Protein 3VVM (pdb70)

Solvent-accessible surface area: 27105 Å² total; per-residue (Å²): 179,60,38,22,60,12,113,15,19,109,74,21,135,5,70,110,34,24,74,8,113,107,42,54,26,1,122,53,2,78,2,0,15,1,7,12,32,92,52,61,110,78,124,79,12,0,0,0,1,0,2,18,25,40,12,31,0,9,0,5,44,41,137,83,8,104,79,98,11,58,4,55,53,0,2,6,102,63,70,23,0,25,17,106,85,7,25,0,0,0,2,1,7,0,0,1,0,18,0,0,9,0,0,5,10,82,22,80,220,86,48,92,22,17,59,29,80,3,24,58,2,4,1,15,1,2,0,25,0,1,1,54,0,0,104,54,50,35,3,95,93,0,2,0,0,1,0,2,8,0,0,0,0,1,0,0,2,0,2,42,111,33,37,112,0,0,60,0,0,0,0,0,0,0,0,0,36,3,34,0,12,1,0,2,2,16,23,8,5,13,18,11,0,62,35,16,87,22,16,113,118,0,110,15,102,158,62,148,21,0,52,103,3,2,21,25,0,62,36,10,0,21,5,12,43,46,20,16,141,22,4,22,96,95,32,31,34,90,106,49,68,161,280,148,27,30,92,64,3,56,0,13,38,54,5,46,122,58,0,68,144,19,15,73,108,5,4,12,0,0,11,0,2,1,0,16,0,8,2,17,6,35,7,8,97,29,61,93,27,43,61,31,8,75,13,4,1,40,104,11,160,9,88,88,0,2,0,0,0,0,134,48,6,60,9,4,26,37,75,4,0,69,51,0,4,80,5,2,57,85,34,66,8,81,34,45,49,69,47,10,104,4,64,4,1,8,25,0,2,58,74,15,31,142,106,0,1,82,27,2,39,151,18,2,61,96,11,94,144,50,40,24,69,10,116,14,19,118,67,25,107,4,76,118,35,27,79,9,108,100,39,56,42,1,129,66,1,73,1,0,13,0,16,5,34,94,57,61,111,75,124,63,12,0,0,0,1,1,1,16,24,52,11,23,1,11,0,3,40,42,136,90,8,97,83,93,11,59,2,48,52,0,1,5,102,64,65,26,0,26,14,114,94,8,21,0,0,0,2,1,7,0,0,1,0,15,1,0,9,0,1,13,12,82,18,85,217,87,56,89,48,16,36,27,79,4,25,63,1,1,1,14,2,2,0,27,0,1,0,57,0,0,106,53,46,33,2,93,77,0,0,0,0,2,0,1,8,1,0,0,0,1,0,0,2,0,4,49,109,34,32,102,0,0,53,1,0,0,0,0,0,0,0,0,39,2,37,0,9,1,0,2,1,10,22,8,5,13,30,13,0,63,32,20,84,22,9,108,130,1,102,11,45,132,40,144,8,0,62,95,3,2,18,23,0,63,36,8,0,11,4,14,35,35,20,16,146,20,3,22,110,90,25,24,44,84,102,31,72,151,245,136,103,26,34,81,51,2,62,1,16,30,50,6,56,120,36,0,50,138,24,16,77,121,6,2,6,4,0,12,0,2,0,0,18,0,8,0,20,6,39,16,22,91,49,88,85,49,50,60,34,7,71,10,12,1,36,117,13,131,9,98,84,0,5,0,0,0,0,135,44,5,62,10,4,29,40,75,8,0,66,53,0,4,81,4,2,58,82,36,68,10,81,33,51,55,68,37,7,110,4,56,2,1,9,18,0,2,60,78,14,22,162,118,0,0,83,20,2,40,151,8,4,71,93,16,94

Secondary structure (DSSP, 8-state):
------TT-EEEEPPTTEEPTTS-EESS-EEEEEEESPPPTT---EEEEEPPTT--S--S-BTTB-SPPTTTTTEETTSSEETTT-EEEEEPPTT-SSSSSSTTSEETTTTEE-GGGSPPP-HHHHHHHHHHHHHHTT-SSBSEEEEETHHHHHHHHHHHHSTTSBSEEEEES--SB--HHHHHHHHHHHHHHHTSTTSGGGT--SS-SSHHHHHHHHHHHHHHHS-HHHHHHHHTTPBPS-------BHHHHHHHHHHHHHHTT--HHHHHHHHHHHHH-BGGGSGGGTTHHHHHHHH---SEEEEEEETT-SSS-HHHHHHHHHHHHHTT-EEEEEEE--SSGGGHHHH-HHHHHHHHHHHHHHH-/------TT-EEEE--S-EE-TTS-EESS-EEEEEEES---TTS--EEEEEPPTT--S--S-BTTB-SPPTTTTTEETTSSEETTT-EEEEEPPTT-SSSS--TTSBPTTTSSB-GGGSPPP-HHHHHHHHHHHHHHTT-SSEEEEEEETHHHHHHHHHHHH-TTSEEEEEEES--SB--HHHHHHHHHHHHHHHTSGGGGGGT-TTS--SHHHHHHHHHHHHHHHS-HHHHHHHHTTPBPTT---S---BHHHHHHHHHHHHHHHS--HHHHHHHHHHHHH-BTTS-SS--SHHHHHHHH---SEEEEEEETT-SSS-HHHHHHHHHHHHHTT-EEEEEEE--SSGGGHHHH-HHHHHHHHHHHHHHH-

Organism: Streptomyces lavendulae (NCBI:txid1914)

B-factor: mean 21.23, std 8.97, range [8.73, 60.31]

GO terms:
  GO:0009001 L-serine O-acetyltransferase activity (F, IDA)
  GO:0004414 homoserine O-acetyltransferase activity (F, IDA)

Structure (mmCIF, N/CA/C/O backbone):
data_3VVM
#
_entry.id   3VVM
#
_cell.length_a   46.560
_cell.length_b   102.330
_cell.length_c   147.300
_cell.angle_alpha   90.00
_cell.angle_beta   90.00
_cell.angle_gamma   90.00
#
_symmetry.space_group_name_H-M   'P 21 21 21'
#
loop_
_entity.id
_entity.type
_entity.pdbx_description
1 polymer 'Homoserine O-acetyltransferase'
2 water water
#
loop_
_atom_site.group_PDB
_atom_site.id
_atom_site.type_symbol
_atom_site.label_atom_id
_atom_site.label_alt_id
_atom_site.label_comp_id
_atom_site.label_asym_id
_atom_site.label_entity_id
_atom_site.label_seq_id
_atom_site.pdbx_PDB_ins_code
_atom_site.Cartn_x
_atom_site.Cartn_y
_atom_site.Cartn_z
_atom_site.occupancy
_atom_site.B_iso_or_equiv
_atom_site.auth_seq_id
_atom_site.auth_comp_id
_atom_site.auth_asym_id
_atom_site.auth_atom_id
_atom_site.pdbx_PDB_model_num
ATOM 1 N N . MET A 1 21 ? 18.947 -10.395 39.930 1.00 45.13 1 MET A N 1
ATOM 2 C CA . MET A 1 21 ? 18.337 -9.635 41.058 1.00 44.17 1 MET A CA 1
ATOM 3 C C . MET A 1 21 ? 17.007 -9.020 40.643 1.00 41.97 1 MET A C 1
ATOM 4 O O . MET A 1 21 ? 16.862 -8.526 39.525 1.00 42.22 1 MET A O 1
ATOM 9 N N . ARG A 1 22 ? 16.038 -9.052 41.553 1.00 39.08 2 ARG A N 1
ATOM 10 C CA . ARG A 1 22 ? 14.719 -8.497 41.283 1.00 35.94 2 ARG A CA 1
ATOM 11 C C . ARG A 1 22 ? 14.718 -6.993 41.536 1.00 32.05 2 ARG A C 1
ATOM 12 O O . ARG A 1 22 ? 13.964 -6.250 40.910 1.00 32.26 2 ARG A O 1
ATOM 20 N N . GLU A 1 23 ? 15.567 -6.552 42.459 1.00 28.36 3 GLU A N 1
ATOM 21 C CA . GLU A 1 23 ? 15.677 -5.137 42.795 1.00 24.44 3 GLU A CA 1
ATOM 22 C C . GLU A 1 23 ? 17.007 -4.589 42.286 1.00 22.85 3 GLU A C 1
ATOM 23 O O . GLU A 1 23 ? 18.006 -5.306 42.241 1.00 24.45 3 GLU A O 1
ATOM 29 N N . PHE A 1 24 ? 17.013 -3.318 41.902 1.00 19.57 4 PHE A N 1
ATOM 30 C CA . PHE A 1 24 ? 18.215 -2.683 41.374 1.00 19.95 4 PHE A CA 1
ATOM 31 C C . PHE A 1 24 ? 18.557 -1.505 42.266 1.00 18.30 4 PHE A C 1
ATOM 32 O O . PHE A 1 24 ? 18.221 -0.355 41.980 1.00 17.53 4 PHE A O 1
ATOM 40 N N . ILE A 1 25 ? 19.245 -1.822 43.355 1.00 17.36 5 ILE A N 1
ATOM 41 C CA . ILE A 1 25 ? 19.601 -0.844 44.372 1.00 16.50 5 ILE A CA 1
ATOM 42 C C . ILE A 1 25 ? 20.985 -0.218 44.240 1.00 17.10 5 ILE A C 1
ATOM 43 O O . ILE A 1 25 ? 21.994 -0.921 44.243 1.00 18.41 5 ILE A O 1
ATOM 48 N N . PRO A 1 26 ? 21.049 1.118 44.127 1.00 16.15 6 PRO A N 1
ATOM 49 C CA . PRO A 1 26 ? 22.339 1.805 44.008 1.00 17.12 6 PRO A CA 1
ATOM 50 C C . PRO A 1 26 ? 23.189 1.437 45.228 1.00 17.85 6 PRO A C 1
ATOM 51 O O . PRO A 1 26 ? 22.693 1.421 46.356 1.00 17.52 6 PRO A O 1
ATOM 55 N N . PRO A 1 27 ? 24.483 1.144 45.020 1.00 17.30 7 PRO A N 1
ATOM 56 C CA . PRO A 1 27 ? 25.399 0.761 46.101 1.00 18.56 7 PRO A CA 1
ATOM 57 C C . PRO A 1 27 ? 25.551 1.682 47.313 1.00 19.99 7 PRO A C 1
ATOM 58 O O . PRO A 1 27 ? 25.870 1.213 48.405 1.00 22.61 7 PRO A O 1
ATOM 62 N N . ALA A 1 28 ? 25.324 2.979 47.136 1.00 19.76 8 ALA A N 1
ATOM 63 C CA . ALA A 1 28 ? 25.469 3.915 48.247 1.00 20.88 8 ALA A CA 1
ATOM 64 C C . ALA A 1 28 ? 24.136 4.278 48.897 1.00 19.02 8 ALA A C 1
ATOM 65 O O . ALA A 1 28 ? 24.046 5.249 49.649 1.00 19.83 8 ALA A O 1
ATOM 67 N N . SER A 1 29 ? 23.105 3.492 48.615 1.00 17.87 9 SER A N 1
ATOM 68 C CA . SER A 1 29 ? 21.783 3.747 49.178 1.00 16.50 9 SER A CA 1
ATOM 69 C C . SER A 1 29 ? 21.753 3.673 50.700 1.00 16.40 9 SER A C 1
ATOM 70 O O . SER A 1 29 ? 22.411 2.827 51.310 1.00 16.57 9 SER A O 1
ATOM 73 N N . ARG A 1 30 ? 20.982 4.570 51.303 1.00 15.11 10 ARG A N 1
ATOM 74 C CA . ARG A 1 30 ? 20.781 4.581 52.748 1.00 15.26 10 ARG A CA 1
ATOM 75 C C . ARG A 1 30 ? 19.300 4.279 52.888 1.00 14.25 10 ARG A C 1
ATOM 76 O O . ARG A 1 30 ? 18.557 4.409 51.917 1.00 13.92 10 ARG A O 1
ATOM 84 N N . PHE A 1 31 ? 18.859 3.876 54.075 1.00 13.71 11 PHE A N 1
ATOM 85 C CA . PHE A 1 31 ? 17.452 3.548 54.237 1.00 13.32 11 PHE A CA 1
ATOM 86 C C . PHE A 1 31 ? 16.803 4.060 55.512 1.00 13.52 11 PHE A C 1
ATOM 87 O O . PHE A 1 31 ? 17.435 4.133 56.570 1.00 15.01 11 PHE A O 1
ATOM 95 N N . ILE A 1 32 ? 15.530 4.419 55.392 1.00 12.78 12 ILE A N 1
ATOM 96 C CA . ILE A 1 32 ? 14.736 4.840 56.538 1.00 13.50 12 ILE A CA 1
ATOM 97 C C . ILE A 1 32 ? 13.624 3.801 56.606 1.00 15.15 12 ILE A C 1
ATOM 98 O O . ILE A 1 32 ? 12.951 3.545 55.604 1.00 15.52 12 ILE A O 1
ATOM 103 N N . GLU A 1 33 ? 13.433 3.192 57.770 1.00 14.54 13 GLU A N 1
ATOM 104 C CA . GLU A 1 33 ? 12.388 2.186 57.908 1.00 13.92 13 GLU A CA 1
ATOM 105 C C . GLU A 1 33 ? 11.036 2.824 58.187 1.00 13.70 13 GLU A C 1
ATOM 106 O O . GLU A 1 33 ? 10.930 3.743 58.993 1.00 15.61 13 GLU A O 1
ATOM 112 N N . LEU A 1 34 ? 10.007 2.341 57.500 1.00 11.99 14 LEU A N 1
ATOM 113 C CA . LEU A 1 34 ? 8.660 2.858 57.705 1.00 13.23 14 LEU A CA 1
ATOM 114 C C . LEU A 1 34 ? 8.048 2.117 58.886 1.00 13.59 14 LEU A C 1
ATOM 115 O O . LEU A 1 34 ? 8.303 0.927 59.091 1.00 13.29 14 LEU A O 1
ATOM 120 N N . PRO A 1 35 ? 7.236 2.811 59.688 1.00 14.56 15 PRO A N 1
ATOM 121 C CA . PRO A 1 35 ? 6.614 2.163 60.847 1.00 15.67 15 PRO A CA 1
ATOM 122 C C . PRO A 1 35 ? 5.795 0.937 60.452 1.00 14.93 15 PRO A C 1
ATOM 123 O O . PRO A 1 35 ? 5.117 0.943 59.428 1.00 15.59 15 PRO A O 1
ATOM 127 N N . ASP A 1 36 ? 5.871 -0.122 61.253 1.00 15.03 16 ASP A N 1
ATOM 128 C CA . ASP A 1 36 ? 5.080 -1.315 60.974 1.00 15.85 16 ASP A CA 1
ATOM 129 C C . ASP A 1 36 ? 3.628 -0.855 61.025 1.00 15.39 16 ASP A C 1
ATOM 130 O O . ASP A 1 36 ? 3.226 -0.178 61.973 1.00 18.47 16 ASP A O 1
ATOM 135 N N . GLY A 1 37 ? 2.843 -1.203 60.012 1.00 15.32 17 GLY A N 1
ATOM 136 C CA . GLY A 1 37 ? 1.454 -0.783 60.009 1.00 15.77 17 GLY A CA 1
ATOM 137 C C . GLY A 1 37 ? 1.226 0.462 59.172 1.00 17.43 17 GLY A C 1
ATOM 138 O O . GLY A 1 37 ? 0.123 1.021 59.167 1.00 17.69 17 GLY A O 1
ATOM 139 N N . PHE A 1 38 ? 2.272 0.903 58.477 1.00 15.94 18 PHE A N 1
ATOM 140 C CA . PHE A 1 38 ? 2.194 2.069 57.595 1.00 14.96 18 PHE A CA 1
ATOM 141 C C . PHE A 1 38 ? 0.962 1.859 56.709 1.00 15.24 18 PHE A C 1
ATOM 142 O O . PHE A 1 38 ? 0.919 0.925 55.911 1.00 14.33 18 PHE A O 1
ATOM 150 N N . ALA A 1 39 ? -0.029 2.737 56.840 1.00 14.91 19 ALA A N 1
ATOM 151 C CA . ALA A 1 39 ? -1.276 2.594 56.093 1.00 15.72 19 ALA A CA 1
ATOM 152 C C . ALA A 1 39 ? -1.284 3.038 54.638 1.00 15.04 19 ALA A C 1
ATOM 153 O O . ALA A 1 39 ? -0.892 4.157 54.314 1.00 17.07 19 ALA A O 1
ATOM 155 N N . MET A 1 40 ? -1.764 2.151 53.769 1.00 14.42 20 MET A N 1
ATOM 156 C CA . MET A 1 40 ? -1.861 2.451 52.347 1.00 14.85 20 MET A CA 1
ATOM 157 C C . MET A 1 40 ? -3.259 3.028 52.094 1.00 15.77 20 MET A C 1
ATOM 158 O O . MET A 1 40 ? -4.257 2.507 52.603 1.00 15.21 20 MET A O 1
ATOM 163 N N . ARG A 1 41 ? -3.325 4.100 51.314 1.00 16.04 21 ARG A N 1
ATOM 164 C CA . ARG A 1 41 ? -4.593 4.771 51.018 1.00 16.15 21 ARG A CA 1
ATOM 165 C C . ARG A 1 41 ? -5.742 3.860 50.589 1.00 17.64 21 ARG A C 1
ATOM 166 O O . ARG A 1 41 ? -6.868 4.001 51.076 1.00 17.27 21 ARG A O 1
ATOM 174 N N . ARG A 1 42 ? -5.471 2.923 49.686 1.00 17.31 22 ARG A N 1
ATOM 175 C CA . ARG A 1 42 ? -6.526 2.042 49.198 1.00 17.79 22 ARG A CA 1
ATOM 176 C C . ARG A 1 42 ? -6.728 0.739 49.960 1.00 17.54 22 ARG A C 1
ATOM 177 O O . ARG A 1 42 ? -7.362 -0.191 49.456 1.00 17.78 22 ARG A O 1
ATOM 185 N N . GLY A 1 43 ? -6.205 0.685 51.179 1.00 17.08 23 GLY A N 1
ATOM 186 C CA . GLY A 1 43 ? -6.357 -0.508 51.990 1.00 18.35 23 GLY A CA 1
ATOM 187 C C . GLY A 1 43 ? -5.057 -1.256 52.186 1.00 18.48 23 GLY A C 1
ATOM 188 O O . GLY A 1 43 ? -4.145 -1.167 51.360 1.00 17.94 23 GLY A O 1
ATOM 189 N N . GLY A 1 44 ? -4.975 -2.000 53.281 1.00 16.77 24 GLY A N 1
ATOM 190 C CA . GLY A 1 44 ? -3.769 -2.754 53.565 1.00 17.89 24 GLY A CA 1
ATOM 191 C C . GLY A 1 44 ? -2.728 -1.881 54.233 1.00 17.10 24 GLY A C 1
ATOM 192 O O . GLY A 1 44 ? -2.882 -0.659 54.327 1.00 17.98 24 GLY A O 1
ATOM 193 N N . ALA A 1 45 ? -1.658 -2.509 54.702 1.00 16.45 25 ALA A N 1
ATOM 194 C CA . ALA A 1 45 ? -0.586 -1.788 55.367 1.00 16.14 25 ALA A CA 1
ATOM 195 C C . ALA A 1 45 ? 0.742 -2.461 55.056 1.00 16.32 25 ALA A C 1
ATOM 196 O O . ALA A 1 45 ? 0.768 -3.578 54.532 1.00 17.61 25 ALA A O 1
ATOM 198 N N . LEU A 1 46 ? 1.838 -1.775 55.369 1.00 15.25 26 LEU A N 1
ATOM 199 C CA . LEU A 1 46 ? 3.169 -2.321 55.135 1.00 14.06 26 LEU A CA 1
ATOM 200 C C . LEU A 1 46 ? 3.883 -2.590 56.445 1.00 13.37 26 LEU A C 1
ATOM 201 O O . LEU A 1 46 ? 3.813 -1.793 57.381 1.00 14.45 26 LEU A O 1
ATOM 206 N N . TYR A 1 47 ? 4.574 -3.723 56.500 1.00 13.26 27 TYR A N 1
ATOM 207 C CA . TYR A 1 47 ? 5.325 -4.103 57.686 1.00 13.61 27 TYR A CA 1
ATOM 208 C C . TYR A 1 47 ? 6.753 -4.388 57.246 1.00 13.00 27 TYR A C 1
ATOM 209 O O . TYR A 1 47 ? 6.972 -5.008 56.205 1.00 13.47 27 TYR A O 1
ATOM 218 N N . GLY A 1 48 ? 7.717 -3.915 58.029 1.00 13.16 28 GLY A N 1
ATOM 219 C CA . GLY A 1 48 ? 9.114 -4.123 57.692 1.00 14.39 28 GLY A CA 1
ATOM 220 C C . GLY A 1 48 ? 9.545 -3.447 56.402 1.00 12.65 28 GLY A C 1
ATOM 221 O O . GLY A 1 48 ? 10.535 -3.855 55.786 1.00 13.88 28 GLY A O 1
ATOM 222 N N . ALA A 1 49 ? 8.815 -2.410 55.997 1.00 13.38 29 ALA A N 1
ATOM 223 C CA . ALA A 1 49 ? 9.113 -1.680 54.767 1.00 11.90 29 ALA A CA 1
ATOM 224 C C . ALA A 1 49 ? 10.126 -0.565 54.991 1.00 11.74 29 ALA A C 1
ATOM 225 O O . ALA A 1 49 ? 10.415 -0.186 56.129 1.00 13.30 29 ALA A O 1
ATOM 227 N N . ARG A 1 50 ? 10.657 -0.029 53.899 1.00 12.13 30 ARG A N 1
ATOM 228 C CA . ARG A 1 50 ? 11.659 1.023 53.997 1.00 12.15 30 ARG A CA 1
ATOM 229 C C . ARG A 1 50 ? 11.702 1.906 52.757 1.00 11.96 30 ARG A C 1
ATOM 230 O O . ARG A 1 50 ? 11.170 1.558 51.697 1.00 13.03 30 ARG A O 1
ATOM 238 N N . ILE A 1 51 ? 12.341 3.059 52.908 1.00 11.41 31 ILE A N 1
ATOM 239 C CA . ILE A 1 51 ? 12.520 3.986 51.803 1.00 11.35 31 ILE A CA 1
ATOM 240 C C . ILE A 1 51 ? 14.016 4.152 51.585 1.00 10.51 31 ILE A C 1
ATOM 241 O O . ILE A 1 51 ? 14.761 4.406 52.531 1.00 11.43 31 ILE A O 1
ATOM 246 N N . ALA A 1 52 ? 14.456 3.982 50.344 1.00 13.18 32 ALA A N 1
ATOM 247 C CA . ALA A 1 52 ? 15.864 4.158 50.014 1.00 11.72 32 ALA A CA 1
ATOM 248 C C . ALA A 1 52 ? 16.071 5.625 49.645 1.00 12.64 32 ALA A C 1
ATOM 249 O O . ALA A 1 52 ? 15.235 6.226 48.975 1.00 13.64 32 ALA A O 1
ATOM 251 N N . TYR A 1 53 ? 17.189 6.199 50.073 1.00 12.57 33 TYR A N 1
ATOM 252 C CA . TYR A 1 53 ? 17.464 7.598 49.773 1.00 11.89 33 TYR A CA 1
ATOM 253 C C . TYR A 1 53 ? 18.960 7.837 49.688 1.00 13.79 33 TYR A C 1
ATOM 254 O O . TYR A 1 53 ? 19.762 6.997 50.091 1.00 13.87 33 TYR A O 1
ATOM 263 N N . GLU A 1 54 ? 19.323 8.991 49.147 1.00 12.85 34 GLU A N 1
ATOM 264 C CA . GLU A 1 54 ? 20.715 9.386 49.032 1.00 13.91 34 GLU A CA 1
ATOM 265 C C . GLU A 1 54 ? 20.740 10.887 49.264 1.00 13.95 34 GLU A C 1
ATOM 266 O O . GLU A 1 54 ? 19.739 11.567 49.028 1.00 14.47 34 GLU A O 1
ATOM 272 N N . THR A 1 55 ? 21.862 11.397 49.756 1.00 13.20 35 THR A N 1
ATOM 273 C CA . THR A 1 55 ? 21.979 12.830 50.001 1.00 14.99 35 THR A CA 1
ATOM 274 C C . THR A 1 55 ? 23.184 13.389 49.268 1.00 15.44 35 THR A C 1
ATOM 275 O O . THR A 1 55 ? 24.123 12.661 48.945 1.00 16.22 35 THR A O 1
ATOM 279 N N . PHE A 1 56 ? 23.140 14.688 48.998 1.00 15.72 36 PHE A N 1
ATOM 280 C CA . PHE A 1 56 ? 24.208 15.378 48.286 1.00 15.48 36 PHE A CA 1
ATOM 281 C C . PHE A 1 56 ? 24.332 16.751 48.930 1.00 16.23 36 PHE A C 1
ATOM 282 O O . PHE A 1 56 ? 23.353 17.494 49.002 1.00 15.74 36 PHE A O 1
ATOM 290 N N . GLY A 1 57 ? 25.531 17.086 49.393 1.00 17.19 37 GLY A N 1
ATOM 291 C CA . GLY A 1 57 ? 25.726 18.363 50.056 1.00 17.36 37 GLY A CA 1
ATOM 292 C C . GLY A 1 57 ? 25.497 18.175 51.546 1.00 18.43 37 GLY A C 1
ATOM 293 O O . GLY A 1 57 ? 24.851 17.209 51.956 1.00 17.66 37 GLY A O 1
ATOM 294 N N . SER A 1 58 ? 26.012 19.089 52.362 1.00 18.19 38 SER A N 1
ATOM 295 C CA . SER A 1 58 ? 25.865 18.976 53.812 1.00 19.12 38 SER A CA 1
ATOM 296 C C . SER A 1 58 ? 24.730 19.802 54.419 1.00 19.19 38 SER A C 1
ATOM 297 O O . SER A 1 58 ? 24.422 20.898 53.948 1.00 19.92 38 SER A O 1
ATOM 300 N N . LEU A 1 59 ? 24.114 19.266 55.471 1.00 18.56 39 LEU A N 1
ATOM 301 C CA . LEU A 1 59 ? 23.037 19.963 56.170 1.00 17.93 39 LEU A CA 1
ATOM 302 C C . LEU A 1 59 ? 23.709 20.904 57.168 1.00 19.24 39 LEU A C 1
ATOM 303 O O . LEU A 1 59 ? 24.643 20.503 57.864 1.00 20.03 39 LEU A O 1
ATOM 308 N N . ASN A 1 60 ? 23.259 22.153 57.238 1.00 19.30 40 ASN A N 1
ATOM 309 C CA . ASN A 1 60 ? 23.872 23.080 58.183 1.00 20.68 40 ASN A CA 1
ATOM 310 C C . ASN A 1 60 ? 23.429 22.764 59.609 1.00 20.81 40 ASN A C 1
ATOM 311 O O . ASN A 1 60 ? 22.518 21.962 59.823 1.00 21.15 40 ASN A O 1
ATOM 316 N N . ALA A 1 61 ? 24.085 23.388 60.583 1.00 21.23 41 ALA A N 1
ATOM 317 C CA . ALA A 1 61 ? 23.773 23.156 61.991 1.00 20.09 41 ALA A CA 1
ATOM 318 C C . ALA A 1 61 ? 22.310 23.393 62.349 1.00 20.23 41 ALA A C 1
ATOM 319 O O . ALA A 1 61 ? 21.739 22.656 63.153 1.00 21.12 41 ALA A O 1
ATOM 321 N N . ALA A 1 62 ? 21.707 24.418 61.754 1.00 19.76 42 ALA A N 1
ATOM 322 C CA . ALA A 1 62 ? 20.314 24.758 62.020 1.00 20.03 42 ALA A CA 1
ATOM 323 C C . ALA A 1 62 ? 19.328 23.837 61.307 1.00 19.93 42 ALA A C 1
ATOM 324 O O . ALA A 1 62 ? 18.124 23.888 61.567 1.00 20.52 42 ALA A O 1
ATOM 326 N N . ARG A 1 63 ? 19.842 23.005 60.405 1.00 19.07 43 ARG A N 1
ATOM 327 C CA . ARG A 1 63 ? 19.019 22.062 59.650 1.00 19.06 43 ARG A CA 1
ATOM 328 C C . ARG A 1 63 ? 17.946 22.758 58.821 1.00 18.66 43 ARG A C 1
ATOM 329 O O . ARG A 1 63 ? 16.843 22.233 58.660 1.00 18.72 43 ARG A O 1
ATOM 337 N N . ASP A 1 64 ? 18.270 23.928 58.278 1.00 19.52 44 ASP A N 1
ATOM 338 C CA . ASP A 1 64 ? 17.288 24.668 57.496 1.00 20.87 44 ASP A CA 1
ATOM 339 C C . ASP A 1 64 ? 17.601 24.787 56.011 1.00 19.63 44 ASP A C 1
ATOM 340 O O . ASP A 1 64 ? 17.008 25.612 55.317 1.00 19.94 44 ASP A O 1
ATOM 345 N N . ASN A 1 65 ? 18.517 23.959 55.517 1.00 18.24 45 ASN A N 1
ATO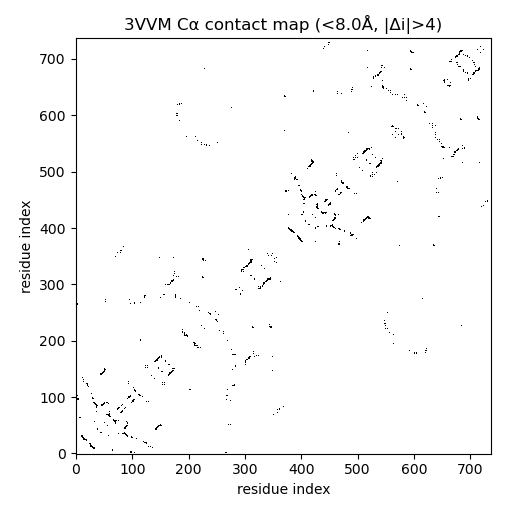M 346 C CA . ASN A 1 65 ? 18.879 24.001 54.105 1.00 16.22 45 ASN A CA 1
ATOM 347 C C . ASN A 1 65 ? 18.663 22.664 53.393 1.00 15.84 45 ASN A C 1
ATOM 348 O O . ASN A 1 65 ? 19.376 22.340 52.441 1.00 15.35 45 ASN A O 1
ATOM 353 N N . ALA A 1 66 ? 17.676 21.897 53.848 1.00 15.68 46 ALA A N 1
ATOM 354 C CA . ALA A 1 66 ? 17.381 20.604 53.238 1.00 15.39 46 ALA A CA 1
ATOM 355 C C . ALA A 1 66 ? 16.438 20.748 52.047 1.00 16.30 46 ALA A C 1
ATOM 356 O O . ALA A 1 66 ? 15.454 21.487 52.095 1.00 16.55 46 ALA A O 1
ATOM 358 N N . VAL A 1 67 ? 16.747 20.028 50.978 1.00 15.80 47 VAL A N 1
ATOM 359 C CA . VAL A 1 67 ? 15.934 20.057 49.771 1.00 13.76 47 VAL A CA 1
ATOM 360 C C . VAL A 1 67 ? 15.561 18.625 49.406 1.00 15.15 47 VAL A C 1
ATOM 361 O O . VAL A 1 67 ? 16.438 17.801 49.139 1.00 15.85 47 VAL A O 1
ATOM 365 N N . LEU A 1 68 ? 14.264 18.335 49.419 1.00 13.63 48 LEU A N 1
ATOM 366 C CA . LEU A 1 68 ? 13.767 17.004 49.073 1.00 14.70 48 LEU A CA 1
ATOM 367 C C . LEU A 1 68 ? 13.467 16.929 47.580 1.00 14.39 48 LEU A C 1
ATOM 368 O O . LEU A 1 68 ? 12.879 17.850 47.015 1.00 15.19 48 LEU A O 1
ATOM 373 N N . VAL A 1 69 ? 13.872 15.830 46.949 1.00 12.78 49 VAL A N 1
ATOM 374 C CA . VAL A 1 69 ? 13.620 15.634 45.527 1.00 13.47 49 VAL A CA 1
ATOM 375 C C . VAL A 1 69 ? 12.836 14.344 45.309 1.00 13.90 49 VAL A C 1
ATOM 376 O O . VAL A 1 69 ? 13.301 13.253 45.664 1.00 14.52 49 VAL A O 1
ATOM 380 N N . LEU A 1 70 ? 11.638 14.486 44.749 1.00 14.01 50 LEU A N 1
ATOM 381 C CA . LEU A 1 70 ? 10.765 13.357 44.429 1.00 13.09 50 LEU A CA 1
ATOM 382 C C . LEU A 1 70 ? 10.918 13.149 42.921 1.00 14.76 50 LEU A C 1
ATOM 383 O O . LEU A 1 70 ? 10.751 14.081 42.131 1.00 14.50 50 LEU A O 1
ATOM 388 N N . THR A 1 71 ? 11.243 11.921 42.531 1.00 13.69 51 THR A N 1
ATOM 389 C CA . THR A 1 71 ? 11.519 11.602 41.132 1.00 13.82 51 THR A CA 1
ATOM 390 C C . THR A 1 71 ? 10.379 11.181 40.221 1.00 13.77 51 THR A C 1
ATOM 391 O O . THR A 1 71 ? 9.243 10.978 40.649 1.00 13.56 51 THR A O 1
ATOM 395 N N . ALA A 1 72 ? 10.723 11.052 38.942 1.00 14.04 52 ALA A N 1
ATOM 396 C CA . ALA A 1 72 ? 9.788 10.604 37.923 1.00 13.51 52 ALA A CA 1
ATOM 397 C C . ALA A 1 72 ? 9.629 9.101 38.149 1.00 15.32 52 ALA A C 1
ATOM 398 O O . ALA A 1 72 ? 10.376 8.502 38.925 1.00 15.11 52 ALA A O 1
ATOM 400 N N . LEU A 1 73 ? 8.673 8.489 37.461 1.00 15.26 53 LEU A N 1
ATOM 401 C CA . LEU A 1 73 ? 8.409 7.065 37.629 1.00 16.03 53 LEU A CA 1
ATOM 402 C C . LEU A 1 73 ? 9.619 6.134 37.507 1.00 17.30 53 LEU A C 1
ATOM 403 O O . LEU A 1 73 ? 9.782 5.222 38.318 1.00 18.61 53 LEU A O 1
ATOM 408 N N . SER A 1 74 ? 10.472 6.370 36.516 1.00 18.70 54 SER A N 1
ATOM 409 C CA . SER A 1 74 ? 11.628 5.505 36.288 1.00 20.78 54 SER A CA 1
ATOM 410 C C . SER A 1 74 ? 12.911 5.849 37.041 1.00 20.83 54 SER A C 1
ATOM 411 O O . SER A 1 74 ? 13.912 5.146 36.904 1.00 20.84 54 SER A O 1
ATOM 414 N N . GLY A 1 75 ? 12.894 6.907 37.842 1.00 18.64 55 GLY A N 1
ATOM 415 C CA . GLY A 1 75 ? 14.112 7.282 38.542 1.00 18.40 55 GLY A CA 1
ATOM 416 C C . GLY A 1 75 ? 14.437 6.505 39.804 1.00 16.94 55 GLY A C 1
ATOM 417 O O . GLY A 1 75 ? 13.686 5.623 40.224 1.00 17.57 55 GLY A O 1
ATOM 418 N N . ASP A 1 76 ? 15.594 6.811 40.385 1.00 16.64 56 ASP A N 1
ATOM 419 C CA . ASP A 1 76 ? 16.004 6.199 41.645 1.00 15.96 56 ASP A CA 1
ATOM 420 C C . ASP A 1 76 ? 16.553 7.317 42.524 1.00 15.93 56 ASP A C 1
ATOM 421 O O . ASP A 1 76 ? 16.488 8.489 42.148 1.00 16.45 56 ASP A O 1
ATOM 426 N N . ALA A 1 77 ? 17.077 6.973 43.692 1.00 13.67 57 ALA A N 1
ATOM 427 C CA . ALA A 1 77 ? 17.593 7.989 44.604 1.00 14.37 57 ALA A CA 1
ATOM 428 C C . ALA A 1 77 ? 18.950 8.567 44.214 1.00 14.39 57 ALA A C 1
ATOM 429 O O . ALA A 1 77 ? 19.387 9.560 44.795 1.00 14.72 57 ALA A O 1
ATOM 431 N N . HIS A 1 78 ? 19.610 7.960 43.232 1.00 14.01 58 HIS A N 1
ATOM 432 C CA . HIS A 1 78 ? 20.933 8.422 42.810 1.00 14.62 58 HIS A CA 1
ATOM 433 C C . HIS A 1 78 ? 20.836 9.576 41.814 1.00 15.38 58 HIS A C 1
ATOM 434 O O . HIS A 1 78 ? 21.066 9.399 40.614 1.00 16.08 58 HIS A O 1
ATOM 441 N N . ALA A 1 79 ? 20.507 10.760 42.321 1.00 14.63 59 ALA A N 1
ATOM 442 C CA . ALA A 1 79 ? 20.362 11.939 41.476 1.00 15.33 59 ALA A CA 1
ATOM 443 C C . ALA A 1 79 ? 21.685 12.424 40.894 1.00 16.03 59 ALA A C 1
ATOM 444 O O . ALA A 1 79 ? 21.706 13.044 39.833 1.00 16.46 59 ALA A O 1
ATOM 446 N N . ALA A 1 80 ? 22.785 12.147 41.586 1.00 16.16 60 ALA A N 1
ATOM 447 C CA . ALA A 1 80 ? 24.096 12.576 41.117 1.00 18.54 60 ALA A CA 1
ATOM 448 C C . ALA A 1 80 ? 25.204 11.669 41.631 1.00 19.18 60 ALA A C 1
ATOM 449 O O . ALA A 1 80 ? 25.010 10.906 42.573 1.00 17.85 60 ALA A O 1
ATOM 451 N N . SER A 1 81 ? 26.371 11.760 41.003 1.00 19.54 61 SER A N 1
ATOM 452 C CA . SER A 1 81 ? 27.518 10.954 41.401 1.00 22.05 61 SER A CA 1
ATOM 453 C C . SER A 1 81 ? 28.053 11.401 42.757 1.00 24.33 61 SER A C 1
ATOM 454 O O . SER A 1 81 ? 27.947 12.572 43.128 1.00 23.68 61 SER A O 1
ATOM 457 N N . ARG A 1 82 ? 28.627 10.452 43.487 1.00 26.02 62 ARG A N 1
ATOM 458 C CA . ARG A 1 82 ? 29.211 10.704 44.798 1.00 28.22 62 ARG A CA 1
ATOM 459 C C . ARG A 1 82 ? 30.442 9.819 44.952 1.00 28.65 62 ARG A C 1
ATOM 460 O O . ARG A 1 82 ? 30.624 8.861 44.202 1.00 28.32 62 ARG A O 1
ATOM 468 N N . PRO A 1 83 ? 31.313 10.135 45.920 1.00 29.76 63 PRO A N 1
ATOM 469 C CA . PRO A 1 83 ? 32.524 9.340 46.138 1.00 30.48 63 PRO A CA 1
ATOM 470 C C . PRO A 1 83 ? 32.274 7.846 46.330 1.00 30.03 63 PRO A C 1
ATOM 471 O O . PRO A 1 83 ? 33.046 7.022 45.838 1.00 30.37 63 PRO A O 1
ATOM 475 N N . ASP A 1 84 ? 31.202 7.497 47.039 1.00 29.13 64 ASP A N 1
ATOM 476 C CA . ASP A 1 84 ? 30.882 6.090 47.277 1.00 29.17 64 ASP A CA 1
ATOM 477 C C . ASP A 1 84 ? 30.068 5.451 46.151 1.00 27.93 64 ASP A C 1
ATOM 478 O O . ASP A 1 84 ? 29.639 4.302 46.255 1.00 28.74 64 ASP A O 1
ATOM 483 N N . ASP A 1 85 ? 29.859 6.212 45.080 1.00 25.72 65 ASP A N 1
ATOM 484 C CA . ASP A 1 85 ? 29.148 5.741 43.894 1.00 24.33 65 ASP A CA 1
ATOM 485 C C . ASP A 1 85 ? 29.307 6.797 42.810 1.00 24.19 65 ASP A C 1
ATOM 486 O O . ASP A 1 85 ? 28.397 7.590 42.563 1.00 22.73 65 ASP A O 1
ATOM 491 N N . PRO A 1 86 ? 30.478 6.820 42.150 1.00 24.45 66 PRO A N 1
ATOM 492 C CA . PRO A 1 86 ? 30.802 7.773 41.083 1.00 24.02 66 PRO A CA 1
ATOM 493 C C . PRO A 1 86 ? 29.989 7.629 39.798 1.00 23.54 66 PRO A C 1
ATOM 494 O O . PRO A 1 86 ? 30.168 8.402 38.856 1.00 23.89 66 PRO A O 1
ATOM 498 N N . THR A 1 87 ? 29.102 6.642 39.757 1.00 21.98 67 THR A N 1
ATOM 499 C CA . THR A 1 87 ? 28.259 6.437 38.587 1.00 22.22 67 THR A CA 1
ATOM 500 C C . THR A 1 87 ? 27.428 7.704 38.402 1.00 20.29 67 THR A C 1
ATOM 501 O O . THR A 1 87 ? 26.942 8.278 39.375 1.00 19.87 67 THR A O 1
ATOM 505 N N . PRO A 1 88 ? 27.262 8.165 37.153 1.00 19.28 68 PRO A N 1
ATOM 506 C CA . PRO A 1 88 ? 26.469 9.379 36.939 1.00 18.54 68 PRO A CA 1
ATOM 507 C C . PRO A 1 88 ? 25.021 9.212 37.398 1.00 17.96 68 PRO A C 1
ATOM 508 O O . PRO A 1 88 ? 24.434 8.139 37.249 1.00 18.53 68 PRO A O 1
ATOM 512 N N . GLY A 1 89 ? 24.461 10.274 37.971 1.00 17.39 69 GLY A N 1
ATOM 513 C CA . GLY A 1 89 ? 23.087 10.226 38.447 1.00 17.65 69 GLY A CA 1
ATOM 514 C C . GLY A 1 89 ? 22.089 10.654 37.387 1.00 17.51 69 GLY A C 1
ATOM 515 O O . GLY A 1 89 ? 22.473 11.223 36.365 1.00 16.98 69 GLY A O 1
ATOM 516 N N . TRP A 1 90 ? 20.805 10.398 37.623 1.00 16.70 70 TRP A N 1
ATOM 517 C CA . TRP A 1 90 ? 19.792 10.763 36.640 1.00 16.56 70 TRP A CA 1
ATOM 518 C C . TRP A 1 90 ? 19.660 12.268 36.440 1.00 16.37 70 TRP A C 1
ATOM 519 O O . TRP A 1 90 ? 19.102 12.710 35.436 1.00 17.07 70 TRP A O 1
ATOM 530 N N . TRP A 1 91 ? 20.186 13.050 37.382 1.00 15.63 71 TRP A N 1
ATOM 531 C CA . TRP A 1 91 ? 20.125 14.509 37.294 1.00 17.28 71 TRP A CA 1
ATOM 532 C C . TRP A 1 91 ? 21.522 15.077 37.535 1.00 18.13 71 TRP A C 1
ATOM 533 O O . TRP A 1 91 ? 21.694 16.104 38.189 1.00 19.56 71 TRP A O 1
ATOM 544 N N . GLU A 1 92 ? 22.516 14.390 36.981 1.00 17.93 72 GLU A N 1
ATOM 545 C CA . GLU A 1 92 ? 23.918 14.763 37.126 1.00 18.85 72 GLU A CA 1
ATOM 546 C C . GLU A 1 92 ? 24.227 16.241 36.872 1.00 19.81 72 GLU A C 1
ATOM 547 O O . GLU A 1 92 ? 24.953 16.865 37.643 1.00 22.33 72 GLU A O 1
ATOM 553 N N . ALA A 1 93 ? 23.679 16.797 35.798 1.00 21.25 73 ALA A N 1
ATOM 554 C CA . ALA A 1 93 ? 23.937 18.195 35.453 1.00 21.61 73 ALA A CA 1
ATOM 555 C C . ALA A 1 93 ? 23.195 19.208 36.323 1.00 23.07 73 ALA A C 1
ATOM 556 O O . ALA A 1 93 ? 23.537 20.394 36.335 1.00 21.13 73 ALA A O 1
ATOM 558 N N . MET A 1 94 ? 22.188 18.741 37.053 1.00 22.03 74 MET A N 1
ATOM 559 C CA . MET A 1 94 ? 21.390 19.617 37.906 1.00 23.45 74 MET A CA 1
ATOM 560 C C . MET A 1 94 ? 21.847 19.710 39.358 1.00 23.42 74 MET A C 1
ATOM 561 O O . MET A 1 94 ? 21.773 20.778 39.967 1.00 22.98 74 MET A O 1
ATOM 566 N N . VAL A 1 95 ? 22.318 18.594 39.906 1.00 23.02 75 VAL A N 1
ATOM 567 C CA . VAL A 1 95 ? 22.747 18.543 41.301 1.00 21.95 75 VAL A CA 1
ATOM 568 C C . VAL A 1 95 ? 24.252 18.384 41.486 1.00 22.47 75 VAL A C 1
ATOM 569 O O . VAL A 1 95 ? 24.848 17.421 41.003 1.00 23.65 75 VAL A O 1
ATOM 573 N N . GLY A 1 96 ? 24.858 19.327 42.203 1.00 21.58 76 GLY A N 1
ATOM 574 C CA . GLY A 1 96 ? 26.288 19.271 42.445 1.00 22.15 76 GLY A CA 1
ATOM 575 C C . GLY A 1 96 ? 26.880 20.614 42.834 1.00 22.55 76 GLY A C 1
ATOM 576 O O . GLY A 1 96 ? 26.159 21.612 42.899 1.00 21.47 76 GLY A O 1
ATOM 577 N N . PRO A 1 97 ? 28.194 20.670 43.108 1.00 23.03 77 PRO A N 1
ATOM 578 C CA . PRO A 1 97 ? 28.866 21.915 43.492 1.00 23.73 77 PRO A CA 1
ATOM 579 C C . PRO A 1 97 ? 28.734 22.975 42.401 1.00 23.23 77 PRO A C 1
ATOM 580 O O . PRO A 1 97 ? 29.184 22.772 41.272 1.00 24.46 77 PRO A O 1
ATOM 584 N N . GLY A 1 98 ? 28.103 24.095 42.738 1.00 23.27 78 GLY A N 1
ATOM 585 C CA . GLY A 1 98 ? 27.938 25.171 41.777 1.00 23.58 78 GLY A CA 1
ATOM 586 C C . GLY A 1 98 ? 26.892 24.949 40.698 1.00 23.31 78 GLY A C 1
ATOM 587 O O . GLY A 1 98 ? 26.765 25.765 39.787 1.00 24.61 78 GLY A O 1
ATOM 588 N N . LYS A 1 99 ? 26.137 23.858 40.791 1.00 22.29 79 LYS A N 1
ATOM 589 C CA . LYS A 1 99 ? 25.108 23.567 39.799 1.00 20.40 79 LYS A CA 1
ATOM 590 C C . LYS A 1 99 ? 23.759 24.162 40.208 1.00 19.52 79 LYS A C 1
ATOM 591 O O . LYS A 1 99 ? 23.623 24.697 41.309 1.00 19.82 79 LYS A O 1
ATOM 597 N N . PRO A 1 100 ? 22.751 24.102 39.317 1.00 19.94 80 PRO A N 1
ATOM 598 C CA . PRO A 1 100 ? 21.417 24.645 39.606 1.00 19.20 80 PRO A CA 1
ATOM 599 C C . PRO A 1 100 ? 20.951 24.372 41.034 1.00 19.62 80 PRO A C 1
ATOM 600 O O . PRO A 1 100 ? 20.479 25.279 41.726 1.00 18.04 80 PRO A O 1
ATOM 604 N N . VAL A 1 101 ? 21.055 23.114 41.456 1.00 18.27 81 VAL A N 1
ATOM 605 C CA . VAL A 1 101 ? 20.714 22.733 42.820 1.00 18.73 81 VAL A CA 1
ATOM 606 C C . VAL A 1 101 ? 22.102 22.566 43.418 1.00 19.16 81 VAL A C 1
ATOM 607 O O . VAL A 1 101 ? 22.683 21.481 43.408 1.00 19.62 81 VAL A O 1
ATOM 611 N N . ASP A 1 102 ? 22.634 23.677 43.911 1.00 19.64 82 ASP A N 1
ATOM 612 C CA . ASP A 1 102 ? 23.975 23.743 44.464 1.00 19.44 82 ASP A CA 1
ATOM 613 C C . ASP A 1 102 ? 24.152 23.017 45.788 1.00 19.20 82 ASP A C 1
ATOM 614 O O . ASP A 1 102 ? 23.617 23.432 46.810 1.00 19.96 82 ASP A O 1
ATOM 619 N N . THR A 1 103 ? 24.915 21.929 45.761 1.00 19.47 83 THR A N 1
ATOM 620 C CA . THR A 1 103 ? 25.162 21.153 46.966 1.00 19.30 83 THR A CA 1
ATOM 621 C C . THR A 1 103 ? 26.059 21.906 47.943 1.00 21.09 83 THR A C 1
ATOM 622 O O . THR A 1 103 ? 26.234 21.486 49.084 1.00 20.97 83 THR A O 1
ATOM 626 N N . ASP A 1 104 ? 26.631 23.018 47.489 1.00 22.06 84 ASP A N 1
ATOM 627 C CA . ASP A 1 104 ? 27.471 23.840 48.352 1.00 21.77 84 ASP A CA 1
ATOM 628 C C . ASP A 1 104 ? 26.543 24.654 49.248 1.00 21.24 84 ASP A C 1
ATOM 629 O O . ASP A 1 104 ? 26.958 25.179 50.283 1.00 21.66 84 ASP A O 1
ATOM 634 N N . LEU A 1 105 ? 25.280 24.748 48.840 1.00 20.30 85 LEU A N 1
ATOM 635 C CA . LEU A 1 105 ? 24.277 25.502 49.584 1.00 19.56 85 LEU A CA 1
ATOM 636 C C . LEU A 1 105 ? 23.230 24.619 50.247 1.00 18.81 85 LEU A C 1
ATOM 637 O O . LEU A 1 105 ? 22.741 24.940 51.330 1.00 18.46 85 LEU A O 1
ATOM 642 N N . TRP A 1 106 ? 22.890 23.505 49.603 1.00 17.74 86 TRP A N 1
ATOM 643 C CA . TRP A 1 106 ? 21.843 22.632 50.120 1.00 17.23 86 TRP A CA 1
ATOM 644 C C . TRP A 1 106 ? 22.221 21.205 50.466 1.00 16.05 86 TRP A C 1
ATOM 645 O O . TRP A 1 106 ? 23.189 20.656 49.950 1.00 18.38 86 TRP A O 1
ATOM 656 N N . HIS A 1 107 ? 21.417 20.618 51.345 1.00 15.85 87 HIS A N 1
ATOM 657 C CA . HIS A 1 107 ? 21.558 19.217 51.726 1.00 14.68 87 HIS A CA 1
ATOM 658 C C . HIS A 1 107 ? 20.421 18.606 50.916 1.00 13.08 87 HIS A C 1
ATOM 659 O O . HIS A 1 107 ? 19.261 18.652 51.325 1.00 12.97 87 HIS A O 1
ATOM 666 N N . VAL A 1 108 ? 20.751 18.071 49.746 1.00 12.55 88 VAL A N 1
ATOM 667 C CA . VAL A 1 108 ? 19.741 17.478 48.880 1.00 13.42 88 VAL A CA 1
ATOM 668 C C . VAL A 1 108 ? 19.451 16.035 49.258 1.00 13.71 88 VAL A C 1
ATOM 669 O O . VAL A 1 108 ? 20.357 15.210 49.324 1.00 15.26 88 VAL A O 1
ATOM 673 N N . ILE A 1 109 ? 18.179 15.746 49.512 1.00 12.94 89 ILE A N 1
ATOM 674 C CA . ILE A 1 109 ? 17.745 14.402 49.870 1.00 13.21 89 ILE A CA 1
ATOM 675 C C . ILE A 1 109 ? 16.856 13.902 48.740 1.00 14.94 89 ILE A C 1
ATOM 676 O O . ILE A 1 109 ? 15.798 14.475 48.484 1.00 14.63 89 ILE A O 1
ATOM 681 N N . CYS A 1 110 ? 17.297 12.855 48.052 1.00 14.29 90 CYS A N 1
ATOM 682 C CA . CYS A 1 110 ? 16.504 12.284 46.971 1.00 13.26 90 CYS A CA 1
ATOM 683 C C . CYS A 1 110 ? 16.028 10.909 47.426 1.00 13.95 90 CYS A C 1
ATOM 684 O O . CYS A 1 110 ? 16.816 10.100 47.921 1.00 14.31 90 CYS A O 1
ATOM 687 N N . VAL A 1 111 ? 14.736 10.646 47.269 1.00 13.36 91 VAL A N 1
ATOM 688 C CA . VAL A 1 111 ?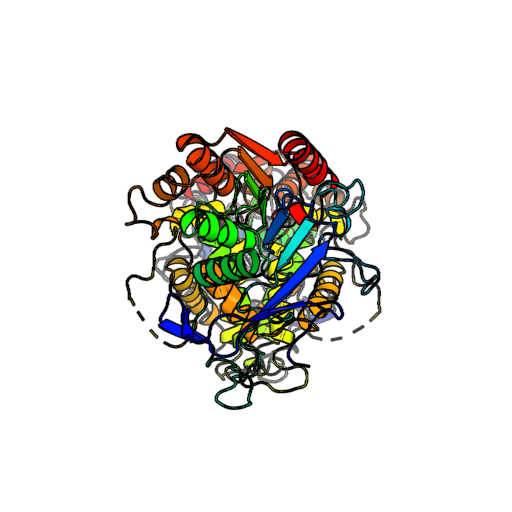 14.187 9.367 47.691 1.00 13.86 91 VAL A CA 1
ATOM 689 C C . VAL A 1 111 ? 13.630 8.538 46.542 1.00 13.65 91 VAL A C 1
ATOM 690 O O . VAL A 1 111 ? 13.133 9.074 45.552 1.00 14.70 91 VAL A O 1
ATOM 694 N N . ASN A 1 112 ? 13.739 7.220 46.677 1.00 13.04 92 ASN A N 1
ATOM 695 C CA . ASN A 1 112 ? 13.194 6.300 45.687 1.00 12.31 92 ASN A CA 1
ATOM 696 C C . ASN A 1 112 ? 11.735 6.179 46.134 1.00 12.49 92 ASN A C 1
ATOM 697 O O . ASN A 1 112 ? 11.465 5.911 47.304 1.00 12.82 92 ASN A O 1
ATOM 702 N N . SER A 1 113 ? 10.800 6.391 45.213 1.00 12.37 93 SER A N 1
ATOM 703 C CA . SER A 1 113 ? 9.378 6.326 45.540 1.00 11.73 93 SER A CA 1
ATOM 704 C C . SER A 1 113 ? 8.943 4.975 46.081 1.00 11.64 93 SER A C 1
ATOM 705 O O . SER A 1 113 ? 9.433 3.938 45.637 1.00 11.60 93 SER A O 1
ATOM 708 N N . LEU A 1 114 ? 8.026 4.996 47.045 1.00 11.11 94 LEU A N 1
ATOM 709 C CA . LEU A 1 114 ? 7.482 3.760 47.597 1.00 10.64 94 LEU A CA 1
ATOM 710 C C . LEU A 1 114 ? 6.828 3.063 46.404 1.00 12.03 94 LEU A C 1
ATOM 711 O O . LEU A 1 114 ? 6.214 3.722 45.561 1.00 11.62 94 LEU A O 1
ATOM 716 N N . GLY A 1 115 ? 6.962 1.744 46.322 1.00 11.63 95 GLY A N 1
ATOM 717 C CA . GLY A 1 115 ? 6.376 1.018 45.207 1.00 12.19 95 GLY A CA 1
ATOM 718 C C . GLY A 1 115 ? 7.349 0.792 44.061 1.00 12.80 95 GLY A C 1
ATOM 719 O O . GLY A 1 115 ? 7.058 0.039 43.126 1.00 12.49 95 GLY A O 1
ATOM 720 N N . SER A 1 116 ? 8.501 1.454 44.122 1.00 11.86 96 SER A N 1
ATOM 721 C CA . SER A 1 116 ? 9.521 1.311 43.089 1.00 12.59 96 SER A CA 1
ATOM 722 C C . SER A 1 116 ? 10.306 0.020 43.316 1.00 13.35 96 SER A C 1
ATOM 723 O O . SER A 1 116 ? 9.889 -0.841 44.098 1.00 14.28 96 SER A O 1
ATOM 726 N N . CYS A 1 117 ? 11.451 -0.099 42.651 1.00 13.37 97 CYS A N 1
ATOM 727 C CA . CYS A 1 117 ? 12.283 -1.292 42.745 1.00 13.34 97 CYS A CA 1
ATOM 728 C C . CYS A 1 117 ? 13.770 -0.945 42.797 1.00 14.34 97 CYS A C 1
ATOM 729 O O . CYS A 1 117 ? 14.618 -1.756 42.410 1.00 13.85 97 CYS A O 1
ATOM 732 N N . LYS A 1 118 ? 14.079 0.254 43.285 1.00 11.26 98 LYS A N 1
ATOM 733 C CA . LYS A 1 118 ? 15.461 0.719 43.378 1.00 12.95 98 LYS A CA 1
ATOM 734 C C . LYS A 1 118 ? 15.918 0.856 44.831 1.00 12.67 98 LYS A C 1
ATOM 735 O O . LYS A 1 118 ? 16.831 1.632 45.131 1.00 14.55 98 LYS A O 1
ATOM 741 N N . GLY A 1 119 ? 15.288 0.112 45.734 1.00 13.55 99 GLY A N 1
ATOM 742 C CA . GLY A 1 119 ? 15.677 0.190 47.132 1.00 12.59 99 GLY A CA 1
ATOM 743 C C . GLY A 1 119 ? 14.486 0.327 48.056 1.00 13.46 99 GLY A C 1
ATOM 744 O O . GLY A 1 119 ? 14.445 -0.290 49.122 1.00 14.63 99 GLY A O 1
ATOM 745 N N . SER A 1 120 ? 13.515 1.143 47.658 1.00 11.39 100 SER A N 1
ATOM 746 C CA . SER A 1 120 ? 12.323 1.323 48.472 1.00 11.19 100 SER A CA 1
ATOM 747 C C . SER A 1 120 ? 11.411 0.125 48.278 1.00 11.36 100 SER A C 1
ATOM 748 O O . SER A 1 120 ? 11.365 -0.472 47.202 1.00 13.34 100 SER A O 1
ATOM 751 N N . THR A 1 121 ? 10.671 -0.221 49.322 1.00 11.43 101 THR A N 1
ATOM 752 C CA . THR A 1 121 ? 9.792 -1.375 49.266 1.00 10.72 101 THR A CA 1
ATOM 753 C C . THR A 1 121 ? 8.762 -1.297 48.145 1.00 12.51 101 THR A C 1
ATOM 754 O O . THR A 1 121 ? 8.081 -0.282 47.981 1.00 11.65 101 THR A O 1
ATOM 758 N N . GLY A 1 122 ? 8.669 -2.382 47.377 1.00 10.85 102 GLY A N 1
ATOM 759 C CA . GLY A 1 122 ? 7.733 -2.468 46.270 1.00 11.61 102 GLY A CA 1
ATOM 760 C C . GLY A 1 122 ? 7.448 -3.924 45.934 1.00 12.14 102 GLY A C 1
ATOM 761 O O . GLY A 1 122 ? 7.842 -4.813 46.688 1.00 10.85 102 GLY A O 1
ATOM 762 N N . PRO A 1 123 ? 6.774 -4.203 44.808 1.00 11.94 103 PRO A N 1
ATOM 763 C CA . PRO A 1 123 ? 6.441 -5.570 44.389 1.00 12.16 103 PRO A CA 1
ATOM 764 C C . PRO A 1 123 ? 7.609 -6.551 44.327 1.00 13.21 103 PRO A C 1
ATOM 765 O O . PRO A 1 123 ? 7.429 -7.745 44.565 1.00 14.04 103 PRO A O 1
ATOM 769 N N . ALA A 1 124 ? 8.801 -6.058 44.008 1.00 13.41 104 ALA A N 1
ATOM 770 C CA . ALA A 1 124 ? 9.964 -6.936 43.903 1.00 14.70 104 ALA A CA 1
ATOM 771 C C . ALA A 1 124 ? 10.652 -7.193 45.240 1.00 14.54 104 ALA A C 1
ATOM 772 O O . ALA A 1 124 ? 11.539 -8.040 45.335 1.00 15.30 104 ALA A O 1
ATOM 774 N N . SER A 1 125 ? 10.238 -6.461 46.269 1.00 13.31 105 SER A N 1
ATOM 775 C CA . SER A 1 125 ? 10.816 -6.602 47.601 1.00 13.31 105 SER A CA 1
ATOM 776 C C . SER A 1 125 ? 10.268 -7.833 48.316 1.00 14.16 105 SER A C 1
ATOM 777 O O . SER A 1 125 ? 9.200 -8.341 47.974 1.00 14.02 105 SER A O 1
ATOM 780 N N . THR A 1 126 ? 11.006 -8.311 49.311 1.00 13.98 106 THR A N 1
ATOM 781 C CA . THR A 1 126 ? 10.589 -9.482 50.064 1.00 15.19 106 THR A CA 1
ATOM 782 C C . THR A 1 126 ? 9.546 -9.137 51.114 1.00 13.87 106 THR A C 1
ATOM 783 O O . THR A 1 126 ? 9.738 -8.225 51.915 1.00 15.19 106 THR A O 1
ATOM 787 N N . ASP A 1 127 ? 8.433 -9.863 51.094 1.00 13.47 107 ASP A N 1
ATOM 788 C CA . ASP A 1 127 ? 7.375 -9.660 52.075 1.00 14.28 107 ASP A CA 1
ATOM 789 C C . ASP A 1 127 ? 7.821 -10.421 53.324 1.00 15.70 107 ASP A C 1
ATOM 790 O O . ASP A 1 127 ? 7.954 -11.644 53.292 1.00 14.64 107 ASP A O 1
ATOM 795 N N . PRO A 1 128 ? 8.064 -9.706 54.436 1.00 16.36 108 PRO A N 1
ATOM 796 C CA . PRO A 1 128 ? 8.500 -10.366 55.673 1.00 16.88 108 PRO A CA 1
ATOM 797 C C . PRO A 1 128 ? 7.571 -11.467 56.175 1.00 17.61 108 PRO A C 1
ATOM 798 O O . PRO A 1 128 ? 8.005 -12.376 56.882 1.00 18.61 108 PRO A O 1
ATOM 802 N N . ARG A 1 129 ? 6.298 -11.396 55.805 1.00 17.18 109 ARG A N 1
ATOM 803 C CA . ARG A 1 129 ? 5.337 -12.399 56.249 1.00 18.96 109 ARG A CA 1
ATOM 804 C C . ARG A 1 129 ? 5.518 -13.742 55.550 1.00 18.50 109 ARG A C 1
ATOM 805 O O . ARG A 1 129 ? 5.201 -14.788 56.117 1.00 20.50 109 ARG A O 1
ATOM 813 N N . THR A 1 130 ? 6.044 -13.716 54.329 1.00 17.35 110 THR A N 1
ATOM 814 C CA . THR A 1 130 ? 6.218 -14.938 53.548 1.00 18.51 110 THR A CA 1
ATOM 815 C C . THR A 1 130 ? 7.663 -15.294 53.227 1.00 18.73 110 THR A C 1
ATOM 816 O O . THR A 1 130 ? 7.967 -16.451 52.930 1.00 19.34 110 THR A O 1
ATOM 820 N N . GLY A 1 131 ? 8.547 -14.304 53.266 1.00 18.52 111 GLY A N 1
ATOM 821 C CA . GLY A 1 131 ? 9.939 -14.558 52.940 1.00 18.24 111 GLY A CA 1
ATOM 822 C C . GLY A 1 131 ? 10.116 -14.613 51.432 1.00 19.03 111 GLY A C 1
ATOM 823 O O . GLY A 1 131 ? 11.189 -14.955 50.933 1.00 19.23 111 GLY A O 1
ATOM 824 N N . GLU A 1 132 ? 9.055 -14.274 50.704 1.00 17.07 112 GLU A N 1
ATOM 825 C CA . GLU A 1 132 ? 9.072 -14.278 49.243 1.00 18.18 112 GLU A CA 1
ATOM 826 C C . GLU A 1 132 ? 8.706 -12.885 48.742 1.00 17.12 112 GLU A C 1
ATOM 827 O O . GLU A 1 132 ? 8.130 -12.085 49.481 1.00 17.01 112 GLU A O 1
ATOM 833 N N . PRO A 1 133 ? 9.028 -12.573 47.478 1.00 15.59 113 PRO A N 1
ATOM 834 C CA . PRO A 1 133 ? 8.683 -11.241 46.974 1.00 15.43 113 PRO A CA 1
ATOM 835 C C . PRO A 1 133 ? 7.174 -11.017 46.999 1.00 14.95 113 PRO A C 1
ATOM 836 O O . PRO A 1 133 ? 6.397 -11.966 46.901 1.00 13.07 113 PRO A O 1
ATOM 840 N N . TYR A 1 134 ? 6.760 -9.764 47.151 1.00 14.13 114 TYR A N 1
ATOM 841 C CA . TYR A 1 134 ? 5.335 -9.454 47.175 1.00 12.21 114 TYR A CA 1
ATOM 842 C C . TYR A 1 134 ? 4.649 -9.801 45.865 1.00 13.65 114 TYR A C 1
ATOM 843 O O . TYR A 1 134 ? 3.571 -10.395 45.854 1.00 14.09 114 TYR A O 1
ATOM 852 N N . ARG A 1 135 ? 5.279 -9.419 44.759 1.00 12.12 115 ARG A N 1
ATOM 853 C CA . ARG A 1 135 ? 4.681 -9.618 43.446 1.00 13.30 115 ARG A CA 1
ATOM 854 C C . ARG A 1 135 ? 3.344 -8.870 43.494 1.00 13.40 115 ARG A C 1
ATOM 855 O O . ARG A 1 135 ? 3.287 -7.745 44.001 1.00 14.37 115 ARG A O 1
ATOM 863 N N . LEU A 1 136 ? 2.268 -9.475 43.005 1.00 14.51 116 LEU A N 1
ATOM 864 C CA . LEU A 1 136 ? 0.986 -8.778 43.002 1.00 15.42 116 LEU A CA 1
ATOM 865 C C . LEU A 1 136 ? 0.258 -8.748 44.338 1.00 16.02 116 LEU A C 1
ATOM 866 O O . LEU A 1 136 ? -0.887 -8.300 44.410 1.00 17.38 116 LEU A O 1
ATOM 871 N N . SER A 1 137 ? 0.910 -9.217 45.399 1.00 14.38 117 SER A N 1
ATOM 872 C CA . SER A 1 137 ? 0.281 -9.191 46.715 1.00 14.36 117 SER A CA 1
ATOM 873 C C . SER A 1 137 ? 0.595 -7.861 47.399 1.00 14.73 117 SER A C 1
ATOM 874 O O . SER A 1 137 ? 0.093 -7.578 48.488 1.00 17.07 117 SER A O 1
ATOM 877 N N . PHE A 1 138 ? 1.436 -7.050 46.763 1.00 14.64 118 PHE A N 1
ATOM 878 C CA . PHE A 1 138 ? 1.778 -5.743 47.317 1.00 14.09 118 PHE A CA 1
ATOM 879 C C . PHE A 1 138 ? 0.481 -4.936 47.272 1.00 14.57 118 PHE A C 1
ATOM 880 O O . PHE A 1 138 ? -0.259 -5.004 46.289 1.00 14.93 118 PHE A O 1
ATOM 888 N N . PRO A 1 139 ? 0.181 -4.171 48.336 1.00 15.44 119 PRO A N 1
ATOM 889 C CA . PRO A 1 139 ? -1.054 -3.376 48.348 1.00 15.92 119 PRO A CA 1
ATOM 890 C C . PRO A 1 139 ? -1.082 -2.368 47.206 1.00 15.60 119 PRO A C 1
ATOM 891 O O . PRO A 1 139 ? -0.038 -1.847 46.815 1.00 15.93 119 PRO A O 1
ATOM 895 N N . GLU A 1 140 ? -2.268 -2.094 46.670 1.00 15.92 120 GLU A N 1
ATOM 896 C CA . GLU A 1 140 ? -2.379 -1.124 45.585 1.00 15.63 120 GLU A CA 1
ATOM 897 C C . GLU A 1 140 ? -1.699 0.154 46.053 1.00 14.36 120 GLU A C 1
ATOM 898 O O . GLU A 1 140 ? -1.884 0.581 47.193 1.00 16.10 120 GLU A O 1
ATOM 904 N N . LEU A 1 141 ? -0.915 0.759 45.167 1.00 13.42 121 LEU A N 1
ATOM 905 C CA . LEU A 1 141 ? -0.161 1.973 45.484 1.00 13.66 121 LEU A CA 1
ATOM 906 C C . LEU A 1 141 ? -0.832 3.278 45.052 1.00 12.48 121 LEU A C 1
ATOM 907 O O . LEU A 1 141 ? -1.412 3.360 43.968 1.00 14.29 121 LEU A O 1
ATOM 912 N N . SER A 1 142 ? -0.736 4.295 45.907 1.00 13.79 122 SER A N 1
ATOM 913 C CA . SER A 1 142 ? -1.299 5.613 45.620 1.00 13.81 122 SER A CA 1
ATOM 914 C C . SER A 1 142 ? -0.210 6.669 45.766 1.00 14.04 122 SER A C 1
ATOM 915 O O . SER A 1 142 ? 0.719 6.517 46.561 1.00 14.32 122 SER A O 1
ATOM 918 N N . ILE A 1 143 ? -0.329 7.746 44.997 1.00 14.34 123 ILE A N 1
ATOM 919 C CA . ILE A 1 143 ? 0.632 8.838 45.067 1.00 12.82 123 ILE A CA 1
ATOM 920 C C . ILE A 1 143 ? 0.710 9.352 46.506 1.00 13.24 123 ILE A C 1
ATOM 921 O O . ILE A 1 143 ? 1.780 9.744 46.980 1.00 13.01 123 ILE A O 1
ATOM 926 N N . GLU A 1 144 ? -0.425 9.342 47.202 1.00 13.10 124 GLU A N 1
ATOM 927 C CA . GLU A 1 144 ? -0.458 9.802 48.585 1.00 12.73 124 GLU A CA 1
ATOM 928 C C . GLU A 1 144 ? 0.437 8.965 49.497 1.00 14.09 124 GLU A C 1
ATOM 929 O O . GLU A 1 144 ? 1.004 9.489 50.458 1.00 13.94 124 GLU A O 1
ATOM 935 N N . ASP A 1 145 ? 0.564 7.669 49.202 1.00 12.84 125 ASP A N 1
ATOM 936 C CA . ASP A 1 145 ? 1.419 6.789 50.004 1.00 12.83 125 ASP A CA 1
ATOM 937 C C . ASP A 1 145 ? 2.877 7.174 49.801 1.00 12.75 125 ASP A C 1
ATOM 938 O O . ASP A 1 145 ? 3.670 7.183 50.747 1.00 13.23 125 ASP A O 1
ATOM 943 N N . ILE A 1 146 ? 3.231 7.474 48.555 1.00 12.70 126 ILE A N 1
ATOM 944 C CA . ILE A 1 146 ? 4.594 7.875 48.235 1.00 12.62 126 ILE A CA 1
ATOM 945 C C . ILE A 1 146 ? 4.904 9.149 49.018 1.00 14.40 126 ILE A C 1
ATOM 946 O O . ILE A 1 146 ? 5.980 9.290 49.596 1.00 13.03 126 ILE A O 1
ATOM 951 N N . ALA A 1 147 ? 3.945 10.068 49.053 1.00 13.09 127 ALA A N 1
ATOM 952 C CA . ALA A 1 147 ? 4.129 11.315 49.785 1.00 14.15 127 ALA A CA 1
ATOM 953 C C . ALA A 1 147 ? 4.286 11.056 51.286 1.00 13.34 127 ALA A C 1
ATOM 954 O O . ALA A 1 147 ? 5.192 11.597 51.918 1.00 15.82 127 ALA A O 1
ATOM 956 N N . ASP A 1 148 ? 3.413 10.230 51.858 1.00 13.53 128 ASP A N 1
ATOM 957 C CA . ASP A 1 148 ? 3.505 9.941 53.287 1.00 13.46 128 ASP A CA 1
ATOM 958 C C . ASP A 1 148 ? 4.838 9.285 53.640 1.00 12.84 128 ASP A C 1
ATOM 959 O O . ASP A 1 148 ? 5.439 9.598 54.670 1.00 13.34 128 ASP A O 1
ATOM 964 N N . ALA A 1 149 ? 5.303 8.375 52.789 1.00 13.55 129 ALA A N 1
ATOM 965 C CA . ALA A 1 149 ? 6.567 7.694 53.048 1.00 13.63 129 ALA A CA 1
ATOM 966 C C . ALA A 1 149 ? 7.738 8.672 52.984 1.00 14.07 129 ALA A C 1
ATOM 967 O O . ALA A 1 149 ? 8.677 8.581 53.778 1.00 13.38 129 ALA A O 1
ATOM 969 N N . ALA A 1 150 ? 7.681 9.610 52.040 1.00 13.94 130 ALA A N 1
ATOM 970 C CA . ALA A 1 150 ? 8.741 10.603 51.897 1.00 14.36 130 ALA A CA 1
ATOM 971 C C . ALA A 1 150 ? 8.738 11.537 53.102 1.00 14.30 130 ALA A C 1
ATOM 972 O O . ALA A 1 150 ? 9.795 11.939 53.587 1.00 14.22 130 ALA A O 1
ATOM 974 N N . ALA A 1 151 ? 7.544 11.874 53.586 1.00 14.12 131 ALA A N 1
ATOM 975 C CA . ALA A 1 151 ? 7.413 12.757 54.743 1.00 13.75 131 ALA A CA 1
ATOM 976 C C . ALA A 1 151 ? 8.027 12.094 55.973 1.00 14.27 131 ALA A C 1
ATOM 977 O O . ALA A 1 151 ? 8.715 12.745 56.768 1.00 14.44 131 ALA A O 1
ATOM 979 N N . HIS A 1 152 ? 7.776 10.798 56.134 1.00 12.99 132 HIS A N 1
ATOM 980 C CA . HIS A 1 152 ? 8.331 10.073 57.270 1.00 13.93 132 HIS A CA 1
ATOM 981 C C . HIS A 1 152 ? 9.849 10.068 57.177 1.00 13.94 132 HIS A C 1
ATOM 982 O O . HIS A 1 152 ? 10.544 10.218 58.181 1.00 15.18 132 HIS A O 1
ATOM 989 N N . THR A 1 153 ? 10.356 9.882 55.963 1.00 12.30 133 THR A N 1
ATOM 990 C CA . THR A 1 153 ? 11.796 9.849 55.731 1.00 13.81 133 THR A CA 1
ATOM 991 C C . THR A 1 153 ? 12.462 11.154 56.147 1.00 14.90 133 THR A C 1
ATOM 992 O O . THR A 1 153 ? 13.494 11.148 56.820 1.00 15.24 133 THR A O 1
ATOM 996 N N . VAL A 1 154 ? 11.873 12.273 55.741 1.00 14.44 134 VAL A N 1
ATOM 997 C CA . VAL A 1 154 ? 12.419 13.577 56.084 1.00 15.44 134 VAL A CA 1
ATOM 998 C C . VAL A 1 154 ? 12.429 13.770 57.598 1.00 14.83 134 VAL A C 1
ATOM 999 O O . VAL A 1 154 ? 13.431 14.196 58.172 1.00 15.18 134 VAL A O 1
ATOM 1003 N N . ARG A 1 155 ? 11.320 13.438 58.248 1.00 14.34 135 ARG A N 1
ATOM 1004 C CA . ARG A 1 155 ? 11.236 13.590 59.693 1.00 14.51 135 ARG A CA 1
ATOM 1005 C C . ARG A 1 155 ? 12.164 12.643 60.441 1.00 14.55 135 ARG A C 1
ATOM 1006 O O . ARG A 1 155 ? 12.714 13.009 61.484 1.00 15.59 135 ARG A O 1
ATOM 1014 N N . ALA A 1 156 ? 12.355 11.439 59.906 1.00 13.66 136 ALA A N 1
ATOM 1015 C CA . ALA A 1 156 ? 13.246 10.468 60.542 1.00 14.31 136 ALA A CA 1
ATOM 1016 C C . ALA A 1 156 ? 14.677 10.993 60.507 1.00 15.11 136 ALA A C 1
ATOM 1017 O O . ALA A 1 156 ? 15.512 10.602 61.325 1.00 15.31 136 ALA A O 1
ATOM 1019 N N . LEU A 1 157 ? 14.961 11.873 59.550 1.00 15.57 137 LEU A N 1
ATOM 1020 C CA . LEU A 1 157 ? 16.289 12.462 59.428 1.00 15.43 137 LEU A CA 1
ATOM 1021 C C . LEU A 1 157 ? 16.417 13.739 60.267 1.00 15.80 137 LEU A C 1
ATOM 1022 O O . LEU A 1 157 ? 17.326 14.545 60.067 1.00 16.17 137 LEU A O 1
ATOM 1027 N N . GLY A 1 158 ? 15.496 13.912 61.209 1.00 15.93 138 GLY A N 1
ATOM 1028 C CA . GLY A 1 158 ? 15.543 15.064 62.094 1.00 16.77 138 GLY A CA 1
ATOM 1029 C C . GLY A 1 158 ? 15.302 16.425 61.470 1.00 18.46 138 GLY A C 1
ATOM 1030 O O . GLY A 1 158 ? 15.745 17.439 62.006 1.00 18.28 138 GLY A O 1
ATOM 1031 N N . ILE A 1 159 ? 14.593 16.452 60.349 1.00 17.08 139 ILE A N 1
ATOM 1032 C CA . ILE A 1 159 ? 14.291 17.702 59.659 1.00 17.27 139 ILE A CA 1
ATOM 1033 C C . ILE A 1 159 ? 12.808 18.029 59.826 1.00 18.66 139 ILE A C 1
ATOM 1034 O O . ILE A 1 159 ? 11.949 17.254 59.411 1.00 19.23 139 ILE A O 1
ATOM 1039 N N . SER A 1 160 ? 12.513 19.175 60.437 1.00 18.98 140 SER A N 1
ATOM 1040 C CA . SER A 1 160 ? 11.128 19.576 60.671 1.00 19.72 140 SER A CA 1
ATOM 1041 C C . SER A 1 160 ? 10.555 20.427 59.545 1.00 19.28 140 SER A C 1
ATOM 1042 O O . SER A 1 160 ? 9.338 20.460 59.348 1.00 19.25 140 SER A O 1
ATOM 1045 N N . ARG A 1 161 ? 11.420 21.123 58.815 1.00 18.25 141 ARG A N 1
ATOM 1046 C CA . ARG A 1 161 ? 10.958 21.947 57.703 1.00 19.42 141 ARG A CA 1
ATOM 1047 C C . ARG A 1 161 ? 11.984 22.065 56.584 1.00 18.10 141 ARG A C 1
ATOM 1048 O O . ARG A 1 161 ? 13.070 22.619 56.768 1.00 18.62 141 ARG A O 1
ATOM 1056 N N . LEU A 1 162 ? 11.622 21.539 55.419 1.00 15.74 142 LEU A N 1
ATOM 1057 C CA . LEU A 1 162 ? 12.479 21.580 54.243 1.00 15.67 142 LEU A CA 1
ATOM 1058 C C . LEU A 1 162 ? 12.546 22.994 53.687 1.00 15.77 142 LEU A C 1
ATOM 1059 O O . LEU A 1 162 ? 11.555 23.721 53.716 1.00 17.24 142 LEU A O 1
ATOM 1064 N N . ALA A 1 163 ? 13.710 23.377 53.178 1.00 15.79 143 ALA A N 1
ATOM 1065 C CA . ALA A 1 163 ? 13.863 24.697 52.575 1.00 15.34 143 ALA A CA 1
ATOM 1066 C C . ALA A 1 163 ? 13.086 24.655 51.263 1.00 16.75 143 ALA A C 1
ATOM 1067 O O . ALA A 1 163 ? 12.570 25.672 50.801 1.00 16.81 143 ALA A O 1
ATOM 1069 N N . CYS A 1 164 ? 12.997 23.463 50.673 1.00 15.93 144 CYS A N 1
ATOM 1070 C CA . CYS A 1 164 ? 12.288 23.289 49.409 1.00 15.62 144 CYS A CA 1
ATOM 1071 C C . CYS A 1 164 ? 12.026 21.825 49.079 1.00 15.67 144 CYS A C 1
ATOM 1072 O O . CYS A 1 164 ? 12.798 20.941 49.460 1.00 14.62 144 CYS A O 1
ATOM 1075 N N . VAL A 1 165 ? 10.914 21.573 48.399 1.00 14.77 145 VAL A N 1
ATOM 1076 C CA . VAL A 1 165 ? 10.592 20.225 47.947 1.00 14.91 145 VAL A CA 1
ATOM 1077 C C . VAL A 1 165 ? 10.488 20.344 46.431 1.00 16.28 145 VAL A C 1
ATOM 1078 O O . VAL A 1 165 ? 9.745 21.184 45.911 1.00 16.23 145 VAL A O 1
ATOM 1082 N N . VAL A 1 166 ? 11.281 19.537 45.734 1.00 14.52 146 VAL A N 1
ATOM 1083 C CA . VAL A 1 166 ? 11.312 19.536 44.275 1.00 13.95 146 VAL A CA 1
ATOM 1084 C C . VAL A 1 166 ? 10.627 18.281 43.760 1.00 14.29 146 VAL A C 1
ATOM 1085 O O . VAL A 1 166 ? 10.887 17.187 44.252 1.00 14.24 146 VAL A O 1
ATOM 1089 N N . GLY A 1 167 ? 9.749 18.442 42.775 1.00 14.73 147 GLY A N 1
ATOM 1090 C CA . GLY A 1 167 ? 9.060 17.293 42.211 1.00 16.01 147 GLY A CA 1
ATOM 1091 C C . GLY A 1 167 ? 8.983 17.420 40.703 1.00 15.93 147 GLY A C 1
ATOM 1092 O O . GLY A 1 167 ? 8.645 18.484 40.192 1.00 15.91 147 GLY A O 1
ATOM 1093 N N . ALA A 1 168 ? 9.305 16.346 39.987 1.00 15.66 148 ALA A N 1
ATOM 1094 C CA . ALA A 1 168 ? 9.259 16.365 38.526 1.00 14.75 148 ALA A CA 1
ATOM 1095 C C . ALA A 1 168 ? 8.431 15.202 38.003 1.00 16.22 148 ALA A C 1
ATOM 1096 O O . ALA A 1 168 ? 8.569 14.076 38.479 1.00 15.67 148 ALA A O 1
ATOM 1098 N N . SER A 1 169 ? 7.568 15.480 37.026 1.00 15.12 149 SER A N 1
ATOM 1099 C CA . SER A 1 169 ? 6.729 14.446 36.425 1.00 15.49 149 SER A CA 1
ATOM 1100 C C . SER A 1 169 ? 5.900 13.768 37.517 1.00 16.69 149 SER A C 1
ATOM 1101 O O . SER A 1 169 ? 5.149 14.437 38.235 1.00 15.00 149 SER A O 1
ATOM 1104 N N . MET A 1 170 ? 6.016 12.449 37.646 1.00 14.44 150 MET A N 1
ATOM 1105 C CA . MET A 1 170 ? 5.275 11.740 38.682 1.00 14.51 150 MET A CA 1
ATOM 1106 C C . MET A 1 170 ? 5.600 12.370 40.033 1.00 14.19 150 MET A C 1
ATOM 1107 O O . MET A 1 170 ? 4.737 12.468 40.910 1.00 14.75 150 MET A O 1
ATOM 1112 N N . GLY A 1 171 ? 6.850 12.800 40.184 1.00 13.66 151 GLY A N 1
ATOM 1113 C CA . GLY A 1 171 ? 7.286 13.420 41.423 1.00 13.87 151 GLY A CA 1
ATOM 1114 C C . GLY A 1 171 ? 6.554 14.720 41.681 1.00 14.71 151 GLY A C 1
ATOM 1115 O O . GLY A 1 171 ? 6.459 15.173 42.822 1.00 14.12 151 GLY A O 1
ATOM 1116 N N . GLY A 1 172 ? 6.059 15.330 40.608 1.00 15.26 152 GLY A N 1
ATOM 1117 C CA . GLY A 1 172 ? 5.309 16.564 40.738 1.00 14.22 152 GLY A CA 1
ATOM 1118 C C . GLY A 1 172 ? 4.016 16.259 41.466 1.00 15.21 152 GLY A C 1
ATOM 1119 O O . GLY A 1 172 ? 3.562 17.040 42.303 1.00 14.35 152 GLY A O 1
ATOM 1120 N N . MET A 1 173 ? 3.420 15.113 41.149 1.00 13.09 153 MET A N 1
ATOM 1121 C CA . MET A 1 173 ? 2.184 14.700 41.799 1.00 14.11 153 MET A CA 1
ATOM 1122 C C . MET A 1 173 ? 2.487 14.365 43.252 1.00 14.11 153 MET A C 1
ATOM 1123 O O . MET A 1 173 ? 1.780 14.798 44.158 1.00 15.20 153 MET A O 1
ATOM 1128 N N . SER A 1 174 ? 3.541 13.581 43.462 1.00 13.08 154 SER A N 1
ATOM 1129 C CA . SER A 1 174 ? 3.940 13.187 44.810 1.00 13.36 154 SER A CA 1
ATOM 1130 C C . SER A 1 174 ? 4.206 14.395 45.697 1.00 12.81 154 SER A C 1
ATOM 1131 O O . SER A 1 174 ? 3.816 14.412 46.868 1.00 13.02 154 SER A O 1
ATOM 1134 N N . ALA A 1 175 ? 4.873 15.402 45.138 1.00 13.08 155 ALA A N 1
ATOM 1135 C CA . ALA A 1 175 ? 5.201 16.619 45.880 1.00 13.79 155 ALA A CA 1
ATOM 1136 C C . ALA A 1 175 ? 3.953 17.385 46.303 1.00 14.51 155 ALA A C 1
ATOM 1137 O O . ALA A 1 175 ? 3.886 17.896 47.422 1.00 14.06 155 ALA A O 1
ATOM 1139 N N . LEU A 1 176 ? 2.967 17.469 45.413 1.00 15.19 156 LEU A N 1
ATOM 1140 C CA . LEU A 1 176 ? 1.727 18.168 45.733 1.00 15.52 156 LEU A CA 1
ATOM 1141 C C . LEU A 1 176 ? 0.978 17.417 46.826 1.00 15.57 156 LEU A C 1
ATOM 1142 O O . LEU A 1 176 ? 0.398 18.025 47.722 1.00 15.40 156 LEU A O 1
ATOM 1147 N N . ALA A 1 177 ? 0.995 16.090 46.754 1.00 14.67 157 ALA A N 1
ATOM 1148 C CA . ALA A 1 177 ? 0.329 15.281 47.760 1.00 13.92 157 ALA A CA 1
ATOM 1149 C C . ALA A 1 177 ? 1.013 15.522 49.104 1.00 14.98 157 ALA A C 1
ATOM 1150 O O . ALA A 1 177 ? 0.357 15.578 50.144 1.00 15.44 157 ALA A O 1
ATOM 1152 N N . LEU A 1 178 ? 2.334 15.668 49.078 1.00 13.38 158 LEU A N 1
ATOM 1153 C CA . LEU A 1 178 ? 3.079 15.907 50.306 1.00 14.17 158 LEU A CA 1
ATOM 1154 C C . LEU A 1 178 ? 2.737 17.278 50.876 1.00 16.77 158 LEU A C 1
ATOM 1155 O O . LEU A 1 178 ? 2.520 17.421 52.079 1.00 16.04 158 LEU A O 1
ATOM 1160 N N . LEU A 1 179 ? 2.671 18.284 50.010 1.00 15.65 159 LEU A N 1
ATOM 1161 C CA . LEU A 1 179 ? 2.346 19.635 50.460 1.00 17.09 159 LEU A CA 1
ATOM 1162 C C . LEU A 1 179 ? 0.943 19.718 51.043 1.00 16.68 159 LEU A C 1
ATOM 1163 O O . LEU A 1 179 ? 0.687 20.499 51.963 1.00 18.27 159 LEU A O 1
ATOM 1168 N N . ALA A 1 180 ? 0.035 18.908 50.511 1.00 15.21 160 ALA A N 1
ATOM 1169 C CA . ALA A 1 180 ? -1.345 18.901 50.984 1.00 16.66 160 ALA A CA 1
ATOM 1170 C C . ALA A 1 180 ? -1.539 18.148 52.302 1.00 17.30 160 ALA A C 1
ATOM 1171 O O . ALA A 1 180 ? -2.284 18.595 53.180 1.00 16.26 160 ALA A O 1
ATOM 1173 N N . ARG A 1 181 ? -0.859 17.013 52.442 1.00 15.69 161 ARG A N 1
ATOM 1174 C CA . ARG A 1 181 ? -0.997 16.176 53.632 1.00 16.21 161 ARG A CA 1
ATOM 1175 C C . ARG A 1 181 ? -0.039 16.490 54.781 1.00 15.87 161 ARG A C 1
ATOM 1176 O O . ARG A 1 181 ? -0.293 16.107 55.928 1.00 17.42 161 ARG A O 1
ATOM 1184 N N . HIS A 1 182 ? 1.050 17.187 54.475 1.00 16.04 162 HIS A N 1
ATOM 1185 C CA . HIS A 1 182 ? 2.057 17.545 55.473 1.00 16.98 162 HIS A CA 1
ATOM 1186 C C . HIS A 1 182 ? 2.500 18.986 55.219 1.00 17.30 162 HIS A C 1
ATOM 1187 O O . HIS A 1 182 ? 3.675 19.255 54.980 1.00 16.41 162 HIS A O 1
ATOM 1194 N N . PRO A 1 183 ? 1.558 19.938 55.308 1.00 18.89 163 PRO A N 1
ATOM 1195 C CA . PRO A 1 183 ? 1.787 21.370 55.083 1.00 20.78 163 PRO A CA 1
ATOM 1196 C C . PRO A 1 183 ? 2.900 22.111 55.827 1.00 22.29 163 PRO A C 1
ATOM 1197 O O . PRO A 1 183 ? 3.395 23.119 55.330 1.00 23.15 163 PRO A O 1
ATOM 1201 N N . GLU A 1 184 ? 3.306 21.649 57.004 1.00 23.72 164 GLU A N 1
ATOM 1202 C CA . GLU A 1 184 ? 4.373 22.365 57.699 1.00 24.96 164 GLU A CA 1
ATOM 1203 C C . GLU A 1 184 ? 5.758 21.827 57.376 1.00 22.80 164 GLU A C 1
ATOM 1204 O O . GLU A 1 184 ? 6.752 22.297 57.925 1.00 21.85 164 GLU A O 1
ATOM 1210 N N . LEU A 1 185 ? 5.828 20.871 56.454 1.00 20.99 165 LEU A N 1
ATOM 1211 C CA . LEU A 1 185 ? 7.104 20.254 56.107 1.00 20.77 165 LEU A CA 1
ATOM 1212 C C . LEU A 1 185 ? 7.959 20.932 55.031 1.00 20.56 165 LEU A C 1
ATOM 1213 O O . LEU A 1 185 ? 9.139 20.610 54.898 1.00 21.40 165 LEU A O 1
ATOM 1218 N N . ALA A 1 186 ? 7.392 21.861 54.267 1.00 19.33 166 ALA A N 1
ATOM 1219 C CA . ALA A 1 186 ? 8.166 22.526 53.221 1.00 18.35 166 ALA A CA 1
ATOM 1220 C C . ALA A 1 186 ? 7.875 24.017 53.098 1.00 18.29 166 ALA A C 1
ATOM 1221 O O . ALA A 1 186 ? 6.717 24.431 53.060 1.00 20.08 166 ALA A O 1
ATOM 1223 N N . ARG A 1 187 ? 8.940 24.807 53.018 1.00 18.87 167 ARG A N 1
ATOM 1224 C CA . ARG A 1 187 ? 8.837 26.259 52.905 1.00 19.98 167 ARG A CA 1
ATOM 1225 C C . ARG A 1 187 ? 8.584 26.704 51.468 1.00 20.61 167 ARG A C 1
ATOM 1226 O O . ARG A 1 187 ? 7.785 27.610 51.225 1.00 20.02 167 ARG A O 1
ATOM 1234 N N . THR A 1 188 ? 9.270 26.076 50.518 1.00 18.08 168 THR A N 1
ATOM 1235 C CA . THR A 1 188 ? 9.092 26.419 49.109 1.00 18.04 168 THR A CA 1
ATOM 1236 C C . THR A 1 188 ? 8.915 25.158 48.272 1.00 17.38 168 THR A C 1
ATOM 1237 O O . THR A 1 188 ? 9.104 24.042 48.766 1.00 15.89 168 THR A O 1
ATOM 1241 N N . HIS A 1 189 ? 8.556 25.342 47.005 1.00 16.11 169 HIS A N 1
ATOM 1242 C CA . HIS A 1 189 ? 8.322 24.219 46.101 1.00 15.71 169 HIS A CA 1
ATOM 1243 C C . HIS A 1 189 ? 8.740 24.516 44.660 1.00 16.61 169 HIS A C 1
ATOM 1244 O O . HIS A 1 189 ? 8.515 25.612 44.146 1.00 16.95 169 HIS A O 1
ATOM 1251 N N . ILE A 1 190 ? 9.384 23.539 44.031 1.00 15.24 170 ILE A N 1
ATOM 1252 C CA . ILE A 1 190 ? 9.770 23.650 42.631 1.00 16.08 170 ILE A CA 1
ATOM 1253 C C . ILE A 1 190 ? 9.005 22.509 41.977 1.00 17.10 170 ILE A C 1
ATOM 1254 O O . ILE A 1 190 ? 9.212 21.339 42.313 1.00 16.42 170 ILE A O 1
ATOM 1259 N N . SER A 1 191 ? 8.100 22.860 41.068 1.00 16.13 171 SER A N 1
ATOM 1260 C CA . SER A 1 191 ? 7.274 21.889 40.362 1.00 15.58 171 SER A CA 1
ATOM 1261 C C . SER A 1 191 ? 7.691 21.872 38.896 1.00 16.38 171 SER A C 1
ATOM 1262 O O . SER A 1 191 ? 7.571 22.880 38.202 1.00 16.65 171 SER A O 1
ATOM 1265 N N . LEU A 1 192 ? 8.183 20.726 38.434 1.00 16.08 172 LEU A N 1
ATOM 1266 C CA . LEU A 1 192 ? 8.629 20.592 37.051 1.00 16.31 172 LEU A CA 1
ATOM 1267 C C . LEU A 1 192 ? 7.767 19.591 36.281 1.00 16.76 172 LEU A C 1
ATOM 1268 O O . LEU A 1 192 ? 7.745 18.397 36.595 1.00 14.85 172 LEU A O 1
ATOM 1273 N N . SER A 1 193 ? 7.053 20.092 35.276 1.00 15.60 173 SER A N 1
ATOM 1274 C CA . SER A 1 193 ? 6.182 19.262 34.446 1.00 15.63 173 SER A CA 1
ATOM 1275 C C . SER A 1 193 ? 5.319 18.300 35.252 1.00 16.66 173 SER A C 1
ATOM 1276 O O . SER A 1 193 ? 5.297 17.091 34.991 1.00 15.00 173 SER A O 1
ATOM 1279 N N . GLY A 1 194 ? 4.604 18.850 36.230 1.00 15.82 174 GLY A N 1
ATOM 1280 C CA . GLY A 1 194 ? 3.728 18.049 37.062 1.00 16.63 174 GLY A CA 1
ATOM 1281 C C . GLY A 1 194 ? 2.270 18.327 36.752 1.00 16.70 174 GLY A C 1
ATOM 1282 O O . GLY A 1 194 ? 1.963 19.049 35.802 1.00 17.51 174 GLY A O 1
ATOM 1283 N N . ALA A 1 195 ? 1.370 17.756 37.548 1.00 16.22 175 ALA A N 1
ATOM 1284 C CA . ALA A 1 195 ? -0.068 17.947 37.352 1.00 16.83 175 ALA A CA 1
ATOM 1285 C C . ALA A 1 195 ? -0.837 17.566 38.607 1.00 17.13 175 ALA A C 1
ATOM 1286 O O . ALA A 1 195 ? -0.336 16.818 39.446 1.00 17.17 175 ALA A O 1
ATOM 1288 N N . VAL A 1 196 ? -2.062 18.070 38.734 1.00 17.14 176 VAL A N 1
ATOM 1289 C CA . VAL A 1 196 ? -2.883 17.755 39.899 1.00 16.86 176 VAL A CA 1
ATOM 1290 C C . VAL A 1 196 ? -3.568 16.406 39.703 1.00 17.40 176 VAL A C 1
ATOM 1291 O O . VAL A 1 196 ? -4.060 15.793 40.649 1.00 17.38 176 VAL A O 1
ATOM 1295 N N . HIS A 1 197 ? -3.599 15.962 38.453 1.00 17.65 177 HIS A N 1
ATOM 1296 C CA . HIS A 1 197 ? -4.192 14.685 38.082 1.00 17.48 177 HIS A CA 1
ATOM 1297 C C . HIS A 1 197 ? -3.900 14.476 36.606 1.00 16.08 177 HIS A C 1
ATOM 1298 O O . HIS A 1 197 ? -3.599 15.433 35.889 1.00 15.83 177 HIS A O 1
ATOM 1305 N N . ALA A 1 198 ? -3.969 13.228 36.161 1.00 14.53 178 ALA A N 1
ATOM 1306 C CA . ALA A 1 198 ? -3.676 12.901 34.771 1.00 15.58 178 ALA A CA 1
ATOM 1307 C C . ALA A 1 198 ? -4.827 13.122 33.810 1.00 17.34 178 ALA A C 1
ATOM 1308 O O . ALA A 1 198 ? -5.989 12.877 34.140 1.00 17.29 178 ALA A O 1
ATOM 1310 N N . LEU A 1 199 ? -4.487 13.584 32.612 1.00 17.57 179 LEU A N 1
ATOM 1311 C CA . LEU A 1 199 ? -5.474 13.800 31.566 1.00 17.58 179 LEU A CA 1
ATOM 1312 C C . LEU A 1 199 ? -5.538 12.518 30.723 1.00 17.91 179 LEU A C 1
ATOM 1313 O O . LEU A 1 199 ? -4.596 11.720 30.720 1.00 15.79 179 LEU A O 1
ATOM 1318 N N . PRO A 1 200 ? -6.651 12.310 29.998 1.00 16.20 180 PRO A N 1
ATOM 1319 C CA . PRO A 1 200 ? -6.941 11.159 29.134 1.00 17.47 180 PRO A CA 1
ATOM 1320 C C . PRO A 1 200 ? -5.829 10.621 28.239 1.00 16.06 180 PRO A C 1
ATOM 1321 O O . PRO A 1 200 ? -5.635 9.405 28.151 1.00 16.53 180 PRO A O 1
ATOM 1325 N N . PHE A 1 201 ? -5.116 11.506 27.552 1.00 15.32 181 PHE A N 1
ATOM 1326 C CA . PHE A 1 201 ? -4.065 11.033 26.665 1.00 15.73 181 PHE A CA 1
ATOM 1327 C C . PHE A 1 201 ? -3.000 10.261 27.433 1.00 15.05 181 PHE A C 1
ATOM 1328 O O . PHE A 1 201 ? -2.637 9.148 27.049 1.00 14.77 181 PHE A O 1
ATOM 1336 N N . SER A 1 202 ? -2.510 10.846 28.521 1.00 14.71 182 SER A N 1
ATOM 1337 C CA . SER A 1 202 ? -1.478 10.198 29.326 1.00 15.10 182 SER A CA 1
ATOM 1338 C C . SER A 1 202 ? -1.993 8.895 29.929 1.00 15.72 182 SER A C 1
ATOM 1339 O O . SER A 1 202 ? -1.237 7.934 30.080 1.00 15.91 182 SER A O 1
ATOM 1342 N N . ILE A 1 203 ? -3.277 8.861 30.279 1.00 13.50 183 ILE A N 1
ATOM 1343 C CA . ILE A 1 203 ? -3.864 7.648 30.845 1.00 14.98 183 ILE A CA 1
ATOM 1344 C C . ILE A 1 203 ? -3.887 6.554 29.784 1.00 14.57 183 ILE A C 1
ATOM 1345 O O . ILE A 1 203 ? -3.579 5.395 30.064 1.00 15.62 183 ILE A O 1
ATOM 1350 N N . ALA A 1 204 ? -4.251 6.926 28.562 1.00 14.30 184 ALA A N 1
ATOM 1351 C CA . ALA A 1 204 ? -4.309 5.967 27.469 1.00 15.58 184 ALA A CA 1
ATOM 1352 C C . ALA A 1 204 ? -2.915 5.419 27.176 1.00 14.27 184 ALA A C 1
ATOM 1353 O O . ALA A 1 204 ? -2.740 4.219 26.971 1.00 14.97 184 ALA A O 1
ATOM 1355 N N . VAL A 1 205 ? -1.921 6.303 27.166 1.00 14.66 185 VAL A N 1
ATOM 1356 C CA . VAL A 1 205 ? -0.552 5.883 26.894 1.00 14.83 185 VAL A CA 1
ATOM 1357 C C . VAL A 1 205 ? -0.077 4.896 27.953 1.00 14.45 185 VAL A C 1
ATOM 1358 O O . VAL A 1 205 ? 0.433 3.825 27.627 1.00 15.94 185 VAL A O 1
ATOM 1362 N N . ARG A 1 206 ? -0.257 5.243 29.223 1.00 15.50 186 ARG A N 1
ATOM 1363 C CA . ARG A 1 206 ? 0.168 4.347 30.289 1.00 14.94 186 ARG A CA 1
ATOM 1364 C C . ARG A 1 206 ? -0.620 3.041 30.265 1.00 16.78 186 ARG A C 1
ATOM 1365 O O . ARG A 1 206 ? -0.093 1.984 30.607 1.00 17.66 186 ARG A O 1
ATOM 1373 N N . SER A 1 207 ? -1.880 3.108 29.850 1.00 17.12 187 SER A N 1
ATOM 1374 C CA . SER A 1 207 ? -2.698 1.906 29.770 1.00 18.23 187 SER A CA 1
ATOM 1375 C C . SER A 1 207 ? -2.072 0.959 28.743 1.00 18.60 187 SER A C 1
ATOM 1376 O O . SER A 1 207 ? -1.989 -0.252 28.970 1.00 18.99 187 SER A O 1
ATOM 1379 N N . LEU A 1 208 ? -1.619 1.508 27.618 1.00 17.60 188 LEU A N 1
ATOM 1380 C CA . LEU A 1 208 ? -0.993 0.686 26.583 1.00 19.30 188 LEU A CA 1
ATOM 1381 C C . LEU A 1 208 ? 0.348 0.134 27.055 1.00 19.04 188 LEU A C 1
ATOM 1382 O O . LEU A 1 208 ? 0.696 -1.012 26.762 1.00 19.63 188 LEU A O 1
ATOM 1387 N N . GLN A 1 209 ? 1.103 0.954 27.779 1.00 17.63 189 GLN A N 1
ATOM 1388 C CA . GLN A 1 209 ? 2.395 0.529 28.299 1.00 16.90 189 GLN A CA 1
ATOM 1389 C C . GLN A 1 209 ? 2.196 -0.660 29.230 1.00 16.75 189 GLN A C 1
ATOM 1390 O O . GLN A 1 209 ? 2.923 -1.648 29.149 1.00 17.14 189 GLN A O 1
ATOM 1396 N N . ARG A 1 210 ? 1.212 -0.565 30.118 1.00 16.89 190 ARG A N 1
ATOM 1397 C CA . ARG A 1 210 ? 0.932 -1.659 31.039 1.00 17.88 190 ARG A CA 1
ATOM 1398 C C . ARG A 1 210 ? 0.461 -2.878 30.245 1.00 19.74 190 ARG A C 1
ATOM 1399 O O . ARG A 1 210 ? 0.772 -4.014 30.593 1.00 19.02 190 ARG A O 1
ATOM 1407 N N . GLU A 1 211 ? -0.284 -2.628 29.171 1.00 20.99 191 GLU A N 1
ATOM 1408 C CA . GLU A 1 211 ? -0.795 -3.698 28.314 1.00 22.85 191 GLU A CA 1
ATOM 1409 C C . GLU A 1 211 ? 0.326 -4.475 27.631 1.00 22.31 191 GLU A C 1
ATOM 1410 O O . GLU A 1 211 ? 0.240 -5.695 27.476 1.00 25.07 191 GLU A O 1
ATOM 1416 N N . ALA A 1 212 ? 1.371 -3.768 27.216 1.00 22.63 192 ALA A N 1
ATOM 1417 C CA . ALA A 1 212 ? 2.502 -4.399 26.545 1.00 21.46 192 ALA A CA 1
ATOM 1418 C C . ALA A 1 212 ? 3.180 -5.393 27.484 1.00 22.36 192 ALA A C 1
ATOM 1419 O O . ALA A 1 212 ? 3.706 -6.417 27.048 1.00 20.63 192 ALA A O 1
ATOM 1421 N N . ILE A 1 213 ? 3.159 -5.079 28.776 1.00 20.44 193 ILE A N 1
ATOM 1422 C CA . ILE A 1 213 ? 3.767 -5.932 29.790 1.00 19.18 193 ILE A CA 1
ATOM 1423 C C . ILE A 1 213 ? 2.869 -7.122 30.120 1.00 20.63 193 ILE A C 1
ATOM 1424 O O . ILE A 1 213 ? 3.317 -8.269 30.113 1.00 20.78 193 ILE A O 1
ATOM 1429 N N . ARG A 1 214 ? 1.599 -6.850 30.398 1.00 20.91 194 ARG A N 1
ATOM 1430 C CA . ARG A 1 214 ? 0.663 -7.916 30.736 1.00 22.24 194 ARG A CA 1
ATOM 1431 C C . ARG A 1 214 ? 0.359 -8.844 29.561 1.00 22.86 194 ARG A C 1
ATOM 1432 O O . ARG A 1 214 ? -0.031 -9.992 29.766 1.00 24.27 194 ARG A O 1
ATOM 1440 N N . SER A 1 215 ? 0.554 -8.359 28.336 1.00 23.64 195 SER A N 1
ATOM 1441 C CA . SER A 1 215 ? 0.287 -9.174 27.147 1.00 24.31 195 SER A CA 1
ATOM 1442 C C . SER A 1 215 ? 1.457 -10.101 26.829 1.00 24.55 195 SER A C 1
ATOM 1443 O O . SER A 1 215 ? 1.326 -11.041 26.039 1.00 25.07 195 SER A O 1
ATOM 1446 N N . ASP A 1 216 ? 2.601 -9.827 27.446 1.00 21.24 196 ASP A N 1
ATOM 1447 C CA . ASP A 1 216 ? 3.797 -10.626 27.234 1.00 20.55 196 ASP A CA 1
ATOM 1448 C C . ASP A 1 216 ? 3.636 -11.948 27.977 1.00 19.28 196 ASP A C 1
ATOM 1449 O O . ASP A 1 216 ? 3.424 -11.970 29.188 1.00 18.78 196 ASP A O 1
ATOM 1454 N N . PRO A 1 217 ? 3.735 -13.070 27.254 1.00 20.19 197 PRO A N 1
ATOM 1455 C CA . PRO A 1 217 ? 3.592 -14.400 27.854 1.00 19.82 197 PRO A CA 1
ATOM 1456 C C . PRO A 1 217 ? 4.559 -14.676 29.000 1.00 20.54 197 PRO A C 1
ATOM 1457 O O . PRO A 1 217 ? 4.346 -15.595 29.793 1.00 20.71 197 PRO A O 1
ATOM 1461 N N . GLY A 1 218 ? 5.621 -13.883 29.083 1.00 19.30 198 GLY A N 1
ATOM 1462 C CA . GLY A 1 218 ? 6.594 -14.073 30.144 1.00 18.64 198 GLY A CA 1
ATOM 1463 C C . GLY A 1 218 ? 6.197 -13.433 31.462 1.00 19.18 198 GLY A C 1
ATOM 1464 O O . GLY A 1 218 ? 6.913 -13.571 32.453 1.00 18.61 198 GLY A O 1
ATOM 1465 N N . TRP A 1 219 ? 5.061 -12.740 31.490 1.00 18.81 199 TRP A N 1
ATOM 1466 C CA . TRP A 1 219 ? 4.610 -12.081 32.715 1.00 17.98 199 TRP A CA 1
ATOM 1467 C C . TRP A 1 219 ? 4.079 -13.066 33.756 1.00 19.94 199 TRP A C 1
ATOM 1468 O O . TRP A 1 219 ? 4.272 -12.874 34.954 1.00 18.65 199 TRP A O 1
ATOM 1479 N N . LEU A 1 220 ? 3.413 -14.121 33.297 1.00 21.33 200 LEU A N 1
ATOM 1480 C CA . LEU A 1 220 ? 2.870 -15.132 34.199 1.00 22.65 200 LEU A CA 1
ATOM 1481 C C . LEU A 1 220 ? 2.097 -14.546 35.379 1.00 22.62 200 LEU A C 1
ATOM 1482 O O . LEU A 1 220 ? 2.346 -14.904 36.528 1.00 22.65 200 LEU A O 1
ATOM 1487 N N . GLN A 1 221 ? 1.157 -13.651 35.095 1.00 25.02 201 GLN A N 1
ATOM 1488 C CA . GLN A 1 221 ? 0.350 -13.040 36.145 1.00 26.77 201 GLN A CA 1
ATOM 1489 C C . GLN A 1 221 ? 1.202 -12.445 37.261 1.00 26.23 201 GLN A C 1
ATOM 1490 O O . GLN A 1 221 ? 0.800 -12.434 38.423 1.00 26.68 201 GLN A O 1
ATOM 1496 N N . GLY A 1 222 ? 2.385 -11.960 36.902 1.00 24.86 202 GLY A N 1
ATOM 1497 C CA . GLY A 1 222 ? 3.263 -11.356 37.886 1.00 24.05 202 GLY A CA 1
ATOM 1498 C C . GLY A 1 222 ? 4.173 -12.316 38.626 1.00 24.48 202 GLY A C 1
ATOM 1499 O O . GLY A 1 222 ? 4.940 -11.893 39.493 1.00 23.66 202 GLY A O 1
ATOM 1500 N N . HIS A 1 223 ? 4.105 -13.601 38.289 1.00 23.90 203 HIS A N 1
ATOM 1501 C CA . HIS A 1 223 ? 4.938 -14.599 38.953 1.00 26.93 203 HIS A CA 1
ATOM 1502 C C . HIS A 1 223 ? 6.158 -15.025 38.144 1.00 26.70 203 HIS A C 1
ATOM 1503 O O . HIS A 1 223 ? 6.624 -16.160 38.256 1.00 27.06 203 HIS A O 1
ATOM 1510 N N . TYR A 1 224 ? 6.672 -14.117 37.324 1.00 25.89 204 TYR A N 1
ATOM 1511 C CA . TYR A 1 224 ? 7.854 -14.403 36.524 1.00 26.62 204 TYR A CA 1
ATOM 1512 C C . TYR A 1 224 ? 9.025 -14.561 37.486 1.00 30.29 204 TYR A C 1
ATOM 1513 O O . TYR A 1 224 ? 9.029 -13.967 38.564 1.00 30.16 204 TYR A O 1
ATOM 1522 N N . ASP A 1 225 ? 10.011 -15.366 37.111 1.00 34.91 205 ASP A N 1
ATOM 1523 C CA . ASP A 1 225 ? 11.160 -15.572 37.982 1.00 40.74 205 ASP A CA 1
ATOM 1524 C C . ASP A 1 225 ? 12.425 -15.023 37.341 1.00 42.70 205 ASP A C 1
ATOM 1525 O O . ASP A 1 225 ? 12.368 -14.337 36.321 1.00 43.15 205 ASP A O 1
ATOM 1530 N N . GLU A 1 226 ? 13.565 -15.322 37.954 1.00 45.76 206 GLU A N 1
ATOM 1531 C CA . GLU A 1 226 ? 14.855 -14.874 37.445 1.00 48.49 206 GLU A CA 1
ATOM 1532 C C . GLU A 1 226 ? 14.925 -15.144 35.946 1.00 48.90 206 GLU A C 1
ATOM 1533 O O . GLU A 1 226 ? 14.365 -16.127 35.460 1.00 50.05 206 GLU A O 1
ATOM 1539 N N . GLY A 1 227 ? 15.604 -14.267 35.216 1.00 49.13 207 GLY A N 1
ATOM 1540 C CA . GLY A 1 227 ? 15.728 -14.457 33.784 1.00 48.62 207 GLY A CA 1
ATOM 1541 C C . GLY A 1 227 ? 14.620 -13.826 32.966 1.00 47.89 207 GLY A C 1
ATOM 1542 O O . GLY A 1 227 ? 13.443 -14.143 33.136 1.00 48.84 207 GLY A O 1
ATOM 1543 N N . GLU A 1 228 ? 15.023 -12.931 32.070 1.00 46.70 208 GLU A N 1
ATOM 1544 C CA . GLU A 1 228 ? 14.126 -12.208 31.173 1.00 44.66 208 GLU A CA 1
ATOM 1545 C C . GLU A 1 228 ? 12.734 -11.839 31.679 1.00 40.98 208 GLU A C 1
ATOM 1546 O O . GLU A 1 228 ? 12.480 -10.676 31.989 1.00 42.14 208 GLU A O 1
ATOM 1552 N N . GLY A 1 229 ? 11.833 -12.815 31.757 1.00 37.09 209 GLY A N 1
ATOM 1553 C CA . GLY A 1 229 ? 10.478 -12.516 32.191 1.00 30.56 209 GLY A CA 1
ATOM 1554 C C . GLY A 1 229 ? 9.782 -11.821 31.029 1.00 26.65 209 GLY A C 1
ATOM 1555 O O . GLY A 1 229 ? 10.037 -12.174 29.881 1.00 25.79 209 GLY A O 1
ATOM 1556 N N . PRO A 1 230 ? 8.903 -10.836 31.277 1.00 23.66 210 PRO A N 1
ATOM 1557 C CA . PRO A 1 230 ? 8.235 -10.162 30.158 1.00 22.22 210 PRO A CA 1
ATOM 1558 C C . PRO A 1 230 ? 9.126 -9.055 29.594 1.00 22.08 210 PRO A C 1
ATOM 1559 O O . PRO A 1 230 ? 8.717 -7.894 29.499 1.00 19.63 210 PRO A O 1
ATOM 1563 N N . ARG A 1 231 ? 10.346 -9.426 29.218 1.00 22.36 211 ARG A N 1
ATOM 1564 C CA . ARG A 1 231 ? 11.313 -8.470 28.695 1.00 22.73 211 ARG A CA 1
ATOM 1565 C C . ARG A 1 231 ? 10.831 -7.736 27.451 1.00 22.38 211 ARG A C 1
ATOM 1566 O O . ARG A 1 231 ? 10.916 -6.511 27.371 1.00 21.36 211 ARG A O 1
ATOM 1574 N N . ARG A 1 232 ? 10.333 -8.487 26.476 1.00 21.98 212 ARG A N 1
ATOM 1575 C CA . ARG A 1 232 ? 9.854 -7.886 25.238 1.00 23.71 212 ARG A CA 1
ATOM 1576 C C . ARG A 1 232 ? 8.789 -6.840 25.547 1.00 23.16 212 ARG A C 1
ATOM 1577 O O . ARG A 1 232 ? 8.789 -5.748 24.967 1.00 23.23 212 ARG A O 1
ATOM 1585 N N . GLY A 1 233 ? 7.896 -7.177 26.474 1.00 21.27 213 GLY A N 1
ATOM 1586 C CA . GLY A 1 233 ? 6.835 -6.264 26.863 1.00 19.54 213 GLY A CA 1
ATOM 1587 C C . GLY A 1 233 ? 7.387 -5.007 27.505 1.00 19.61 213 GLY A C 1
ATOM 1588 O O . GLY A 1 233 ? 6.885 -3.909 27.260 1.00 19.81 213 GLY A O 1
ATOM 1589 N N . MET A 1 234 ? 8.411 -5.165 28.339 1.00 17.17 214 MET A N 1
ATOM 1590 C CA . MET A 1 234 ? 9.034 -4.022 28.999 1.00 17.44 214 MET A CA 1
ATOM 1591 C C . MET A 1 234 ? 9.693 -3.117 27.969 1.00 18.33 214 MET A C 1
ATOM 1592 O O . MET A 1 234 ? 9.671 -1.893 28.107 1.00 15.80 214 MET A O 1
ATOM 1597 N N . LEU A 1 235 ? 10.282 -3.724 26.939 1.00 18.63 215 LEU A N 1
ATOM 1598 C CA . LEU A 1 235 ? 10.933 -2.956 25.881 1.00 20.13 215 LEU A CA 1
ATOM 1599 C C . LEU A 1 235 ? 9.901 -2.091 25.173 1.00 20.49 215 LEU A C 1
ATOM 1600 O O . LEU A 1 235 ? 10.122 -0.899 24.950 1.00 19.60 215 LEU A O 1
ATOM 1605 N N . THR A 1 236 ? 8.771 -2.699 24.827 1.00 18.82 216 THR A N 1
ATOM 1606 C CA . THR A 1 236 ? 7.698 -1.989 24.145 1.00 20.21 216 THR A CA 1
ATOM 1607 C C . THR A 1 236 ? 7.153 -0.852 25.005 1.00 19.93 216 THR A C 1
ATOM 1608 O O . THR A 1 236 ? 6.868 0.238 24.503 1.00 17.91 216 THR A O 1
ATOM 1612 N N . ALA A 1 237 ? 7.009 -1.106 26.301 1.00 18.29 217 ALA A N 1
ATOM 1613 C CA . ALA A 1 237 ? 6.506 -0.087 27.218 1.00 16.97 217 ALA A CA 1
ATOM 1614 C C . ALA A 1 237 ? 7.403 1.145 27.172 1.00 16.43 217 ALA A C 1
ATOM 1615 O O . ALA A 1 237 ? 6.926 2.277 27.070 1.00 16.00 217 ALA A O 1
ATOM 1617 N N . ARG A 1 238 ? 8.711 0.917 27.242 1.00 15.52 218 ARG A N 1
ATOM 1618 C CA . ARG A 1 238 ? 9.674 2.008 27.223 1.00 17.66 218 ARG A CA 1
ATOM 1619 C C . ARG A 1 238 ? 9.700 2.728 25.878 1.00 17.27 218 ARG A C 1
ATOM 1620 O O . ARG A 1 238 ? 9.810 3.954 25.825 1.00 18.76 218 ARG A O 1
ATOM 1628 N N . LYS A 1 239 ? 9.599 1.974 24.787 1.00 17.99 219 LYS A N 1
ATOM 1629 C CA . LYS A 1 239 ? 9.604 2.591 23.467 1.00 17.66 219 LYS A CA 1
ATOM 1630 C C . LYS A 1 239 ? 8.404 3.517 23.318 1.00 17.61 219 LYS A C 1
ATOM 1631 O O . LYS A 1 239 ? 8.543 4.653 22.858 1.00 18.43 219 LYS A O 1
ATOM 1637 N N . LEU A 1 240 ? 7.227 3.035 23.710 1.00 17.71 220 LEU A N 1
ATOM 1638 C CA . LEU A 1 240 ? 6.022 3.847 23.616 1.00 17.76 220 LEU A CA 1
ATOM 1639 C C . LEU A 1 2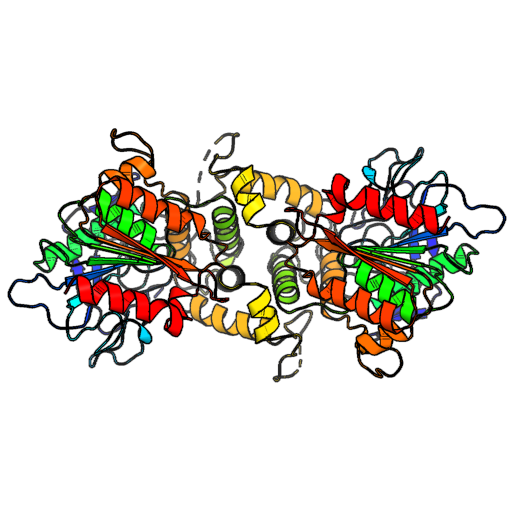40 ? 6.201 5.107 24.453 1.00 18.04 220 LEU A C 1
ATOM 1640 O O . LEU A 1 240 ? 5.764 6.191 24.066 1.00 17.81 220 LEU A O 1
ATOM 1645 N N . GLY A 1 241 ? 6.853 4.961 25.602 1.00 17.65 221 GLY A N 1
ATOM 1646 C CA . GLY A 1 241 ? 7.087 6.110 26.453 1.00 18.75 221 GLY A CA 1
ATOM 1647 C C . GLY A 1 241 ? 8.003 7.110 25.772 1.00 19.54 221 GLY A C 1
ATOM 1648 O O . GLY A 1 241 ? 7.691 8.298 25.687 1.00 20.60 221 GLY A O 1
ATOM 1649 N N . MET A 1 242 ? 9.138 6.633 25.275 1.00 20.45 222 MET A N 1
ATOM 1650 C CA . MET A 1 242 ? 10.088 7.514 24.610 1.00 21.38 222 MET A CA 1
ATOM 1651 C C . MET A 1 242 ? 9.435 8.259 23.455 1.00 22.25 222 MET A C 1
ATOM 1652 O O . MET A 1 242 ? 9.710 9.438 23.232 1.00 23.01 222 MET A O 1
ATOM 1657 N N . MET A 1 243 ? 8.561 7.572 22.728 1.00 20.62 223 MET A N 1
ATOM 1658 C CA . MET A 1 243 ? 7.872 8.175 21.595 1.00 23.34 223 MET A CA 1
ATOM 1659 C C . MET A 1 243 ? 6.883 9.261 22.000 1.00 25.17 223 MET A C 1
ATOM 1660 O O . MET A 1 243 ? 6.428 10.034 21.156 1.00 27.18 223 MET A O 1
ATOM 1665 N N . THR A 1 244 ? 6.544 9.319 23.284 1.00 24.57 224 THR A N 1
ATOM 1666 C CA . THR A 1 244 ? 5.603 10.325 23.759 1.00 28.01 224 THR A CA 1
ATOM 1667 C C . THR A 1 244 ? 6.249 11.341 24.697 1.00 30.65 224 THR A C 1
ATOM 1668 O O . THR A 1 244 ? 5.691 12.415 24.926 1.00 31.44 224 THR A O 1
ATOM 1672 N N . TYR A 1 245 ? 7.420 11.009 25.237 1.00 32.53 225 TYR A N 1
ATOM 1673 C CA . TYR A 1 245 ? 8.117 11.919 26.144 1.00 36.15 225 TYR A CA 1
ATOM 1674 C C . TYR A 1 245 ? 8.759 13.075 25.389 1.00 37.69 225 TYR A C 1
ATOM 1675 O O . TYR A 1 245 ? 9.139 14.081 25.990 1.00 38.21 225 TYR A O 1
ATOM 1684 N N . ARG A 1 246 ? 8.888 12.927 24.075 1.00 39.30 226 ARG A N 1
ATOM 1685 C CA . ARG A 1 246 ? 9.483 13.970 23.250 1.00 40.82 226 ARG A CA 1
ATOM 1686 C C . ARG A 1 246 ? 8.622 14.288 22.034 1.00 41.56 226 ARG A C 1
ATOM 1687 O O . ARG A 1 246 ? 7.845 13.452 21.571 1.00 41.67 226 ARG A O 1
ATOM 1695 N N . SER A 1 247 ? 8.774 15.505 21.523 1.00 41.69 227 SER A N 1
ATOM 1696 C CA . SER A 1 247 ? 8.017 15.969 20.367 1.00 42.97 227 SER A CA 1
ATOM 1697 C C . SER A 1 247 ? 8.199 15.084 19.140 1.00 42.40 227 SER A C 1
ATOM 1698 O O . SER A 1 247 ? 9.319 14.708 18.792 1.00 41.45 227 SER A O 1
ATOM 1701 N N . ALA A 1 248 ? 7.087 14.759 18.486 1.00 42.40 228 ALA A N 1
ATOM 1702 C CA . ALA A 1 248 ? 7.126 13.934 17.285 1.00 42.72 228 ALA A CA 1
ATOM 1703 C C . ALA A 1 248 ? 7.960 14.662 16.236 1.00 43.00 228 ALA A C 1
ATOM 1704 O O . ALA A 1 248 ? 8.660 14.040 15.437 1.00 42.77 228 ALA A O 1
ATOM 1706 N N . GLN A 1 249 ? 7.880 15.989 16.256 1.00 43.39 229 GLN A N 1
ATOM 1707 C CA . GLN A 1 249 ? 8.624 16.825 15.323 1.00 44.20 229 GLN A CA 1
ATOM 1708 C C . GLN A 1 249 ? 10.123 16.676 15.558 1.00 43.74 229 GLN A C 1
ATOM 1709 O O . GLN A 1 249 ? 10.906 16.599 14.611 1.00 43.50 229 GLN A O 1
ATOM 1715 N N . GLU A 1 250 ? 10.517 16.640 16.826 1.00 43.46 230 GLU A N 1
ATOM 1716 C CA . GLU A 1 250 ? 11.923 16.498 17.179 1.00 43.42 230 GLU A CA 1
ATOM 1717 C C . GLU A 1 250 ? 12.458 15.160 16.679 1.00 43.22 230 GLU A C 1
ATOM 1718 O O . GLU A 1 250 ? 13.614 15.058 16.271 1.00 43.11 230 GLU A O 1
ATOM 1724 N N . TRP A 1 251 ? 11.609 14.137 16.709 1.00 42.66 231 TRP A N 1
ATOM 1725 C CA . TRP A 1 251 ? 12.002 12.808 16.250 1.00 42.37 231 TRP A CA 1
ATOM 1726 C C . TRP A 1 251 ? 12.378 12.800 14.774 1.00 43.00 231 TRP A C 1
ATOM 1727 O O . TRP A 1 251 ? 13.457 12.339 14.400 1.00 43.39 231 TRP A O 1
ATOM 1738 N N . ASP A 1 252 ? 11.479 13.315 13.942 1.00 44.21 232 ASP A N 1
ATOM 1739 C CA . ASP A 1 252 ? 11.691 13.352 12.498 1.00 45.47 232 ASP A CA 1
ATOM 1740 C C . ASP A 1 252 ? 12.962 14.079 12.066 1.00 46.50 232 ASP A C 1
ATOM 1741 O O . ASP A 1 252 ? 13.554 13.746 11.041 1.00 47.36 232 ASP A O 1
ATOM 1746 N N . CYS A 1 253 ? 13.385 15.064 12.848 1.00 47.69 233 CYS A N 1
ATOM 1747 C CA . CYS A 1 253 ? 14.579 15.831 12.511 1.00 48.32 233 CYS A CA 1
ATOM 1748 C C . CYS A 1 253 ? 15.840 15.344 13.220 1.00 47.19 233 CYS A C 1
ATOM 1749 O O . CYS A 1 253 ? 16.769 16.122 13.434 1.00 48.25 233 CYS A O 1
ATOM 1752 N N . ARG A 1 254 ? 15.884 14.064 13.579 1.00 46.35 234 ARG A N 1
ATOM 1753 C CA . ARG A 1 254 ? 17.056 13.529 14.264 1.00 44.08 234 ARG A CA 1
ATOM 1754 C C . ARG A 1 254 ? 17.625 12.245 13.666 1.00 41.77 234 ARG A C 1
ATOM 1755 O O . ARG A 1 254 ? 18.820 11.978 13.803 1.00 42.12 234 ARG A O 1
ATOM 1763 N N . PHE A 1 255 ? 16.786 11.451 13.005 1.00 37.44 235 PHE A N 1
ATOM 1764 C CA . PHE A 1 255 ? 17.256 10.198 12.413 1.00 32.96 235 PHE A CA 1
ATOM 1765 C C . PHE A 1 255 ? 16.969 10.099 10.922 1.00 29.55 235 PHE A C 1
ATOM 1766 O O . PHE A 1 255 ? 17.612 9.327 10.204 1.00 30.95 235 PHE A O 1
ATOM 1774 N N . GLY A 1 256 ? 16.000 10.873 10.455 1.00 26.35 236 GLY A N 1
ATOM 1775 C CA . GLY A 1 256 ? 15.650 10.808 9.051 1.00 21.15 236 GLY A CA 1
ATOM 1776 C C . GLY A 1 256 ? 15.263 9.381 8.706 1.00 19.67 236 GLY A C 1
ATOM 1777 O O . GLY A 1 256 ? 14.848 8.619 9.583 1.00 19.29 236 GLY A O 1
ATOM 1778 N N . ARG A 1 257 ? 15.408 9.011 7.438 1.00 17.40 237 ARG A N 1
ATOM 1779 C CA . ARG A 1 257 ? 15.061 7.668 6.991 1.00 16.34 237 ARG A CA 1
ATOM 1780 C C . ARG A 1 257 ? 16.280 6.755 6.896 1.00 15.76 237 ARG A C 1
ATOM 1781 O O . ARG A 1 257 ? 16.254 5.749 6.193 1.00 16.21 237 ARG A O 1
ATOM 1789 N N . THR A 1 258 ? 17.346 7.104 7.605 1.00 16.75 238 THR A N 1
ATOM 1790 C CA . THR A 1 258 ? 18.555 6.291 7.580 1.00 18.05 238 THR A CA 1
ATOM 1791 C C . THR A 1 258 ? 18.254 4.887 8.095 1.00 17.49 238 THR A C 1
ATOM 1792 O O . THR A 1 258 ? 17.540 4.723 9.086 1.00 18.59 238 THR A O 1
ATOM 1796 N N . ARG A 1 259 ? 18.785 3.876 7.414 1.00 16.92 239 ARG A N 1
ATOM 1797 C CA . ARG A 1 259 ? 18.590 2.493 7.832 1.00 18.36 239 ARG A CA 1
ATOM 1798 C C . ARG A 1 259 ? 19.581 2.150 8.935 1.00 18.71 239 ARG A C 1
ATOM 1799 O O . ARG A 1 259 ? 20.508 2.914 9.209 1.00 19.35 239 ARG A O 1
ATOM 1807 N N . ILE A 1 260 ? 19.379 1.000 9.566 1.00 20.27 240 ILE A N 1
ATOM 1808 C CA . ILE A 1 260 ? 20.268 0.559 10.629 1.00 22.75 240 ILE A CA 1
ATOM 1809 C C . ILE A 1 260 ? 21.648 0.337 10.019 1.00 25.67 240 ILE A C 1
ATOM 1810 O O . ILE A 1 260 ? 21.764 -0.188 8.913 1.00 24.06 240 ILE A O 1
ATOM 1815 N N . GLY A 1 261 ? 22.686 0.748 10.741 1.00 28.91 241 GLY A N 1
ATOM 1816 C CA . GLY A 1 261 ? 24.044 0.605 10.243 1.00 33.08 241 GLY A CA 1
ATOM 1817 C C . GLY A 1 261 ? 24.594 -0.809 10.195 1.00 36.70 241 GLY A C 1
ATOM 1818 O O . GLY A 1 261 ? 25.306 -1.171 9.256 1.00 37.35 241 GLY A O 1
ATOM 1819 N N . GLU A 1 262 ? 24.273 -1.614 11.202 1.00 39.25 242 GLU A N 1
ATOM 1820 C CA . GLU A 1 262 ? 24.760 -2.986 11.255 1.00 42.46 242 GLU A CA 1
ATOM 1821 C C . GLU A 1 262 ? 23.921 -3.942 10.413 1.00 43.36 242 GLU A C 1
ATOM 1822 O O . GLU A 1 262 ? 22.697 -3.972 10.521 1.00 44.32 242 GLU A O 1
ATOM 1828 N N . ARG A 1 263 ? 24.595 -4.722 9.573 1.00 43.86 243 ARG A N 1
ATOM 1829 C CA . ARG A 1 263 ? 23.924 -5.684 8.705 1.00 44.54 243 ARG A CA 1
ATOM 1830 C C . ARG A 1 263 ? 23.549 -6.951 9.469 1.00 45.54 243 ARG A C 1
ATOM 1831 O O . ARG A 1 263 ? 24.461 -7.580 10.048 1.00 46.23 243 ARG A O 1
ATOM 1839 N N . ARG A 1 270 ? 10.958 -12.150 9.370 1.00 35.85 250 ARG A N 1
ATOM 1840 C CA . ARG A 1 270 ? 10.118 -11.315 8.464 1.00 34.84 250 ARG A CA 1
ATOM 1841 C C . ARG A 1 270 ? 9.536 -10.109 9.197 1.00 34.90 250 ARG A C 1
ATOM 1842 O O . ARG A 1 270 ? 9.094 -10.218 10.340 1.00 35.06 250 ARG A O 1
ATOM 1850 N N . PHE A 1 271 ? 9.543 -8.962 8.523 1.00 34.28 251 PHE A N 1
ATOM 1851 C CA . PHE A 1 271 ? 9.024 -7.715 9.075 1.00 33.53 251 PHE A CA 1
ATOM 1852 C C . PHE A 1 271 ? 9.758 -7.257 10.330 1.00 34.05 251 PHE A C 1
ATOM 1853 O O . PHE A 1 271 ? 9.143 -6.781 11.285 1.00 34.51 251 PHE A O 1
ATOM 1861 N N . GLY A 1 272 ? 11.080 -7.397 10.316 1.00 33.16 252 GLY A N 1
ATOM 1862 C CA . GLY A 1 272 ? 11.882 -6.977 11.450 1.00 32.97 252 GLY A CA 1
ATOM 1863 C C . GLY A 1 272 ? 12.255 -5.509 11.334 1.00 32.08 252 GLY A C 1
ATOM 1864 O O . GLY A 1 272 ? 11.809 -4.832 10.407 1.00 31.43 252 GLY A O 1
ATOM 1865 N N . PRO A 1 273 ? 13.076 -4.985 12.258 1.00 31.21 253 PRO A N 1
ATOM 1866 C CA . PRO A 1 273 ? 13.490 -3.579 12.227 1.00 29.78 253 PRO A CA 1
ATOM 1867 C C . PRO A 1 273 ? 14.401 -3.281 11.043 1.00 28.50 253 PRO A C 1
ATOM 1868 O O . PRO A 1 273 ? 15.141 -4.153 10.585 1.00 29.22 253 PRO A O 1
ATOM 1872 N N . GLU A 1 274 ? 14.349 -2.048 10.550 1.00 27.38 254 GLU A N 1
ATOM 1873 C CA . GLU A 1 274 ? 15.179 -1.660 9.417 1.00 26.78 254 GLU A CA 1
ATOM 1874 C C . GLU A 1 274 ? 15.722 -0.244 9.519 1.00 24.19 254 GLU A C 1
ATOM 1875 O O . GLU A 1 274 ? 16.779 0.057 8.963 1.00 23.51 254 GLU A O 1
ATOM 1881 N N . PHE A 1 275 ? 15.005 0.624 10.225 1.00 19.63 255 PHE A N 1
ATOM 1882 C CA . PHE A 1 275 ? 15.426 2.014 10.351 1.00 16.40 255 PHE A CA 1
ATOM 1883 C C . PHE A 1 275 ? 16.185 2.321 11.630 1.00 16.03 255 PHE A C 1
ATOM 1884 O O . PHE A 1 275 ? 15.928 1.738 12.684 1.00 15.31 255 PHE A O 1
ATOM 1892 N N . GLU A 1 276 ? 17.127 3.253 11.522 1.00 15.84 256 GLU A N 1
ATOM 1893 C CA . GLU A 1 276 ? 17.944 3.655 12.655 1.00 17.74 256 GLU A CA 1
ATOM 1894 C C . GLU A 1 276 ? 17.089 4.092 13.838 1.00 17.41 256 GLU A C 1
ATOM 1895 O O . GLU A 1 276 ? 17.429 3.811 14.988 1.00 18.32 256 GLU A O 1
ATOM 1901 N N . VAL A 1 277 ? 15.979 4.772 13.565 1.00 15.94 257 VAL A N 1
ATOM 1902 C CA . VAL A 1 277 ? 15.120 5.221 14.653 1.00 15.71 257 VAL A CA 1
ATOM 1903 C C . VAL A 1 277 ? 14.658 4.020 15.474 1.00 16.39 257 VAL A C 1
ATOM 1904 O O . VAL A 1 277 ? 14.508 4.114 16.690 1.00 15.59 257 VAL A O 1
ATOM 1908 N N . GLU A 1 278 ? 14.458 2.885 14.810 1.00 15.08 258 GLU A N 1
ATOM 1909 C CA . GLU A 1 278 ? 14.031 1.668 15.495 1.00 17.06 258 GLU A CA 1
ATOM 1910 C C . GLU A 1 278 ? 15.150 1.112 16.367 1.00 17.96 258 GLU A C 1
ATOM 1911 O O . GLU A 1 278 ? 14.915 0.676 17.496 1.00 19.08 258 GLU A O 1
ATOM 1917 N N . SER A 1 279 ? 16.368 1.117 15.832 1.00 18.69 259 SER A N 1
ATOM 1918 C CA . SER A 1 279 ? 17.523 0.612 16.566 1.00 20.14 259 SER A CA 1
ATOM 1919 C C . SER A 1 279 ? 17.795 1.479 17.787 1.00 20.05 259 SER A C 1
ATOM 1920 O O . SER A 1 279 ? 18.174 0.977 18.849 1.00 21.74 259 SER A O 1
ATOM 1923 N N . TYR A 1 280 ? 17.610 2.785 17.628 1.00 19.53 260 TYR A N 1
ATOM 1924 C CA . TYR A 1 280 ? 17.820 3.730 18.715 1.00 20.02 260 TYR A CA 1
ATOM 1925 C C . TYR A 1 280 ? 16.844 3.427 19.848 1.00 20.79 260 TYR A C 1
ATOM 1926 O O . TYR A 1 280 ? 17.229 3.351 21.014 1.00 21.69 260 TYR A O 1
ATOM 1935 N N . LEU A 1 281 ? 15.573 3.263 19.493 1.00 18.57 261 LEU A N 1
ATOM 1936 C CA . LEU A 1 281 ? 14.542 2.967 20.476 1.00 18.31 261 LEU A CA 1
ATOM 1937 C C . LEU A 1 281 ? 14.826 1.662 21.208 1.00 19.66 261 LEU A C 1
ATOM 1938 O O . LEU A 1 281 ? 14.683 1.586 22.429 1.00 20.18 261 LEU A O 1
ATOM 1943 N N . ASP A 1 282 ? 15.233 0.639 20.464 1.00 19.91 262 ASP A N 1
ATOM 1944 C CA . ASP A 1 282 ? 15.520 -0.654 21.070 1.00 23.12 262 ASP A CA 1
ATOM 1945 C C . ASP A 1 282 ? 16.717 -0.585 22.009 1.00 23.84 262 ASP A C 1
ATOM 1946 O O . ASP A 1 282 ? 16.718 -1.211 23.071 1.00 24.04 262 ASP A O 1
ATOM 1951 N N . PHE A 1 283 ? 17.736 0.173 21.618 1.00 24.89 263 PHE A N 1
ATOM 1952 C CA . PHE A 1 283 ? 18.935 0.311 22.437 1.00 26.87 263 PHE A CA 1
ATOM 1953 C C . PHE A 1 283 ? 18.607 0.854 23.824 1.00 27.38 263 PHE A C 1
ATOM 1954 O O . PHE A 1 283 ? 18.974 0.259 24.841 1.00 27.43 263 PHE A O 1
ATOM 1962 N N . HIS A 1 284 ? 17.920 1.991 23.859 1.00 27.50 264 HIS A N 1
ATOM 1963 C CA . HIS A 1 284 ? 17.548 2.621 25.120 1.00 28.32 264 HIS A CA 1
ATOM 1964 C C . HIS A 1 284 ? 16.489 1.845 25.894 1.00 28.19 264 HIS A C 1
ATOM 1965 O O . HIS A 1 284 ? 16.501 1.829 27.128 1.00 27.96 264 HIS A O 1
ATOM 1972 N N . ALA A 1 285 ? 15.578 1.199 25.175 1.00 24.96 265 ALA A N 1
ATOM 1973 C CA . ALA A 1 285 ? 14.525 0.426 25.818 1.00 25.86 265 ALA A CA 1
ATOM 1974 C C . ALA A 1 285 ? 15.124 -0.738 26.603 1.00 27.02 265 ALA A C 1
ATOM 1975 O O . ALA A 1 285 ? 14.681 -1.044 27.712 1.00 25.12 265 ALA A O 1
ATOM 1977 N N . GLN A 1 286 ? 16.133 -1.384 26.025 1.00 28.08 266 GLN A N 1
ATOM 1978 C CA . GLN A 1 286 ? 16.785 -2.513 26.682 1.00 31.30 266 GLN A CA 1
ATOM 1979 C C . GLN A 1 286 ? 17.455 -2.101 27.984 1.00 31.46 266 GLN A C 1
ATOM 1980 O O . GLN A 1 286 ? 17.425 -2.841 28.969 1.00 30.72 266 GLN A O 1
ATOM 1986 N N . ARG A 1 287 ? 18.060 -0.919 27.988 1.00 32.14 267 ARG A N 1
ATOM 1987 C CA . ARG A 1 287 ? 18.727 -0.419 29.181 1.00 32.92 267 ARG A CA 1
ATOM 1988 C C . ARG A 1 287 ? 17.712 -0.293 30.314 1.00 32.31 267 ARG A C 1
ATOM 1989 O O . ARG A 1 287 ? 18.028 -0.547 31.475 1.00 32.88 267 ARG A O 1
ATOM 1997 N N . PHE A 1 288 ? 16.486 0.089 29.963 1.00 29.96 268 PHE A N 1
ATOM 1998 C CA . PHE A 1 288 ? 15.410 0.236 30.939 1.00 27.29 268 PHE A CA 1
ATOM 1999 C C . PHE A 1 288 ? 14.933 -1.130 31.430 1.00 25.77 268 PHE A C 1
ATOM 2000 O O . PHE A 1 288 ? 14.797 -1.361 32.633 1.00 25.54 268 PHE A O 1
ATOM 2008 N N . ALA A 1 289 ? 14.668 -2.028 30.487 1.00 22.97 269 ALA A N 1
ATOM 2009 C CA . ALA A 1 289 ? 14.194 -3.366 30.811 1.00 22.73 269 ALA A CA 1
ATOM 2010 C C . ALA A 1 289 ? 15.179 -4.126 31.694 1.00 23.06 269 ALA A C 1
ATOM 2011 O O . ALA A 1 289 ? 14.775 -4.979 32.481 1.00 23.57 269 ALA A O 1
ATOM 2013 N N . ASP A 1 290 ? 16.466 -3.812 31.568 1.00 22.62 270 ASP A N 1
ATOM 2014 C CA . ASP A 1 290 ? 17.490 -4.492 32.361 1.00 23.19 270 ASP A CA 1
ATOM 2015 C C . ASP A 1 290 ? 17.584 -4.000 33.799 1.00 22.07 270 ASP A C 1
ATOM 2016 O O . ASP A 1 290 ? 18.214 -4.651 34.636 1.00 21.01 270 ASP A O 1
ATOM 2021 N N . ARG A 1 291 ? 16.962 -2.863 34.095 1.00 20.46 271 ARG A N 1
ATOM 2022 C CA . ARG A 1 291 ? 17.038 -2.312 35.441 1.00 20.47 271 ARG A CA 1
ATOM 2023 C C . ARG A 1 291 ? 15.707 -1.893 36.052 1.00 19.02 271 ARG A C 1
ATOM 2024 O O . ARG A 1 291 ? 15.661 -0.963 36.861 1.00 19.77 271 ARG A O 1
ATOM 2032 N N . PHE A 1 292 ? 14.626 -2.562 35.668 1.00 15.00 272 PHE A N 1
ATOM 2033 C CA . PHE A 1 292 ? 13.322 -2.239 36.238 1.00 13.83 272 PHE A CA 1
ATOM 2034 C C . PHE A 1 292 ? 12.449 -3.479 36.356 1.00 13.88 272 PHE A C 1
ATOM 2035 O O . PHE A 1 292 ? 12.424 -4.327 35.458 1.00 14.49 272 PHE A O 1
ATOM 2043 N N . ASP A 1 293 ? 11.737 -3.581 37.475 1.00 12.96 273 ASP A N 1
ATOM 2044 C CA . ASP A 1 293 ? 10.853 -4.711 37.728 1.00 13.34 273 ASP A CA 1
ATOM 2045 C C . ASP A 1 293 ? 9.491 -4.468 37.089 1.00 13.75 273 ASP A C 1
ATOM 2046 O O . ASP A 1 293 ? 8.855 -3.444 37.335 1.00 13.25 273 ASP A O 1
ATOM 2051 N N . PRO A 1 294 ? 9.017 -5.417 36.269 1.00 12.42 274 PRO A N 1
ATOM 2052 C CA . PRO A 1 294 ? 7.714 -5.252 35.617 1.00 13.03 274 PRO A CA 1
ATOM 2053 C C . PRO A 1 294 ? 6.551 -4.920 36.553 1.00 11.73 274 PRO A C 1
ATOM 2054 O O . PRO A 1 294 ? 5.797 -3.982 36.294 1.00 12.93 274 PRO A O 1
ATOM 2058 N N . ASN A 1 295 ? 6.396 -5.683 37.634 1.00 13.01 275 ASN A N 1
ATOM 2059 C CA . ASN A 1 295 ? 5.289 -5.434 38.556 1.00 12.93 275 ASN A CA 1
ATOM 2060 C C . ASN A 1 295 ? 5.376 -4.050 39.188 1.00 13.20 275 ASN A C 1
ATOM 2061 O O . ASN A 1 295 ? 4.367 -3.358 39.324 1.00 12.70 275 ASN A O 1
ATOM 2066 N N . SER A 1 296 ? 6.581 -3.649 39.577 1.00 12.34 276 SER A N 1
ATOM 2067 C CA . SER A 1 296 ? 6.782 -2.330 40.170 1.00 13.61 276 SER A CA 1
ATOM 2068 C C . SER A 1 296 ? 6.329 -1.269 39.172 1.00 13.03 276 SER A C 1
ATOM 2069 O O . SER A 1 296 ? 5.694 -0.277 39.541 1.00 13.72 276 SER A O 1
ATOM 2072 N N . TYR A 1 297 ? 6.662 -1.481 37.904 1.00 13.36 277 TYR A N 1
ATOM 2073 C CA . TYR A 1 297 ? 6.278 -0.547 36.857 1.00 14.60 277 TYR A CA 1
ATOM 2074 C C . TYR A 1 297 ? 4.757 -0.427 36.796 1.00 14.59 277 TYR A C 1
ATOM 2075 O O . TYR A 1 297 ? 4.224 0.676 36.719 1.00 14.64 277 TYR A O 1
ATOM 2084 N N . LEU A 1 298 ? 4.064 -1.566 36.829 1.00 12.69 278 LEU A N 1
ATOM 2085 C CA . LEU A 1 298 ? 2.604 -1.564 36.768 1.00 13.90 278 LEU A CA 1
ATOM 2086 C C . LEU A 1 298 ? 1.991 -0.776 37.922 1.00 14.66 278 LEU A C 1
ATOM 2087 O O . LEU A 1 298 ? 1.066 0.017 37.722 1.00 14.99 278 LEU A O 1
ATOM 2092 N N . TYR A 1 299 ? 2.498 -1.000 39.131 1.00 13.01 279 TYR A N 1
ATOM 2093 C CA . TYR A 1 299 ? 1.973 -0.308 40.303 1.00 13.11 279 TYR A CA 1
ATOM 2094 C C . TYR A 1 299 ? 2.167 1.203 40.233 1.00 12.90 279 TYR A C 1
ATOM 2095 O O . TYR A 1 299 ? 1.242 1.969 40.518 1.00 14.05 279 TYR A O 1
ATOM 2104 N N . LEU A 1 300 ? 3.372 1.631 39.874 1.00 12.58 280 LEU A N 1
ATOM 2105 C CA . LEU A 1 300 ? 3.669 3.059 39.777 1.00 12.69 280 LEU A CA 1
ATOM 2106 C C . LEU A 1 300 ? 2.828 3.719 38.690 1.00 13.00 280 LEU A C 1
ATOM 2107 O O . LEU A 1 300 ? 2.274 4.802 38.892 1.00 13.70 280 LEU A O 1
ATOM 2112 N N . SER A 1 301 ? 2.735 3.051 37.544 1.00 13.21 281 SER A N 1
ATOM 2113 C CA . SER A 1 301 ? 1.975 3.554 36.403 1.00 13.72 281 SER A CA 1
ATOM 2114 C C . SER A 1 301 ? 0.509 3.755 36.770 1.00 15.23 281 SER A C 1
ATOM 2115 O O . SER A 1 301 ? -0.083 4.796 36.475 1.00 15.92 281 SER A O 1
ATOM 2118 N N . HIS A 1 302 ? -0.072 2.748 37.411 1.00 15.76 282 HIS A N 1
ATOM 2119 C CA . HIS A 1 302 ? -1.468 2.798 37.839 1.00 15.43 282 HIS A CA 1
ATOM 2120 C C . HIS A 1 302 ? -1.680 3.940 38.834 1.00 14.41 282 HIS A C 1
ATOM 2121 O O . HIS A 1 302 ? -2.684 4.649 38.779 1.00 15.32 282 HIS A O 1
ATOM 2128 N N . ALA A 1 303 ? -0.727 4.117 39.744 1.00 14.07 283 ALA A N 1
ATOM 2129 C CA . ALA A 1 303 ? -0.823 5.174 40.743 1.00 13.67 283 ALA A CA 1
ATOM 2130 C C . ALA A 1 303 ? -0.962 6.535 40.076 1.00 14.36 283 ALA A C 1
ATOM 2131 O O . ALA A 1 303 ? -1.730 7.382 40.530 1.00 13.94 283 ALA A O 1
ATOM 2133 N N . MET A 1 304 ? -0.216 6.746 38.996 1.00 13.34 284 MET A N 1
ATOM 2134 C CA . MET A 1 304 ? -0.273 8.023 38.289 1.00 14.17 284 MET A CA 1
ATOM 2135 C C . MET A 1 304 ? -1.659 8.339 37.733 1.00 15.72 284 MET A C 1
ATOM 2136 O O . MET A 1 304 ? -2.073 9.497 37.715 1.00 16.93 284 MET A O 1
ATOM 2141 N N . ASP A 1 305 ? -2.367 7.308 37.282 1.00 15.24 285 ASP A N 1
ATOM 2142 C CA . ASP A 1 305 ? -3.711 7.459 36.719 1.00 16.73 285 ASP A CA 1
ATOM 2143 C C . ASP A 1 305 ? -4.770 7.731 37.781 1.00 16.54 285 ASP A C 1
ATOM 2144 O O . ASP A 1 305 ? -5.759 8.418 37.530 1.00 16.27 285 ASP A O 1
ATOM 2149 N N . GLN A 1 306 ? -4.560 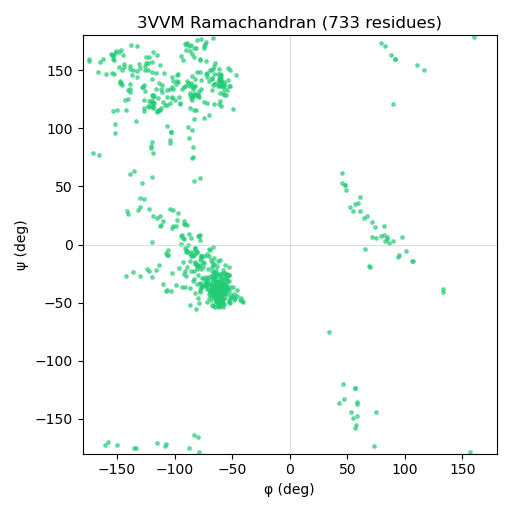7.173 38.965 1.00 15.70 286 GLN A N 1
ATOM 2150 C CA . GLN A 1 306 ? -5.527 7.283 40.051 1.00 16.75 286 GLN A CA 1
ATOM 2151 C C . GLN A 1 306 ? -5.497 8.544 40.897 1.00 16.93 286 GLN A C 1
ATOM 2152 O O . GLN A 1 306 ? -6.501 8.900 41.521 1.00 17.54 286 GLN A O 1
ATOM 2158 N N . PHE A 1 307 ? -4.359 9.222 40.917 1.00 15.68 287 PHE A N 1
ATOM 2159 C CA . PHE A 1 307 ? -4.204 10.423 41.720 1.00 16.04 287 PHE A CA 1
ATOM 2160 C C . PHE A 1 307 ? -5.046 11.619 41.285 1.00 16.05 287 PHE A C 1
ATOM 2161 O O . PHE A 1 307 ? -5.177 11.909 40.100 1.00 16.51 287 PHE A O 1
ATOM 2169 N N . ASP A 1 308 ? -5.625 12.301 42.268 1.00 17.36 288 ASP A N 1
ATOM 2170 C CA . ASP A 1 308 ? -6.410 13.504 42.015 1.00 18.61 288 ASP A CA 1
ATOM 2171 C C . ASP A 1 308 ? -6.303 14.357 43.271 1.00 18.94 288 ASP A C 1
ATOM 2172 O O . ASP A 1 308 ? -6.925 14.064 44.291 1.00 20.72 288 ASP A O 1
ATOM 2177 N N . LEU A 1 309 ? -5.492 15.405 43.188 1.00 19.86 289 LEU A N 1
ATOM 2178 C CA . LEU A 1 309 ? -5.272 16.301 44.316 1.00 21.55 289 LEU A CA 1
ATOM 2179 C C . LEU A 1 309 ? -6.577 16.869 44.874 1.00 24.11 289 LEU A C 1
ATOM 2180 O O . LEU A 1 309 ? -6.652 17.232 46.048 1.00 24.41 289 LEU A O 1
ATOM 2185 N N . GLY A 1 310 ? -7.604 16.931 44.033 1.00 26.84 290 GLY A N 1
ATOM 2186 C CA . GLY A 1 310 ? -8.884 17.466 44.468 1.00 30.72 290 GLY A CA 1
ATOM 2187 C C . GLY A 1 310 ? -9.599 16.686 45.561 1.00 33.70 290 GLY A C 1
ATOM 2188 O O . GLY A 1 310 ? -10.342 17.266 46.356 1.00 33.52 290 GLY A O 1
ATOM 2189 N N . ASP A 1 311 ? -9.377 15.376 45.612 1.00 34.40 291 ASP A N 1
ATOM 2190 C CA . ASP A 1 311 ? -10.029 14.528 46.607 1.00 37.11 291 ASP A CA 1
ATOM 2191 C C . ASP A 1 311 ? -9.578 14.768 48.046 1.00 38.66 291 ASP A C 1
ATOM 2192 O O . ASP A 1 311 ? -10.223 14.300 48.986 1.00 39.74 291 ASP A O 1
ATOM 2197 N N . GLY A 1 312 ? -8.481 15.497 48.218 1.00 39.69 292 GLY A N 1
ATOM 2198 C CA . GLY A 1 312 ? -7.975 15.755 49.556 1.00 41.24 292 GLY A CA 1
ATOM 2199 C C . GLY A 1 312 ? -8.628 16.905 50.302 1.00 42.49 292 GLY A C 1
ATOM 2200 O O . GLY A 1 312 ? -9.381 17.694 49.728 1.00 42.03 292 GLY A O 1
ATOM 2201 N N . GLY A 1 313 ? -8.330 16.989 51.597 1.00 43.06 293 GLY A N 1
ATOM 2202 C CA . GLY A 1 313 ? -8.866 18.046 52.440 1.00 43.83 293 GLY A CA 1
ATOM 2203 C C . GLY A 1 313 ? -10.346 18.328 52.277 1.00 43.90 293 GLY A C 1
ATOM 2204 O O . GLY A 1 313 ? -10.733 19.436 51.905 1.00 45.51 293 GLY A O 1
ATOM 2205 N N . GLY A 1 314 ? -11.180 17.332 52.560 1.00 43.88 294 GLY A N 1
ATOM 2206 C CA . GLY A 1 314 ? -12.614 17.518 52.436 1.00 42.80 294 GLY A CA 1
ATOM 2207 C C . GLY A 1 314 ? -13.072 17.659 50.996 1.00 42.14 294 GLY A C 1
ATOM 2208 O O . GLY A 1 314 ? -14.251 17.470 50.693 1.00 42.17 294 GLY A O 1
ATOM 2209 N N . GLY A 1 315 ? -12.141 17.999 50.108 1.00 40.76 295 GLY A N 1
ATOM 2210 C CA . GLY A 1 315 ? -12.473 18.149 48.702 1.00 39.01 295 GLY A CA 1
ATOM 2211 C C . GLY A 1 315 ? -13.034 19.509 48.331 1.00 37.18 295 GLY A C 1
ATOM 2212 O O . GLY A 1 315 ? -13.465 19.720 47.194 1.00 37.28 295 GLY A O 1
ATOM 2213 N N . GLY A 1 316 ? -13.026 20.437 49.283 1.00 35.78 296 GLY A N 1
ATOM 2214 C CA . GLY A 1 316 ? -13.550 21.766 49.019 1.00 32.17 296 GLY A CA 1
ATOM 2215 C C . GLY A 1 316 ? -12.823 22.500 47.907 1.00 30.79 296 GLY A C 1
ATOM 2216 O O . GLY A 1 316 ? -11.608 22.672 47.963 1.00 29.79 296 GLY A O 1
ATOM 2217 N N . GLY A 1 317 ? -13.567 22.930 46.891 1.00 28.80 297 GLY A N 1
ATOM 2218 C CA . GLY A 1 317 ? -12.967 23.654 45.783 1.00 27.00 297 GLY A CA 1
ATOM 2219 C C . GLY A 1 317 ? -12.156 22.805 44.821 1.00 26.71 297 GLY A C 1
ATOM 2220 O O . GLY A 1 317 ? -11.390 23.333 44.012 1.00 27.24 297 GLY A O 1
ATOM 2221 N N . GLY A 1 318 ? -12.322 21.489 44.899 1.00 26.28 298 GLY A N 1
ATOM 2222 C CA . GLY A 1 318 ? -11.586 20.603 44.013 1.00 25.56 298 GLY A CA 1
ATOM 2223 C C . GLY A 1 318 ? -10.084 20.817 44.085 1.00 24.72 298 GLY A C 1
ATOM 2224 O O . GLY A 1 318 ? -9.554 21.191 45.130 1.00 23.82 298 GLY A O 1
ATOM 2225 N N . ALA A 1 319 ? -9.398 20.582 42.971 1.00 24.60 299 ALA A N 1
ATOM 2226 C CA . ALA A 1 319 ? -7.948 20.743 42.912 1.00 24.70 299 ALA A CA 1
ATOM 2227 C C . ALA A 1 319 ? -7.502 22.168 43.239 1.00 25.28 299 ALA A C 1
ATOM 2228 O O . ALA A 1 319 ? -6.589 22.372 44.040 1.00 24.97 299 ALA A O 1
ATOM 2230 N N . PRO A 1 320 ? -8.134 23.178 42.619 1.00 25.46 300 PRO A N 1
ATOM 2231 C CA . PRO A 1 320 ? -7.743 24.562 42.903 1.00 25.98 300 PRO A CA 1
ATOM 2232 C C . PRO A 1 320 ? -7.812 24.878 44.396 1.00 24.91 300 PRO A C 1
ATOM 2233 O O . PRO A 1 320 ? -6.965 25.592 44.932 1.00 24.67 300 PRO A O 1
ATOM 2237 N N . GLY A 1 321 ? -8.829 24.342 45.063 1.00 24.87 301 GLY A N 1
ATOM 2238 C CA . GLY A 1 321 ? -8.979 24.573 46.487 1.00 23.93 301 GLY A CA 1
ATOM 2239 C C . GLY A 1 321 ? -7.818 23.985 47.267 1.00 23.02 301 GLY A C 1
ATOM 2240 O O . GLY A 1 321 ? -7.232 24.646 48.125 1.00 22.85 301 GLY A O 1
ATOM 2241 N N . ALA A 1 322 ? -7.480 22.735 46.969 1.00 21.31 302 ALA A N 1
ATOM 2242 C CA . ALA A 1 322 ? -6.377 22.067 47.647 1.00 19.31 302 ALA A CA 1
ATOM 2243 C C . ALA A 1 322 ? -5.081 22.860 47.483 1.00 18.75 302 ALA A C 1
ATOM 2244 O O . ALA A 1 322 ? -4.308 23.006 48.430 1.00 18.02 302 ALA A O 1
ATOM 2246 N N . LEU A 1 323 ? -4.844 23.370 46.279 1.00 17.91 303 LEU A N 1
ATOM 2247 C CA . LEU A 1 323 ? -3.639 24.142 46.009 1.00 16.69 303 LEU A CA 1
ATOM 2248 C C . LEU A 1 323 ? -3.605 25.418 46.844 1.00 19.35 303 LEU A C 1
ATOM 2249 O O . LEU A 1 323 ? -2.570 25.780 47.403 1.00 17.84 303 LEU A O 1
ATOM 2254 N N . SER A 1 324 ? -4.744 26.093 46.935 1.00 20.92 304 SER A N 1
ATOM 2255 C CA . SER A 1 324 ? -4.820 27.328 47.701 1.00 22.25 304 SER A CA 1
ATOM 2256 C C . SER A 1 324 ? -4.606 27.089 49.195 1.00 22.30 304 SER A C 1
ATOM 2257 O O . SER A 1 324 ? -4.095 27.960 49.895 1.00 22.35 304 SER A O 1
ATOM 2260 N N . ARG A 1 325 ? -4.987 25.909 49.678 1.00 21.67 305 ARG A N 1
ATOM 2261 C CA . ARG A 1 325 ? -4.839 25.596 51.098 1.00 22.42 305 ARG A CA 1
ATOM 2262 C C . ARG A 1 325 ? -3.412 25.237 51.504 1.00 21.81 305 ARG A C 1
ATOM 2263 O O . ARG A 1 325 ? -3.098 25.168 52.694 1.00 21.98 305 ARG A O 1
ATOM 2271 N N . MET A 1 326 ? -2.546 25.009 50.524 1.00 21.98 306 MET A N 1
ATOM 2272 C CA . MET A 1 326 ? -1.162 24.662 50.825 1.00 22.07 306 MET A CA 1
ATOM 2273 C C . MET A 1 326 ? -0.453 25.833 51.493 1.00 23.53 306 MET A C 1
ATOM 2274 O O . MET A 1 326 ? -0.827 26.985 51.292 1.00 23.98 306 MET A O 1
ATOM 2279 N N . ARG A 1 327 ? 0.571 25.537 52.290 1.00 24.77 307 ARG A N 1
ATOM 2280 C CA . ARG A 1 327 ? 1.288 26.573 53.029 1.00 26.02 307 ARG A CA 1
ATOM 2281 C C . ARG A 1 327 ? 2.643 27.033 52.503 1.00 26.03 307 ARG A C 1
ATOM 2282 O O . ARG A 1 327 ? 3.383 27.703 53.222 1.00 27.02 307 ARG A O 1
ATOM 2290 N N . VAL A 1 328 ? 2.982 26.695 51.265 1.00 25.56 308 VAL A N 1
ATOM 2291 C CA . VAL A 1 328 ? 4.266 27.123 50.726 1.00 25.29 308 VAL A CA 1
ATOM 2292 C C . VAL A 1 328 ? 4.297 28.637 50.535 1.00 24.92 308 VAL A C 1
ATOM 2293 O O . VAL A 1 328 ? 3.299 29.244 50.143 1.00 25.09 308 VAL A O 1
ATOM 2297 N N . GLU A 1 329 ? 5.450 29.239 50.817 1.00 24.93 309 GLU A N 1
ATOM 2298 C CA . GLU A 1 329 ? 5.620 30.686 50.710 1.00 24.72 309 GLU A CA 1
ATOM 2299 C C . GLU A 1 329 ? 6.013 31.127 49.304 1.00 24.06 309 GLU A C 1
ATOM 2300 O O . GLU A 1 329 ? 5.573 32.175 48.826 1.00 23.15 309 GLU A O 1
ATOM 2306 N N . ARG A 1 330 ? 6.849 30.329 48.650 1.00 22.76 310 ARG A N 1
ATOM 2307 C CA . ARG A 1 330 ? 7.316 30.629 47.300 1.00 21.12 310 ARG A CA 1
ATOM 2308 C C . ARG A 1 330 ? 7.331 29.351 46.478 1.00 20.84 310 ARG A C 1
ATOM 2309 O O . ARG A 1 330 ? 7.482 28.258 47.023 1.00 18.45 310 ARG A O 1
ATOM 2317 N N . ALA A 1 331 ? 7.188 29.492 45.165 1.00 19.11 311 ALA A N 1
ATOM 2318 C CA . ALA A 1 331 ? 7.207 28.330 44.289 1.00 19.00 311 ALA A CA 1
ATOM 2319 C C . ALA A 1 331 ? 7.655 28.691 42.884 1.00 19.41 311 ALA A C 1
ATOM 2320 O O . ALA A 1 331 ? 7.429 29.805 42.409 1.00 19.49 311 ALA A O 1
ATOM 2322 N N . LEU A 1 332 ? 8.327 27.743 42.243 1.00 17.67 312 LEU A N 1
ATOM 2323 C CA . LEU A 1 332 ? 8.782 27.897 40.872 1.00 17.09 312 LEU A CA 1
ATOM 2324 C C . LEU A 1 332 ? 8.048 26.778 40.149 1.00 17.68 312 LEU A C 1
ATOM 2325 O O . LEU A 1 332 ? 8.153 25.612 40.533 1.00 18.13 312 LEU A O 1
ATOM 2330 N N . VAL A 1 333 ? 7.280 27.132 39.128 1.00 17.50 313 VAL A N 1
ATOM 2331 C CA . VAL A 1 333 ? 6.523 26.138 38.379 1.00 17.32 313 VAL A CA 1
ATOM 2332 C C . VAL A 1 333 ? 6.924 26.230 36.914 1.00 19.39 313 VAL A C 1
ATOM 2333 O O . VAL A 1 333 ? 6.761 27.274 36.285 1.00 18.24 313 VAL A O 1
ATOM 2337 N N . MET A 1 334 ? 7.460 25.135 36.381 1.00 17.45 314 MET A N 1
ATOM 2338 C CA . MET A 1 334 ? 7.908 25.107 34.992 1.00 17.55 314 MET A CA 1
ATOM 2339 C C . MET A 1 334 ? 7.293 23.963 34.204 1.00 18.33 314 MET A C 1
ATOM 2340 O O . MET A 1 334 ? 6.924 22.932 34.766 1.00 16.44 314 MET A O 1
ATOM 2345 N N . GLY A 1 335 ? 7.187 24.159 32.894 1.00 17.75 315 GLY A N 1
ATOM 2346 C CA . GLY A 1 335 ? 6.637 23.136 32.027 1.00 18.47 315 GLY A CA 1
ATOM 2347 C C . GLY A 1 335 ? 7.196 23.326 30.632 1.00 19.54 315 GLY A C 1
ATOM 2348 O O . GLY A 1 335 ? 7.732 24.391 30.321 1.00 19.36 315 GLY A O 1
ATOM 2349 N N . ALA A 1 336 ? 7.093 22.298 29.798 1.00 20.16 316 ALA A N 1
ATOM 2350 C CA . ALA A 1 336 ? 7.583 22.381 28.425 1.00 22.33 316 ALA A CA 1
ATOM 2351 C C . ALA A 1 336 ? 6.403 22.619 27.490 1.00 22.57 316 ALA A C 1
ATOM 2352 O O . ALA A 1 336 ? 5.368 21.964 27.607 1.00 23.04 316 ALA A O 1
ATOM 2354 N N . ARG A 1 337 ? 6.555 23.562 26.567 1.00 24.64 317 ARG A N 1
ATOM 2355 C CA . ARG A 1 337 ? 5.483 23.875 25.629 1.00 27.42 317 ARG A CA 1
ATOM 2356 C C . ARG A 1 337 ? 5.070 22.684 24.766 1.00 27.06 317 ARG A C 1
ATOM 2357 O O . ARG A 1 337 ? 3.915 22.581 24.357 1.00 28.66 317 ARG A O 1
ATOM 2365 N N . THR A 1 338 ? 6.010 21.783 24.502 1.00 27.50 318 THR A N 1
ATOM 2366 C CA . THR A 1 338 ? 5.744 20.613 23.667 1.00 27.23 318 THR A CA 1
ATOM 2367 C C . THR A 1 338 ? 5.355 19.346 24.427 1.00 26.29 318 THR A C 1
ATOM 2368 O O . THR A 1 338 ? 5.231 18.272 23.833 1.00 25.90 318 THR A O 1
ATOM 2372 N N . ASP A 1 339 ? 5.157 19.470 25.735 1.00 24.45 319 ASP A N 1
ATOM 2373 C CA . ASP A 1 339 ? 4.784 18.326 26.563 1.00 22.34 319 ASP A CA 1
ATOM 2374 C C . ASP A 1 339 ? 3.339 17.924 26.262 1.00 22.42 319 ASP A C 1
ATOM 2375 O O . ASP A 1 339 ? 2.424 18.735 26.398 1.00 22.22 319 ASP A O 1
ATOM 2380 N N . ILE A 1 340 ? 3.134 16.678 25.839 1.00 22.46 320 ILE A N 1
ATOM 2381 C CA . ILE A 1 340 ? 1.787 16.206 25.527 1.00 22.47 320 ILE A CA 1
ATOM 2382 C C . ILE A 1 340 ? 1.226 15.259 26.585 1.00 22.43 320 ILE A C 1
ATOM 2383 O O . ILE A 1 340 ? 0.046 14.910 26.548 1.00 21.44 320 ILE A O 1
ATOM 2388 N N . LEU A 1 341 ? 2.073 14.844 27.523 1.00 21.70 321 LEU A N 1
ATOM 2389 C CA . LEU A 1 341 ? 1.642 13.953 28.599 1.00 22.14 321 LEU A CA 1
ATOM 2390 C C . LEU A 1 341 ? 1.082 14.797 29.735 1.00 21.16 321 LEU A C 1
ATOM 2391 O O . LEU A 1 341 ? -0.020 14.553 30.218 1.00 21.57 321 LEU A O 1
ATOM 2396 N N . PHE A 1 342 ? 1.868 15.780 30.160 1.00 20.71 322 PHE A N 1
ATOM 2397 C CA . PHE A 1 342 ? 1.470 16.719 31.206 1.00 20.68 322 PHE A CA 1
ATOM 2398 C C . PHE A 1 342 ? 1.500 18.070 30.498 1.00 19.03 322 PHE A C 1
ATOM 2399 O O . PHE A 1 342 ? 2.456 18.826 30.638 1.00 17.37 322 PHE A O 1
ATOM 2407 N N . PRO A 1 343 ? 0.456 18.382 29.716 1.00 20.69 323 PRO A N 1
ATOM 2408 C CA . PRO A 1 343 ? 0.399 19.653 28.987 1.00 20.48 323 PRO A CA 1
ATOM 2409 C C . PRO A 1 343 ? 0.633 20.892 29.847 1.00 20.66 323 PRO A C 1
ATOM 2410 O O . PRO A 1 343 ? 0.326 20.904 31.037 1.00 19.75 323 PRO A O 1
ATOM 2414 N N . LEU A 1 344 ? 1.186 21.930 29.224 1.00 20.85 324 LEU A N 1
ATOM 2415 C CA . LEU A 1 344 ? 1.498 23.178 29.912 1.00 20.24 324 LEU A CA 1
ATOM 2416 C C . LEU A 1 344 ? 0.335 23.723 30.734 1.00 19.77 324 LEU A C 1
ATOM 2417 O O . LEU A 1 344 ? 0.543 24.280 31.813 1.00 19.98 324 LEU A O 1
ATOM 2422 N N . SER A 1 345 ? -0.886 23.559 30.231 1.00 19.66 325 SER A N 1
ATOM 2423 C CA . SER A 1 345 ? -2.068 24.044 30.935 1.00 20.39 325 SER A CA 1
ATOM 2424 C C . SER A 1 345 ? -2.127 23.490 32.359 1.00 20.29 325 SER A C 1
ATOM 2425 O O . SER A 1 345 ? -2.635 24.145 33.275 1.00 20.23 325 SER A O 1
ATOM 2428 N N . GLN A 1 346 ? -1.604 22.283 32.543 1.00 20.29 326 GLN A N 1
ATOM 2429 C CA . GLN A 1 346 ? -1.600 21.661 33.860 1.00 18.93 326 GLN A CA 1
ATOM 2430 C C . GLN A 1 346 ? -0.603 22.321 34.801 1.00 17.56 326 GLN A C 1
ATOM 2431 O O . GLN A 1 346 ? -0.825 22.373 36.009 1.00 17.85 326 GLN A O 1
ATOM 2437 N N . GLN A 1 347 ? 0.498 22.826 34.257 1.00 17.80 327 GLN A N 1
ATOM 2438 C CA . GLN A 1 347 ? 1.476 23.506 35.090 1.00 18.83 327 GLN A CA 1
ATOM 2439 C C . GLN A 1 347 ? 0.945 24.900 35.411 1.00 20.32 327 GLN A C 1
ATOM 2440 O O . GLN A 1 347 ? 1.180 25.433 36.495 1.00 20.45 327 GLN A O 1
ATOM 2446 N N . GLN A 1 348 ? 0.216 25.487 34.466 1.00 20.44 328 GLN A N 1
ATOM 2447 C CA . GLN A 1 348 ? -0.359 26.807 34.688 1.00 21.61 328 GLN A CA 1
ATOM 2448 C C . GLN A 1 348 ? -1.380 26.688 35.814 1.00 20.24 328 GLN A C 1
ATOM 2449 O O . GLN A 1 348 ? -1.527 27.593 36.634 1.00 21.84 328 GLN A O 1
ATOM 2455 N N . GLU A 1 349 ? -2.081 25.557 35.845 1.00 19.52 329 GLU A N 1
ATOM 2456 C CA . GLU A 1 349 ? -3.094 25.296 36.862 1.00 20.46 329 GLU A CA 1
ATOM 2457 C C . GLU A 1 349 ? -2.440 25.247 38.240 1.00 19.02 329 GLU A C 1
ATOM 2458 O O . GLU A 1 349 ? -2.959 25.805 39.205 1.00 20.45 329 GLU A O 1
ATOM 2464 N N . ILE A 1 350 ? -1.297 24.574 38.325 1.00 18.29 330 ILE A N 1
ATOM 2465 C CA . ILE A 1 350 ? -0.584 24.461 39.591 1.00 17.17 330 ILE A CA 1
ATOM 2466 C C . ILE A 1 350 ? -0.144 25.841 40.065 1.00 18.49 330 ILE A C 1
ATOM 2467 O O . ILE A 1 350 ? -0.325 26.197 41.231 1.00 19.34 330 ILE A O 1
ATOM 2472 N N . ALA A 1 351 ? 0.419 26.623 39.150 1.00 19.05 331 ALA A N 1
ATOM 2473 C CA . ALA A 1 351 ? 0.880 27.967 39.476 1.00 19.67 331 ALA A CA 1
ATOM 2474 C C . ALA A 1 351 ? -0.264 28.860 39.962 1.00 20.55 331 ALA A C 1
ATOM 2475 O O . ALA A 1 351 ? -0.129 29.559 40.969 1.00 19.24 331 ALA A O 1
ATOM 2477 N N . ASP A 1 352 ? -1.386 28.837 39.248 1.00 21.42 332 ASP A N 1
ATOM 2478 C CA . ASP A 1 352 ? -2.540 29.655 39.612 1.00 21.55 332 ASP A CA 1
ATOM 2479 C C . ASP A 1 352 ? -3.113 29.275 40.970 1.00 21.20 332 ASP A C 1
ATOM 2480 O O . ASP A 1 352 ? -3.444 30.144 41.774 1.00 21.63 332 ASP A O 1
ATOM 2485 N N . GLY A 1 353 ? -3.232 27.975 41.221 1.00 20.71 333 GLY A N 1
ATOM 2486 C CA . GLY A 1 353 ? -3.771 27.519 42.489 1.00 20.39 333 GLY A CA 1
ATOM 2487 C C . GLY A 1 353 ? -2.891 27.911 43.661 1.00 19.09 333 GLY A C 1
ATOM 2488 O O . GLY A 1 353 ? -3.384 28.380 44.690 1.00 19.35 333 GLY A O 1
ATOM 2489 N N . LEU A 1 354 ? -1.584 27.716 43.513 1.00 18.71 334 LEU A N 1
ATOM 2490 C CA . LEU A 1 354 ? -0.644 28.067 44.570 1.00 17.84 334 LEU A CA 1
ATOM 2491 C C . LEU A 1 354 ? -0.664 29.574 44.798 1.00 18.65 334 LEU A C 1
ATOM 2492 O O . LEU A 1 354 ? -0.704 30.039 45.935 1.00 19.12 334 LEU A O 1
ATOM 2497 N N . SER A 1 355 ? -0.639 30.330 43.705 1.00 19.34 335 SER A N 1
ATOM 2498 C CA . SER A 1 355 ? -0.649 31.788 43.779 1.00 20.01 335 SER A CA 1
ATOM 2499 C C . SER A 1 355 ? -1.935 32.309 44.421 1.00 20.04 335 SER A C 1
ATOM 2500 O O . SER A 1 355 ? -1.905 33.257 45.211 1.00 20.31 335 SER A O 1
ATOM 2503 N N . ALA A 1 356 ? -3.063 31.689 44.089 1.00 21.53 336 ALA A N 1
ATOM 2504 C CA . ALA A 1 356 ? -4.349 32.109 44.640 1.00 21.81 336 ALA A CA 1
ATOM 2505 C C . ALA A 1 356 ? -4.384 31.898 46.148 1.00 24.21 336 ALA A C 1
ATOM 2506 O O . ALA A 1 356 ? -5.167 32.537 46.859 1.00 23.72 336 ALA A O 1
ATOM 2508 N N . GLY A 1 357 ? -3.527 31.001 46.628 1.00 23.31 337 GLY A N 1
ATOM 2509 C CA . GLY A 1 357 ? -3.464 30.708 48.047 1.00 25.08 337 GLY A CA 1
ATOM 2510 C C . GLY A 1 357 ? -2.446 31.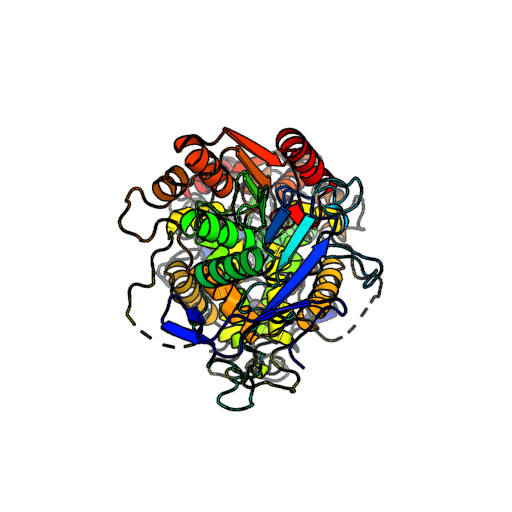541 48.800 1.00 24.03 337 GLY A C 1
ATOM 2511 O O . GLY A 1 357 ? -2.213 31.313 49.988 1.00 24.55 337 GLY A O 1
ATOM 2512 N N . GLY A 1 358 ? -1.822 32.496 48.116 1.00 23.52 338 GLY A N 1
ATOM 2513 C CA . GLY A 1 358 ? -0.850 33.352 48.774 1.00 23.31 338 GLY A CA 1
ATOM 2514 C C . GLY A 1 358 ? 0.615 33.114 48.456 1.00 23.24 338 GLY A C 1
ATOM 2515 O O . GLY A 1 358 ? 1.457 33.952 48.764 1.00 23.12 338 GLY A O 1
ATOM 2516 N N . ALA A 1 359 ? 0.943 31.982 47.844 1.00 22.19 339 ALA A N 1
ATOM 2517 C CA . ALA A 1 359 ? 2.343 31.719 47.526 1.00 22.24 339 ALA A CA 1
ATOM 2518 C C . ALA A 1 359 ? 2.851 32.683 46.458 1.00 22.71 339 ALA A C 1
ATOM 2519 O O . ALA A 1 359 ? 2.112 33.055 45.546 1.00 22.59 339 ALA A O 1
ATOM 2521 N N . ASP A 1 360 ? 4.109 33.095 46.589 1.00 21.80 340 ASP A N 1
ATOM 2522 C CA . ASP A 1 360 ? 4.737 33.983 45.617 1.00 23.53 340 ASP A CA 1
ATOM 2523 C C . ASP A 1 360 ? 5.242 33.037 44.532 1.00 23.25 340 ASP A C 1
ATOM 2524 O O . ASP A 1 360 ? 6.303 32.426 44.672 1.00 23.36 340 ASP A O 1
ATOM 2529 N N . VAL A 1 361 ? 4.472 32.918 43.455 1.00 22.79 341 VAL A N 1
ATOM 2530 C CA . VAL A 1 361 ? 4.805 31.997 42.375 1.00 21.80 341 VAL A CA 1
ATOM 2531 C C . VAL A 1 361 ? 5.447 32.561 41.115 1.00 23.16 341 VAL A C 1
ATOM 2532 O O . VAL A 1 361 ? 5.080 33.632 40.625 1.00 21.36 341 VAL A O 1
ATOM 2536 N N . SER A 1 362 ? 6.408 31.806 40.597 1.00 23.21 342 SER A N 1
ATOM 2537 C CA . SER A 1 362 ? 7.100 32.145 39.363 1.00 24.46 342 SER A CA 1
ATOM 2538 C C . SER A 1 362 ? 6.737 31.034 38.384 1.00 24.71 342 SER A C 1
ATOM 2539 O O . SER A 1 362 ? 7.099 29.877 38.595 1.00 23.34 342 SER A O 1
ATOM 2542 N N . PHE A 1 363 ? 6.000 31.379 37.333 1.00 23.96 343 PHE A N 1
ATOM 2543 C CA . PHE A 1 363 ? 5.599 30.399 36.328 1.00 23.54 343 PHE A CA 1
ATOM 2544 C C . PHE A 1 363 ? 6.411 30.638 35.067 1.00 24.14 343 PHE A C 1
ATOM 2545 O O . PHE A 1 363 ? 6.447 31.754 34.546 1.00 22.99 343 PHE A O 1
ATOM 2553 N N . LEU A 1 364 ? 7.060 29.590 34.574 1.00 24.56 344 LEU A N 1
ATOM 2554 C CA . LEU A 1 364 ? 7.882 29.721 33.381 1.00 25.61 344 LEU A CA 1
ATOM 2555 C C . LEU A 1 364 ? 7.670 28.639 32.333 1.00 27.14 344 LEU A C 1
ATOM 2556 O O . LEU A 1 364 ? 8.083 27.494 32.518 1.00 26.91 344 LEU A O 1
ATOM 2561 N N . PRO A 1 365 ? 7.001 28.986 31.221 1.00 27.59 345 PRO A N 1
ATOM 2562 C CA . PRO A 1 365 ? 6.768 28.010 30.154 1.00 27.78 345 PRO A CA 1
ATOM 2563 C C . PRO A 1 365 ? 8.088 27.935 29.397 1.00 27.70 345 PRO A C 1
ATOM 2564 O O . PRO A 1 365 ? 8.622 28.963 28.983 1.00 28.87 345 PRO A O 1
ATOM 2568 N N . VAL A 1 366 ? 8.628 26.736 29.228 1.00 26.77 346 VAL A N 1
ATOM 2569 C CA . VAL A 1 366 ? 9.896 26.593 28.529 1.00 26.40 346 VAL A CA 1
ATOM 2570 C C . VAL A 1 366 ? 9.694 26.241 27.063 1.00 27.79 346 VAL A C 1
ATOM 2571 O O . VAL A 1 366 ? 8.988 25.290 26.734 1.00 26.10 346 VAL A O 1
ATOM 2575 N N . ASP A 1 367 ? 10.310 27.019 26.180 1.00 29.99 347 ASP A N 1
ATOM 2576 C CA . ASP A 1 367 ? 10.194 26.749 24.758 1.00 31.56 347 ASP A CA 1
ATOM 2577 C C . ASP A 1 367 ? 11.290 25.757 24.403 1.00 31.43 347 ASP A C 1
ATOM 2578 O O . ASP A 1 367 ? 12.418 26.138 24.095 1.00 31.31 347 ASP A O 1
ATOM 2583 N N . THR A 1 368 ? 10.947 24.477 24.474 1.00 31.22 348 THR A N 1
ATOM 2584 C CA . THR A 1 368 ? 11.884 23.406 24.175 1.00 31.11 348 THR A CA 1
ATOM 2585 C C . THR A 1 368 ? 11.179 22.326 23.365 1.00 31.45 348 THR A C 1
ATOM 2586 O O . THR A 1 368 ? 9.970 22.138 23.484 1.00 32.26 348 THR A O 1
ATOM 2590 N N . PRO A 1 369 ? 11.928 21.611 22.515 1.00 32.43 349 PRO A N 1
ATOM 2591 C CA . PRO A 1 369 ? 11.339 20.549 21.697 1.00 32.76 349 PRO A CA 1
ATOM 2592 C C . PRO A 1 369 ? 11.395 19.200 22.411 1.00 32.60 349 PRO A C 1
ATOM 2593 O O . PRO A 1 369 ? 10.831 18.214 21.937 1.00 33.55 349 PRO A O 1
ATOM 2597 N N . ALA A 1 370 ? 12.066 19.178 23.561 1.00 31.58 350 ALA A N 1
ATOM 2598 C CA . ALA A 1 370 ? 12.243 17.959 24.348 1.00 29.67 350 ALA A CA 1
ATOM 2599 C C . ALA A 1 370 ? 10.990 17.414 25.034 1.00 28.64 350 ALA A C 1
ATOM 2600 O O . ALA A 1 370 ? 11.038 16.357 25.665 1.00 28.65 350 ALA A O 1
ATOM 2602 N N . GLY A 1 371 ? 9.877 18.128 24.923 1.00 26.31 351 GLY A N 1
ATOM 2603 C CA . GLY A 1 371 ? 8.647 17.657 25.538 1.00 24.02 351 GLY A CA 1
ATOM 2604 C C . GLY A 1 371 ? 8.763 17.331 27.018 1.00 23.30 351 GLY A C 1
ATOM 2605 O O . GLY A 1 371 ? 9.491 17.997 27.752 1.00 20.99 351 GLY A O 1
ATOM 2606 N N . HIS A 1 372 ? 8.054 16.292 27.450 1.00 22.96 352 HIS A N 1
ATOM 2607 C CA . HIS A 1 372 ? 8.049 15.888 28.854 1.00 22.89 352 HIS A CA 1
ATOM 2608 C C . HIS A 1 372 ? 9.428 15.612 29.459 1.00 23.80 352 HIS A C 1
ATOM 2609 O O . HIS A 1 372 ? 9.643 15.867 30.645 1.00 25.65 352 HIS A O 1
ATOM 2616 N N . ASP A 1 373 ? 10.355 15.084 28.663 1.00 23.30 353 ASP A N 1
ATOM 2617 C CA . ASP A 1 373 ? 11.701 14.791 29.160 1.00 24.33 353 ASP A CA 1
ATOM 2618 C C . ASP A 1 373 ? 12.599 16.019 29.272 1.00 22.38 353 ASP A C 1
ATOM 2619 O O . ASP A 1 373 ? 13.775 15.895 29.604 1.00 21.47 353 ASP A O 1
ATOM 2624 N N . ALA A 1 374 ? 12.055 17.201 29.000 1.00 21.61 354 ALA A N 1
ATOM 2625 C CA . ALA A 1 374 ? 12.856 18.419 29.058 1.00 20.77 354 ALA A CA 1
ATOM 2626 C C . ALA A 1 374 ? 13.581 18.639 30.386 1.00 20.39 354 ALA A C 1
ATOM 2627 O O . ALA A 1 374 ? 14.752 19.023 30.399 1.00 19.51 354 ALA A O 1
ATOM 2629 N N . PHE A 1 375 ? 12.902 18.393 31.503 1.00 20.44 355 PHE A N 1
ATOM 2630 C CA . PHE A 1 375 ? 13.532 18.601 32.804 1.00 19.64 355 PHE A CA 1
ATOM 2631 C C . PHE A 1 375 ? 14.740 17.688 32.995 1.00 20.45 355 PHE A C 1
ATOM 2632 O O . PHE A 1 375 ? 15.550 17.901 33.897 1.00 20.81 355 PHE A O 1
ATOM 2640 N N . LEU A 1 376 ? 14.862 16.681 32.132 1.00 20.77 356 LEU A N 1
ATOM 2641 C CA . LEU A 1 376 ? 15.968 15.731 32.193 1.00 22.51 356 LEU A CA 1
ATOM 2642 C C . LEU A 1 376 ? 17.047 15.962 31.139 1.00 23.37 356 LEU A C 1
ATOM 2643 O O . LEU A 1 376 ? 18.238 15.833 31.426 1.00 22.99 356 LEU A O 1
ATOM 2648 N N . VAL A 1 377 ? 16.631 16.300 29.922 1.00 24.72 357 VAL A N 1
ATOM 2649 C CA . VAL A 1 377 ? 17.580 16.482 28.828 1.00 27.03 357 VAL A CA 1
ATOM 2650 C C . VAL A 1 377 ? 17.869 17.908 28.365 1.00 27.46 357 VAL A C 1
ATOM 2651 O O . VAL A 1 377 ? 18.776 18.119 27.559 1.00 28.89 357 VAL A O 1
ATOM 2655 N N . ASP A 1 378 ? 17.112 18.883 28.855 1.00 27.08 358 ASP A N 1
ATOM 2656 C CA . ASP A 1 378 ? 17.352 20.266 28.457 1.00 28.05 358 ASP A CA 1
ATOM 2657 C C . ASP A 1 378 ? 17.691 21.125 29.671 1.00 28.53 358 ASP A C 1
ATOM 2658 O O . ASP A 1 378 ? 17.021 22.117 29.956 1.00 28.38 358 ASP A O 1
ATOM 2663 N N . ILE A 1 379 ? 18.743 20.733 30.382 1.00 29.63 359 ILE A N 1
ATOM 2664 C CA . ILE A 1 379 ? 19.183 21.456 31.568 1.00 30.50 359 ILE A CA 1
ATOM 2665 C C . ILE A 1 379 ? 19.616 22.870 31.191 1.00 30.86 359 ILE A C 1
ATOM 2666 O O . ILE A 1 379 ? 19.697 23.758 32.040 1.00 30.11 359 ILE A O 1
ATOM 2671 N N . GLU A 1 380 ? 19.888 23.074 29.907 1.00 31.29 360 GLU A N 1
ATOM 2672 C CA . GLU A 1 380 ? 20.307 24.379 29.415 1.00 32.13 360 GLU A CA 1
ATOM 2673 C C . GLU A 1 380 ? 19.220 25.424 29.654 1.00 30.26 360 GLU A C 1
ATOM 2674 O O . GLU A 1 380 ? 19.515 26.585 29.934 1.00 30.28 360 GLU A O 1
ATOM 2680 N N . ARG A 1 381 ? 17.962 25.007 29.548 1.00 28.81 361 ARG A N 1
ATOM 2681 C CA . ARG A 1 381 ? 16.836 25.914 29.751 1.00 27.68 361 ARG A CA 1
ATOM 2682 C C . ARG A 1 381 ? 16.177 25.759 31.122 1.00 27.00 361 ARG A C 1
ATOM 2683 O O . ARG A 1 381 ? 15.543 26.689 31.619 1.00 25.04 361 ARG A O 1
ATOM 2691 N N . PHE A 1 382 ? 16.316 24.585 31.728 1.00 25.96 362 PHE A N 1
ATOM 2692 C CA . PHE A 1 382 ? 15.720 24.335 33.038 1.00 25.36 362 PHE A CA 1
ATOM 2693 C C . PHE A 1 382 ? 16.642 24.697 34.197 1.00 24.15 362 PHE A C 1
ATOM 2694 O O . PHE A 1 382 ? 16.175 25.022 35.288 1.00 25.82 362 PHE A O 1
ATOM 2702 N N . GLY A 1 383 ? 17.947 24.649 33.955 1.00 23.63 363 GLY A N 1
ATOM 2703 C CA . GLY A 1 383 ? 18.910 24.953 35.000 1.00 23.41 363 GLY A CA 1
ATOM 2704 C C . GLY A 1 383 ? 18.948 26.389 35.498 1.00 23.97 363 GLY A C 1
ATOM 2705 O O . GLY A 1 383 ? 18.857 26.626 36.701 1.00 22.16 363 GLY A O 1
ATOM 2706 N N . PRO A 1 384 ? 19.091 27.377 34.602 1.00 24.31 364 PRO A N 1
ATOM 2707 C CA . PRO A 1 384 ? 19.135 28.772 35.052 1.00 23.34 364 PRO A CA 1
ATOM 2708 C C . PRO A 1 384 ? 17.967 29.206 35.945 1.00 22.47 364 PRO A C 1
ATOM 2709 O O . PRO A 1 384 ? 18.180 29.809 36.997 1.00 22.16 364 PRO A O 1
ATOM 2713 N N . PRO A 1 385 ? 16.719 28.910 35.541 1.00 22.31 365 PRO A N 1
ATOM 2714 C CA . PRO A 1 385 ? 15.575 29.309 36.370 1.00 22.61 365 PRO A CA 1
ATOM 2715 C C . PRO A 1 385 ? 15.612 28.694 37.770 1.00 22.03 365 PRO A C 1
ATOM 2716 O O . PRO A 1 385 ? 15.320 29.364 38.762 1.00 21.93 365 PRO A O 1
ATOM 2720 N N . VAL A 1 386 ? 15.956 27.412 37.845 1.00 21.21 366 VAL A N 1
ATOM 2721 C CA . VAL A 1 386 ? 16.034 26.726 39.131 1.00 20.54 366 VAL A CA 1
ATOM 2722 C C . VAL A 1 386 ? 17.122 27.364 39.993 1.00 20.00 366 VAL A C 1
ATOM 2723 O O . VAL A 1 386 ? 16.923 27.605 41.186 1.00 21.19 366 VAL A O 1
ATOM 2727 N N . ALA A 1 387 ? 18.270 27.642 39.384 1.00 21.19 367 ALA A N 1
ATOM 2728 C CA . ALA A 1 387 ? 19.380 28.251 40.105 1.00 21.68 367 ALA A CA 1
ATOM 2729 C C . ALA A 1 387 ? 18.991 29.626 40.639 1.00 22.17 367 ALA A C 1
ATOM 2730 O O . ALA A 1 387 ? 19.339 29.985 41.762 1.00 23.03 367 ALA A O 1
ATOM 2732 N N . LYS A 1 388 ? 18.261 30.392 39.835 1.00 23.18 368 LYS A N 1
ATOM 2733 C CA . LYS A 1 388 ? 17.837 31.728 40.242 1.00 23.75 368 LYS A CA 1
ATOM 2734 C C . LYS A 1 388 ? 16.839 31.689 41.395 1.00 23.45 368 LYS A C 1
ATOM 2735 O O . LYS A 1 388 ? 16.940 32.474 42.340 1.00 23.23 368 LYS A O 1
ATOM 2741 N N . PHE A 1 389 ? 15.878 30.775 41.317 1.00 21.87 369 PHE A N 1
ATOM 2742 C CA . PHE A 1 389 ? 14.868 30.642 42.361 1.00 22.04 369 PHE A CA 1
ATOM 2743 C C . PHE A 1 389 ? 15.507 30.254 43.693 1.00 22.60 369 PHE A C 1
ATOM 2744 O O . PHE A 1 389 ? 15.252 30.884 44.720 1.00 23.25 369 PHE A O 1
ATOM 2752 N N . LEU A 1 390 ? 16.336 29.215 43.671 1.00 21.95 370 LEU A N 1
ATOM 2753 C CA . LEU A 1 390 ? 16.994 28.751 44.887 1.00 21.94 370 LEU A CA 1
ATOM 2754 C C . LEU A 1 390 ? 17.954 29.789 45.459 1.00 22.53 370 LEU A C 1
ATOM 2755 O O . LEU A 1 390 ? 18.201 29.816 46.666 1.00 23.02 370 LEU A O 1
ATOM 2760 N N . ALA A 1 391 ? 18.491 30.646 44.596 1.00 22.87 371 ALA A N 1
ATOM 2761 C CA . ALA A 1 391 ? 19.398 31.694 45.045 1.00 25.72 371 ALA A CA 1
ATOM 2762 C C . ALA A 1 391 ? 18.605 32.654 45.926 1.00 26.82 371 ALA A C 1
ATOM 2763 O O . ALA A 1 391 ? 19.126 33.196 46.900 1.00 27.33 371 ALA A O 1
ATOM 2765 N N . ILE A 1 392 ? 17.337 32.852 45.575 1.00 28.57 372 ILE A N 1
ATOM 2766 C CA . ILE A 1 392 ? 16.446 33.732 46.325 1.00 30.87 372 ILE A CA 1
ATOM 2767 C C . ILE A 1 392 ? 16.006 33.073 47.627 1.00 31.53 372 ILE A C 1
ATOM 2768 O O . ILE A 1 392 ? 15.840 33.741 48.646 1.00 32.61 372 ILE A O 1
ATOM 2773 N N . VAL A 1 393 ? 15.818 31.758 47.589 1.00 30.63 373 VAL A N 1
ATOM 2774 C CA . VAL A 1 393 ? 15.397 31.011 48.769 1.00 30.24 373 VAL A CA 1
ATOM 2775 C C . VAL A 1 393 ? 16.537 30.897 49.777 1.00 30.55 373 VAL A C 1
ATOM 2776 O O . VAL A 1 393 ? 16.308 30.837 50.985 1.00 31.41 373 VAL A O 1
ATOM 2780 N N . ALA A 1 394 ? 17.765 30.875 49.269 1.00 31.16 374 ALA A N 1
ATOM 2781 C CA . ALA A 1 394 ? 18.950 30.755 50.111 1.00 32.03 374 ALA A CA 1
ATOM 2782 C C . ALA A 1 394 ? 19.023 31.842 51.177 1.00 34.37 374 ALA A C 1
ATOM 2783 O O . ALA A 1 394 ? 18.233 32.808 51.099 1.00 34.76 374 ALA A O 1
ATOM 2786 N N . MET B 1 21 ? -11.990 -17.185 7.425 1.00 50.47 1 MET B N 1
ATOM 2787 C CA . MET B 1 21 ? -12.235 -16.348 6.215 1.00 50.10 1 MET B CA 1
ATOM 2788 C C . MET B 1 21 ? -11.049 -15.427 5.927 1.00 48.30 1 MET B C 1
ATOM 2789 O O . MET B 1 21 ? -10.449 -15.492 4.852 1.00 48.42 1 MET B O 1
ATOM 2794 N N . ARG B 1 22 ? -10.717 -14.578 6.896 1.00 45.23 2 ARG B N 1
ATOM 2795 C CA . ARG B 1 22 ? -9.606 -13.638 6.781 1.00 42.18 2 ARG B CA 1
ATOM 2796 C C . ARG B 1 22 ? -9.785 -12.560 5.717 1.00 38.29 2 ARG B C 1
ATOM 2797 O O . ARG B 1 22 ? -8.940 -11.678 5.575 1.00 38.19 2 ARG B O 1
ATOM 2805 N N . GLU B 1 23 ? -10.879 -12.634 4.967 1.00 34.20 3 GLU B N 1
ATOM 2806 C CA . GLU B 1 23 ? -11.167 -11.632 3.948 1.00 30.23 3 GLU B CA 1
ATOM 2807 C C . GLU B 1 23 ? -12.562 -11.087 4.211 1.00 27.42 3 GLU B C 1
ATOM 2808 O O . GLU B 1 23 ? -13.508 -11.845 4.430 1.00 28.71 3 GLU B O 1
ATOM 2814 N N . PHE B 1 24 ? -12.679 -9.766 4.192 1.00 23.90 4 PHE B N 1
ATOM 2815 C CA . PHE B 1 24 ? -13.942 -9.100 4.475 1.00 22.40 4 PHE B CA 1
ATOM 2816 C C . PHE B 1 24 ? -14.371 -8.288 3.266 1.00 21.38 4 PHE B C 1
ATOM 2817 O O . PHE B 1 24 ? -14.070 -7.098 3.139 1.00 20.49 4 PHE B O 1
ATOM 2825 N N . ILE B 1 25 ? -15.101 -8.961 2.383 1.00 19.93 5 ILE B N 1
ATOM 2826 C CA . ILE B 1 25 ? -15.546 -8.384 1.123 1.00 18.99 5 ILE B CA 1
ATOM 2827 C C . ILE B 1 25 ? -16.949 -7.779 1.109 1.00 19.00 5 ILE B C 1
ATOM 2828 O O . ILE B 1 25 ? -17.932 -8.467 1.378 1.00 18.28 5 ILE B O 1
ATOM 2833 N N . PRO B 1 26 ? -17.055 -6.475 0.793 1.00 17.74 6 PRO B N 1
ATOM 2834 C CA . PRO B 1 26 ? -18.362 -5.811 0.742 1.00 17.43 6 PRO B CA 1
ATOM 2835 C C . PRO B 1 26 ? -19.244 -6.564 -0.253 1.00 17.55 6 PRO B C 1
ATOM 2836 O O . PRO B 1 26 ? -18.793 -6.947 -1.334 1.00 15.79 6 PRO B O 1
ATOM 2840 N N . PRO B 1 27 ? -20.524 -6.767 0.094 1.00 19.21 7 PRO B N 1
ATOM 2841 C CA . PRO B 1 27 ? -21.485 -7.487 -0.750 1.00 19.93 7 PRO B CA 1
ATOM 2842 C C . PRO B 1 27 ? -21.708 -7.013 -2.183 1.00 20.04 7 PRO B C 1
ATOM 2843 O O . PRO B 1 27 ? -22.092 -7.810 -3.038 1.00 22.48 7 PRO B O 1
ATOM 2847 N N . ALA B 1 28 ? -21.479 -5.733 -2.453 1.00 19.01 8 ALA B N 1
ATOM 2848 C CA . ALA B 1 28 ? -21.680 -5.212 -3.800 1.00 19.50 8 ALA B CA 1
ATOM 2849 C C . ALA B 1 28 ? -20.361 -5.065 -4.552 1.00 18.47 8 ALA B C 1
ATOM 2850 O O . ALA B 1 28 ? -20.293 -4.385 -5.575 1.00 17.87 8 ALA B O 1
ATOM 2852 N N . SER B 1 29 ? -19.312 -5.703 -4.046 1.00 17.52 9 SER B N 1
ATOM 2853 C CA . SER B 1 29 ? -18.010 -5.628 -4.701 1.00 17.28 9 SER B CA 1
ATOM 2854 C C . SER B 1 29 ? -18.039 -6.168 -6.125 1.00 17.32 9 SER B C 1
ATOM 2855 O O . SER B 1 29 ? -18.771 -7.109 -6.443 1.00 18.50 9 SER B O 1
ATOM 2858 N N . ARG B 1 30 ? -17.235 -5.552 -6.981 1.00 16.01 10 ARG B N 1
ATOM 2859 C CA . ARG B 1 30 ? -17.082 -5.997 -8.353 1.00 16.05 10 ARG B CA 1
ATOM 2860 C C . ARG B 1 30 ? -15.588 -6.198 -8.482 1.00 15.40 10 ARG B C 1
ATOM 2861 O O . ARG B 1 30 ? -14.828 -5.689 -7.658 1.00 15.08 10 ARG B O 1
ATOM 2869 N N . PHE B 1 31 ? -15.154 -6.948 -9.486 1.00 15.70 11 PHE B N 1
ATOM 2870 C CA . PHE B 1 31 ? -13.729 -7.209 -9.615 1.00 14.90 11 PHE B CA 1
ATOM 2871 C C . PHE B 1 31 ? -13.190 -7.093 -11.022 1.00 15.20 11 PHE B C 1
ATOM 2872 O O . PHE B 1 31 ? -13.897 -7.329 -12.001 1.00 14.22 11 PHE B O 1
ATOM 2880 N N . ILE B 1 32 ? -11.921 -6.713 -11.102 1.00 14.00 12 ILE B N 1
ATOM 2881 C CA . ILE B 1 32 ? -11.215 -6.623 -12.366 1.00 16.14 12 ILE B CA 1
ATOM 2882 C C . ILE B 1 32 ? -10.068 -7.599 -12.180 1.00 15.55 12 ILE B C 1
ATOM 2883 O O . ILE B 1 32 ? -9.285 -7.477 -11.241 1.00 16.31 12 ILE B O 1
ATOM 2888 N N . GLU B 1 33 ? -9.980 -8.586 -13.058 1.00 17.72 13 GLU B N 1
ATOM 2889 C CA . GLU B 1 33 ? -8.909 -9.560 -12.952 1.00 18.90 13 GLU B CA 1
ATOM 2890 C C . GLU B 1 33 ? -7.614 -8.954 -13.481 1.00 18.78 13 GLU B C 1
ATOM 2891 O O . GLU B 1 33 ? -7.609 -8.306 -14.524 1.00 18.48 13 GLU B O 1
ATOM 2897 N N . LEU B 1 34 ? -6.524 -9.129 -12.743 1.00 17.22 14 LEU B N 1
ATOM 2898 C CA . LEU B 1 34 ? -5.230 -8.638 -13.202 1.00 18.09 14 LEU B CA 1
ATOM 2899 C C . LEU B 1 34 ? -4.788 -9.777 -14.122 1.00 19.47 14 LEU B C 1
ATOM 2900 O O . LEU B 1 34 ? -4.447 -10.867 -13.661 1.00 19.79 14 LEU B O 1
ATOM 2905 N N . PRO B 1 35 ? -4.808 -9.538 -15.442 1.00 20.28 15 PRO B N 1
ATOM 2906 C CA . PRO B 1 35 ? -4.431 -10.538 -16.446 1.00 20.02 15 PRO B CA 1
ATOM 2907 C C . PRO B 1 35 ? -3.065 -11.192 -16.325 1.00 18.87 15 PRO B C 1
ATOM 2908 O O . PRO B 1 35 ? -2.054 -10.525 -16.127 1.00 18.83 15 PRO B O 1
ATOM 2912 N N . ASP B 1 36 ? -3.057 -12.515 -16.455 1.00 18.95 16 ASP B N 1
ATOM 2913 C CA . ASP B 1 36 ? -1.829 -13.285 -16.402 1.00 18.66 16 ASP B CA 1
ATOM 2914 C C . ASP B 1 36 ? -0.958 -12.878 -15.221 1.00 18.24 16 ASP B C 1
ATOM 2915 O O . ASP B 1 36 ? -1.447 -12.755 -14.098 1.00 18.83 16 ASP B O 1
ATOM 2920 N N . GLY B 1 37 ? 0.328 -12.667 -15.472 1.00 16.38 17 GLY B N 1
ATOM 2921 C CA . GLY B 1 37 ? 1.223 -12.294 -14.393 1.00 15.11 17 GLY B CA 1
ATOM 2922 C C . GLY B 1 37 ? 1.297 -10.806 -14.108 1.00 14.69 17 GLY B C 1
ATOM 2923 O O . GLY B 1 37 ? 1.502 -9.999 -15.014 1.00 15.80 17 GLY B O 1
ATOM 2924 N N . PHE B 1 38 ? 1.109 -10.446 -12.842 1.00 13.47 18 PHE B N 1
ATOM 2925 C CA . PHE B 1 38 ? 1.188 -9.054 -12.414 1.00 12.87 18 PHE B CA 1
ATOM 2926 C C . PHE B 1 38 ? 2.511 -8.940 -11.657 1.00 13.41 18 PHE B C 1
ATOM 2927 O O . PHE B 1 38 ? 2.616 -9.371 -10.506 1.00 13.72 18 PHE B O 1
ATOM 2935 N N . ALA B 1 39 ? 3.521 -8.378 -12.316 1.00 13.66 19 ALA B N 1
ATOM 2936 C CA . ALA B 1 39 ? 4.845 -8.231 -11.720 1.00 13.17 19 ALA B CA 1
ATOM 2937 C C . ALA B 1 39 ? 4.878 -7.237 -10.563 1.00 14.46 19 ALA B C 1
ATOM 2938 O O . ALA B 1 39 ? 4.352 -6.127 -10.671 1.00 14.46 19 ALA B O 1
ATOM 2940 N N . MET B 1 40 ? 5.508 -7.646 -9.464 1.00 13.07 20 MET B N 1
ATOM 2941 C CA . MET B 1 40 ? 5.632 -6.818 -8.264 1.00 14.51 20 MET B CA 1
ATOM 2942 C C . MET B 1 40 ? 6.996 -6.123 -8.237 1.00 14.05 20 MET B C 1
ATOM 2943 O O . MET B 1 40 ? 8.014 -6.718 -8.594 1.00 13.98 20 MET B O 1
ATOM 2948 N N . ARG B 1 41 ? 7.008 -4.868 -7.797 1.00 13.70 21 ARG B N 1
ATOM 2949 C CA . ARG B 1 41 ? 8.226 -4.062 -7.755 1.00 12.88 21 ARG B CA 1
ATOM 2950 C C . ARG B 1 41 ? 9.456 -4.716 -7.135 1.00 14.90 21 ARG B C 1
ATOM 2951 O O . ARG B 1 41 ? 10.546 -4.668 -7.713 1.00 15.04 21 ARG B O 1
ATOM 2959 N N . ARG B 1 42 ? 9.293 -5.328 -5.967 1.00 14.20 22 ARG B N 1
ATOM 2960 C CA . ARG B 1 42 ? 10.427 -5.942 -5.289 1.00 15.76 22 ARG B CA 1
ATOM 2961 C C . ARG B 1 42 ? 10.667 -7.415 -5.609 1.00 16.13 22 ARG B C 1
ATOM 2962 O O . ARG B 1 42 ? 11.389 -8.111 -4.889 1.00 17.34 22 ARG B O 1
ATOM 2970 N N . GLY B 1 43 ? 10.076 -7.884 -6.702 1.00 16.08 23 GLY B N 1
ATOM 2971 C CA . GLY B 1 43 ? 10.275 -9.264 -7.103 1.00 16.25 23 GLY B CA 1
ATOM 2972 C C . GLY B 1 43 ? 9.038 -10.131 -7.098 1.00 16.76 23 GLY B C 1
ATOM 2973 O O . GLY B 1 43 ? 8.113 -9.920 -6.309 1.00 16.55 23 GLY B O 1
ATOM 2974 N N . GLY B 1 44 ? 9.029 -11.120 -7.984 1.00 17.81 24 GLY B N 1
ATOM 2975 C CA . GLY B 1 44 ? 7.901 -12.027 -8.071 1.00 16.57 24 GLY B CA 1
ATOM 2976 C C . GLY B 1 44 ? 6.736 -11.433 -8.832 1.00 16.53 24 GLY B C 1
ATOM 2977 O O . GLY B 1 44 ? 6.748 -10.257 -9.207 1.00 15.21 24 GLY B O 1
ATOM 2978 N N . ALA B 1 45 ? 5.722 -12.257 -9.061 1.00 15.96 25 ALA B N 1
ATOM 2979 C CA . ALA B 1 45 ? 4.534 -11.824 -9.777 1.00 15.21 25 ALA B CA 1
ATOM 2980 C C . ALA B 1 45 ? 3.329 -12.587 -9.259 1.00 16.21 25 ALA B C 1
ATOM 2981 O O . ALA B 1 45 ? 3.455 -13.708 -8.762 1.00 16.27 25 ALA B O 1
ATOM 2983 N N . LEU B 1 46 ? 2.163 -11.968 -9.371 1.00 14.92 26 LEU B N 1
ATOM 2984 C CA . LEU B 1 46 ? 0.920 -12.581 -8.928 1.00 14.65 26 LEU B CA 1
ATOM 2985 C C . LEU B 1 46 ? 0.133 -13.123 -10.112 1.00 14.52 26 LEU B C 1
ATOM 2986 O O . LEU B 1 46 ? 0.018 -12.466 -11.148 1.00 15.15 26 LEU B O 1
ATOM 2991 N N . TYR B 1 47 ? -0.394 -14.333 -9.958 1.00 13.89 27 TYR B N 1
ATOM 2992 C CA . TYR B 1 47 ? -1.222 -14.943 -10.987 1.00 15.19 27 TYR B CA 1
ATOM 2993 C C . TYR B 1 47 ? -2.590 -15.213 -10.376 1.00 15.40 27 TYR B C 1
ATOM 2994 O O . TYR B 1 47 ? -2.690 -15.569 -9.200 1.00 17.22 27 TYR B O 1
ATOM 3003 N N . GLY B 1 48 ? -3.641 -15.021 -11.168 1.00 15.12 28 GLY B N 1
ATOM 3004 C CA . GLY B 1 48 ? -4.991 -15.235 -10.677 1.00 15.55 28 GLY B CA 1
ATOM 3005 C C . GLY B 1 48 ? -5.429 -14.161 -9.694 1.00 15.27 28 GLY B C 1
ATOM 3006 O O . GLY B 1 48 ? -6.379 -14.358 -8.934 1.00 16.21 28 GLY B O 1
ATOM 3007 N N . ALA B 1 49 ? -4.744 -13.021 -9.711 1.00 14.41 29 ALA B N 1
ATOM 3008 C CA . ALA B 1 49 ? -5.060 -11.922 -8.801 1.00 14.06 29 ALA B CA 1
ATOM 3009 C C . ALA B 1 49 ? -6.176 -11.033 -9.339 1.00 13.37 29 ALA B C 1
ATOM 3010 O O . ALA B 1 49 ? -6.502 -11.077 -10.525 1.00 13.98 29 ALA B O 1
ATOM 3012 N N . ARG B 1 50 ? -6.759 -10.226 -8.458 1.00 13.87 30 ARG B N 1
ATOM 3013 C CA . ARG B 1 50 ? -7.845 -9.331 -8.843 1.00 13.07 30 ARG B CA 1
ATOM 3014 C C . ARG B 1 50 ? -7.905 -8.120 -7.924 1.00 14.23 30 ARG B C 1
ATOM 3015 O O . ARG B 1 50 ? -7.342 -8.121 -6.823 1.00 12.55 30 ARG B O 1
ATOM 3023 N N . ILE B 1 51 ? -8.593 -7.088 -8.394 1.00 12.36 31 ILE B N 1
ATOM 3024 C CA . ILE B 1 51 ? -8.788 -5.875 -7.617 1.00 11.90 31 ILE B CA 1
ATOM 3025 C C . ILE B 1 51 ? -10.285 -5.677 -7.422 1.00 11.38 31 ILE B C 1
ATOM 3026 O O . ILE B 1 51 ? -11.057 -5.726 -8.382 1.00 12.17 31 ILE B O 1
ATOM 3031 N N . ALA B 1 52 ? -10.689 -5.474 -6.173 1.00 11.79 32 ALA B N 1
ATOM 3032 C CA . ALA B 1 52 ? -12.094 -5.243 -5.860 1.00 11.99 32 ALA B CA 1
ATOM 3033 C C . ALA B 1 52 ? -12.326 -3.746 -5.983 1.00 12.21 32 ALA B C 1
ATOM 3034 O O . ALA B 1 52 ? -11.486 -2.944 -5.567 1.00 12.71 32 ALA B O 1
ATOM 3036 N N . TYR B 1 53 ? -13.462 -3.368 -6.561 1.00 12.14 33 TYR B N 1
ATOM 3037 C CA . TYR B 1 53 ? -13.778 -1.960 -6.726 1.00 12.04 33 TYR B CA 1
ATOM 3038 C C . TYR B 1 53 ? -15.284 -1.749 -6.657 1.00 13.29 33 TYR B C 1
ATOM 3039 O O . TYR B 1 53 ? -16.063 -2.702 -6.731 1.00 13.36 33 TYR B O 1
ATOM 3048 N N . GLU B 1 54 ? -15.673 -0.490 -6.500 1.00 12.69 34 GLU B N 1
ATOM 3049 C CA . GLU B 1 54 ? -17.078 -0.097 -6.466 1.00 12.51 34 GLU B CA 1
ATOM 3050 C C . GLU B 1 54 ? -17.140 1.269 -7.130 1.00 12.77 34 GLU B C 1
ATOM 3051 O O . GLU B 1 54 ? -16.169 2.027 -7.086 1.00 13.59 34 GLU B O 1
ATOM 3057 N N . THR B 1 55 ? -18.265 1.580 -7.765 1.00 11.89 35 THR B N 1
ATOM 3058 C CA . THR B 1 55 ? -18.414 2.875 -8.404 1.00 12.23 35 THR B CA 1
ATOM 3059 C C . THR B 1 55 ? -19.633 3.579 -7.837 1.00 11.85 35 THR B C 1
ATOM 3060 O O . THR B 1 55 ? -20.542 2.936 -7.307 1.00 14.09 35 THR B O 1
ATOM 3064 N N . PHE B 1 56 ? -19.625 4.903 -7.933 1.00 12.10 36 PHE B N 1
ATOM 3065 C CA . PHE B 1 56 ? -20.705 5.736 -7.416 1.00 13.49 36 PHE B CA 1
ATOM 3066 C C . PHE B 1 56 ? -20.940 6.864 -8.408 1.00 14.30 36 PHE B C 1
ATOM 3067 O O . PHE B 1 56 ? -20.012 7.589 -8.760 1.00 15.42 36 PHE B O 1
ATOM 3075 N N . GLY B 1 57 ? -22.178 7.004 -8.870 1.00 13.97 37 GLY B N 1
ATOM 3076 C CA . GLY B 1 57 ? -22.472 8.055 -9.826 1.00 14.87 37 GLY B CA 1
ATOM 3077 C C . GLY B 1 57 ? -22.329 7.563 -11.252 1.00 14.67 37 GLY B C 1
ATOM 3078 O O . GLY B 1 57 ? -21.662 6.561 -11.512 1.00 15.72 37 GLY B O 1
ATOM 3079 N N . SER B 1 58 ? -22.951 8.277 -12.183 1.00 14.84 38 SER B N 1
ATOM 3080 C CA . SER B 1 58 ? -22.915 7.911 -13.594 1.00 14.46 38 SER B CA 1
ATOM 3081 C C . SER B 1 58 ? -21.676 8.367 -14.360 1.00 13.71 38 SER B C 1
ATOM 3082 O O . SER B 1 58 ? -21.236 9.506 -14.225 1.00 14.41 38 SER B O 1
ATOM 3085 N N . LEU B 1 59 ? -21.132 7.472 -15.178 1.00 14.23 39 LEU B N 1
ATOM 3086 C CA . LEU B 1 59 ? -19.988 7.807 -16.028 1.00 13.47 39 LEU B CA 1
ATOM 3087 C C . LEU B 1 59 ? -20.634 8.460 -17.251 1.00 15.29 39 LEU B C 1
ATOM 3088 O O . LEU B 1 59 ? -21.567 7.890 -17.831 1.00 16.23 39 LEU B O 1
ATOM 3093 N N . ASN B 1 60 ? -20.172 9.647 -17.642 1.00 16.19 40 ASN B N 1
ATOM 3094 C CA . ASN B 1 60 ? -20.780 10.315 -18.792 1.00 15.90 40 ASN B CA 1
ATOM 3095 C C . ASN B 1 60 ? -20.358 9.748 -20.145 1.00 17.31 40 ASN B C 1
ATOM 3096 O O . ASN B 1 60 ? -19.529 8.840 -20.225 1.00 15.94 40 ASN B O 1
ATOM 3101 N N . ALA B 1 61 ? -20.944 10.289 -21.210 1.00 17.12 41 ALA B N 1
ATOM 3102 C CA . ALA B 1 61 ? -20.672 9.816 -22.564 1.00 19.64 41 ALA B CA 1
ATOM 3103 C C . ALA B 1 61 ? -19.209 9.875 -22.985 1.00 18.81 41 ALA B C 1
ATOM 3104 O O . ALA B 1 61 ? -18.701 8.946 -23.617 1.00 20.06 41 ALA B O 1
ATOM 3106 N N . ALA B 1 62 ? -18.537 10.966 -22.641 1.00 18.77 42 ALA B N 1
ATOM 3107 C CA . ALA B 1 62 ? -17.137 11.139 -23.003 1.00 18.35 42 ALA B CA 1
ATOM 3108 C C . ALA B 1 62 ? -16.210 10.384 -22.060 1.00 19.12 42 ALA B C 1
ATOM 3109 O O . ALA B 1 62 ? -15.000 10.317 -22.294 1.00 18.62 42 ALA B O 1
ATOM 3111 N N . ARG B 1 63 ? -16.786 9.812 -21.003 1.00 16.47 43 ARG B N 1
ATOM 3112 C CA . ARG B 1 63 ? -16.031 9.071 -19.994 1.00 18.19 43 ARG B CA 1
ATOM 3113 C C . ARG B 1 63 ? -14.949 9.965 -19.401 1.00 16.54 43 ARG B C 1
ATOM 3114 O O . ARG B 1 63 ? -13.863 9.496 -19.053 1.00 16.65 43 ARG B O 1
ATOM 3122 N N . ASP B 1 64 ? -15.251 11.251 -19.269 1.00 15.67 44 ASP B N 1
ATOM 3123 C CA . ASP B 1 64 ? -14.271 12.192 -18.745 1.00 16.57 44 ASP B CA 1
ATOM 3124 C C . ASP B 1 64 ? -14.602 12.770 -17.374 1.00 14.84 44 ASP B C 1
ATOM 3125 O O . ASP B 1 64 ? -14.023 13.782 -16.975 1.00 14.41 44 ASP B O 1
ATOM 3130 N N . ASN B 1 65 ? -15.520 12.128 -16.652 1.00 12.25 45 ASN B N 1
ATOM 3131 C CA . ASN B 1 65 ? -15.898 12.596 -15.323 1.00 12.25 45 ASN B CA 1
ATOM 3132 C C . ASN B 1 65 ? -15.588 11.545 -14.256 1.00 12.35 45 ASN B C 1
ATOM 3133 O O . ASN B 1 65 ? -16.196 11.538 -13.184 1.00 12.51 45 ASN B O 1
ATOM 3138 N N . ALA B 1 66 ? -14.634 10.660 -14.540 1.00 12.55 46 ALA B N 1
ATOM 3139 C CA . ALA B 1 66 ? -14.280 9.624 -13.578 1.00 13.10 46 ALA B CA 1
ATOM 3140 C C . ALA B 1 66 ? -13.299 10.130 -12.525 1.00 12.69 46 ALA B C 1
ATOM 3141 O O . ALA B 1 66 ? -12.339 10.842 -12.833 1.00 12.58 46 ALA B O 1
ATOM 3143 N N . VAL B 1 67 ? -13.558 9.763 -11.276 1.00 10.44 47 VAL B N 1
ATOM 3144 C CA . VAL B 1 67 ? -12.700 10.159 -10.167 1.00 11.07 47 VAL B CA 1
ATOM 3145 C C . VAL B 1 67 ? -12.275 8.917 -9.396 1.00 13.02 47 VAL B C 1
ATOM 3146 O O . VAL B 1 67 ? -13.105 8.231 -8.807 1.00 11.90 47 VAL B O 1
ATOM 3150 N N . LEU B 1 68 ? -10.979 8.620 -9.416 1.00 10.83 48 LEU B N 1
ATOM 3151 C CA . LEU B 1 68 ? -10.449 7.462 -8.709 1.00 11.24 48 LEU B CA 1
ATOM 3152 C C . LEU B 1 68 ? -10.116 7.841 -7.274 1.00 11.79 48 LEU B C 1
ATOM 3153 O O . LEU B 1 68 ? -9.547 8.902 -7.027 1.00 11.54 48 LEU B O 1
ATOM 3158 N N . VAL B 1 69 ? -10.483 6.980 -6.330 1.00 11.31 49 VAL B N 1
ATOM 3159 C CA . VAL B 1 69 ? -10.177 7.218 -4.925 1.00 10.65 49 VAL B CA 1
ATOM 3160 C C . VAL B 1 69 ? -9.329 6.068 -4.390 1.00 11.95 49 VAL B C 1
ATOM 3161 O O . VAL B 1 69 ? -9.747 4.907 -4.420 1.00 11.49 49 VAL B O 1
ATOM 3165 N N . LEU B 1 70 ? -8.128 6.402 -3.923 1.00 10.73 50 LEU B N 1
ATOM 3166 C CA . LEU B 1 70 ? -7.210 5.431 -3.340 1.00 10.75 50 LEU B CA 1
ATOM 3167 C C . LEU B 1 70 ? -7.315 5.638 -1.830 1.00 11.29 50 LEU B C 1
ATOM 3168 O O . LEU B 1 70 ? -7.138 6.748 -1.329 1.00 10.79 50 LEU B O 1
ATOM 3173 N N . THR B 1 71 ? -7.599 4.556 -1.117 1.00 10.63 51 THR B N 1
ATOM 3174 C CA . THR B 1 71 ? -7.837 4.613 0.322 1.00 11.27 51 THR B CA 1
ATOM 3175 C C . THR B 1 71 ? -6.672 4.557 1.286 1.00 11.57 51 THR B C 1
ATOM 3176 O O . THR B 1 71 ? -5.527 4.298 0.911 1.00 10.58 51 THR B O 1
ATOM 3180 N N . ALA B 1 72 ? -7.008 4.792 2.551 1.00 11.52 52 ALA B N 1
ATOM 3181 C CA . ALA B 1 72 ? -6.045 4.723 3.636 1.00 12.70 52 ALA B CA 1
ATOM 3182 C C . ALA B 1 72 ? -5.788 3.229 3.839 1.00 11.80 52 ALA B C 1
ATOM 3183 O O . ALA B 1 72 ? -6.469 2.385 3.252 1.00 12.16 52 ALA B O 1
ATOM 3185 N N . LEU B 1 73 ? -4.819 2.898 4.678 1.00 12.36 53 LEU B N 1
ATOM 3186 C CA . LEU B 1 73 ? -4.471 1.505 4.912 1.00 12.28 53 LEU B CA 1
ATOM 3187 C C . LEU B 1 73 ? -5.624 0.572 5.283 1.00 15.36 53 LEU B C 1
ATOM 3188 O O . LEU B 1 73 ? -5.737 -0.526 4.732 1.00 18.07 53 LEU B O 1
ATOM 3193 N N . SER B 1 74 ? -6.480 1.004 6.202 1.00 16.66 54 SER B N 1
ATOM 3194 C CA . SER B 1 74 ? -7.586 0.167 6.664 1.00 19.51 54 SER B CA 1
ATOM 3195 C C . SER B 1 74 ? -8.875 0.198 5.843 1.00 18.19 54 SER B C 1
ATOM 3196 O O . SER B 1 74 ? -9.788 -0.585 6.100 1.00 19.94 54 SER B O 1
ATOM 3199 N N . GLY B 1 75 ? -8.957 1.071 4.848 1.00 15.91 55 GLY B N 1
ATOM 3200 C CA . GLY B 1 75 ? -10.187 1.152 4.075 1.00 14.75 55 GLY B CA 1
ATOM 3201 C C . GLY B 1 75 ? -10.503 0.026 3.103 1.00 14.95 55 GLY B C 1
ATOM 3202 O O . GLY B 1 75 ? -9.724 -0.910 2.929 1.00 15.14 55 GLY B O 1
ATOM 3203 N N . ASP B 1 76 ? -11.691 0.097 2.508 1.00 14.45 56 ASP B N 1
ATOM 3204 C CA . ASP B 1 76 ? -12.097 -0.863 1.488 1.00 13.52 56 ASP B CA 1
ATOM 3205 C C . ASP B 1 76 ? -12.698 -0.052 0.342 1.00 13.59 56 ASP B C 1
ATOM 3206 O O . ASP B 1 76 ? -12.664 1.182 0.373 1.00 13.91 56 ASP B O 1
ATOM 3211 N N . ALA B 1 77 ? -13.234 -0.721 -0.673 1.00 12.56 57 ALA B N 1
ATOM 3212 C CA . ALA B 1 77 ? -13.784 -0.010 -1.824 1.00 12.95 57 ALA B CA 1
ATOM 3213 C C . ALA B 1 77 ? -15.161 0.614 -1.603 1.00 12.59 57 ALA B C 1
ATOM 3214 O O . ALA B 1 77 ? -15.631 1.390 -2.432 1.00 12.03 57 ALA B O 1
ATOM 3216 N N . HIS B 1 78 ? -15.797 0.293 -0.484 1.00 13.85 58 HIS B N 1
ATOM 3217 C CA . HIS B 1 78 ? -17.127 0.828 -0.204 1.00 12.36 58 HIS B CA 1
ATOM 3218 C C . HIS B 1 78 ? -17.012 2.201 0.450 1.00 12.82 58 HIS B C 1
ATOM 3219 O O . HIS B 1 78 ? -17.224 2.356 1.655 1.00 12.01 58 HIS B O 1
ATOM 3226 N N . ALA B 1 79 ? -16.667 3.192 -0.370 1.00 12.84 59 ALA B N 1
ATOM 3227 C CA . ALA B 1 79 ? -16.497 4.566 0.079 1.00 12.51 59 ALA B CA 1
ATOM 3228 C C . ALA B 1 79 ? -17.813 5.203 0.512 1.00 13.50 59 ALA B C 1
ATOM 3229 O O . ALA B 1 79 ? -17.828 6.078 1.376 1.00 14.36 59 ALA B O 1
ATOM 3231 N N . ALA B 1 80 ? -18.912 4.765 -0.090 1.00 13.86 60 ALA B N 1
ATOM 3232 C CA . ALA B 1 80 ? -20.219 5.321 0.243 1.00 15.20 60 ALA B CA 1
ATOM 3233 C C . ALA B 1 80 ? -21.334 4.312 0.014 1.00 15.96 60 ALA B C 1
ATOM 3234 O O . ALA B 1 80 ? -21.143 3.293 -0.640 1.00 15.46 60 ALA B O 1
ATOM 3236 N N . SER B 1 81 ? -22.501 4.610 0.569 1.00 16.70 61 SER B N 1
ATOM 3237 C CA . SER B 1 81 ? -23.656 3.738 0.433 1.00 18.79 61 SER B CA 1
ATOM 3238 C C . SER B 1 81 ? -24.242 3.788 -0.969 1.00 19.30 61 SER B C 1
ATOM 3239 O O . SER B 1 81 ? -24.045 4.751 -1.709 1.00 20.59 61 SER B O 1
ATOM 3242 N N . ARG B 1 82 ? -24.968 2.731 -1.313 1.00 22.28 62 ARG B N 1
ATOM 3243 C CA . ARG B 1 82 ? -25.646 2.613 -2.597 1.00 25.63 62 ARG B CA 1
ATOM 3244 C C . ARG B 1 82 ? -26.837 1.687 -2.403 1.00 26.72 62 ARG B C 1
ATOM 3245 O O . ARG B 1 82 ? -26.877 0.907 -1.455 1.00 26.12 62 ARG B O 1
ATOM 3253 N N . PRO B 1 83 ? -27.826 1.758 -3.303 1.00 29.11 63 PRO B N 1
ATOM 3254 C CA . PRO B 1 83 ? -29.007 0.899 -3.191 1.00 29.20 63 PRO B CA 1
ATOM 3255 C C . PRO B 1 83 ? -28.692 -0.594 -3.048 1.00 29.70 63 PRO B C 1
ATOM 3256 O O . PRO B 1 83 ? -29.382 -1.308 -2.316 1.00 30.63 63 PRO B O 1
ATOM 3260 N N . ASP B 1 84 ? -27.652 -1.064 -3.732 1.00 28.06 64 ASP B N 1
ATOM 3261 C CA . ASP B 1 84 ? -27.279 -2.477 -3.669 1.00 28.00 64 ASP B CA 1
ATOM 3262 C C . ASP B 1 84 ? -26.442 -2.830 -2.436 1.00 26.27 64 ASP B C 1
ATOM 3263 O O . ASP B 1 84 ? -26.110 -3.992 -2.206 1.00 26.65 64 ASP B O 1
ATOM 3268 N N . ASP B 1 85 ? -26.096 -1.812 -1.655 1.00 25.11 65 ASP B N 1
ATOM 3269 C CA . ASP B 1 85 ? -25.345 -1.977 -0.411 1.00 22.56 65 ASP B CA 1
ATOM 3270 C C . ASP B 1 85 ? -25.475 -0.663 0.349 1.00 22.27 65 ASP B C 1
ATOM 3271 O O . ASP B 1 85 ? -24.548 0.153 0.377 1.00 19.98 65 ASP B O 1
ATOM 3276 N N . PRO B 1 86 ? -26.643 -0.444 0.974 1.00 21.01 66 PRO B N 1
ATOM 3277 C CA . PRO B 1 86 ? -27.017 0.737 1.757 1.00 19.98 66 PRO B CA 1
ATOM 3278 C C . PRO B 1 86 ? -26.166 1.040 2.982 1.00 19.38 66 PRO B C 1
ATOM 3279 O O . PRO B 1 86 ? -26.279 2.120 3.554 1.00 19.27 66 PRO B O 1
ATOM 3283 N N . THR B 1 87 ? -25.336 0.086 3.395 1.00 17.92 67 THR B N 1
ATOM 3284 C CA . THR B 1 87 ? -24.472 0.287 4.553 1.00 18.54 67 THR B CA 1
ATOM 3285 C C . THR B 1 87 ? -23.594 1.509 4.292 1.00 17.20 67 THR B C 1
ATOM 3286 O O . THR B 1 87 ? -23.087 1.686 3.186 1.00 16.44 67 THR B O 1
ATOM 3290 N N . PRO B 1 88 ? -23.415 2.377 5.300 1.00 15.54 68 PRO B N 1
ATOM 3291 C CA . PRO B 1 88 ? -22.579 3.561 5.080 1.00 14.77 68 PRO B CA 1
ATOM 3292 C C . PRO B 1 88 ? -21.145 3.202 4.700 1.00 15.55 68 PRO B C 1
ATOM 3293 O O . PRO B 1 88 ? -20.589 2.207 5.180 1.00 15.73 68 PRO B O 1
ATOM 3297 N N . GLY B 1 89 ? -20.563 4.006 3.817 1.00 16.02 69 GLY B N 1
ATOM 3298 C CA . GLY B 1 89 ? -19.194 3.765 3.394 1.00 14.32 69 GLY B CA 1
ATOM 3299 C C . GLY B 1 89 ? -18.231 4.458 4.333 1.00 13.03 69 GLY B C 1
ATOM 3300 O O . GLY B 1 89 ? -18.645 5.253 5.180 1.00 12.66 69 GLY B O 1
ATOM 3301 N N . TRP B 1 90 ? -16.939 4.177 4.188 1.00 12.23 70 TRP B N 1
ATOM 3302 C CA . TRP B 1 90 ? -15.954 4.797 5.062 1.00 13.18 70 TRP B CA 1
ATOM 3303 C C . TRP B 1 90 ? -15.851 6.305 4.838 1.00 13.87 70 TRP B C 1
ATOM 3304 O O . TRP B 1 90 ? -15.337 7.023 5.694 1.00 14.87 70 TRP B O 1
ATOM 3315 N N . TRP B 1 91 ? -16.351 6.778 3.696 1.00 12.93 71 TRP B N 1
ATOM 3316 C CA . TRP B 1 91 ? -16.322 8.205 3.368 1.00 11.70 71 TRP B CA 1
ATOM 3317 C C . TRP B 1 91 ? -17.735 8.662 3.012 1.00 13.05 71 TRP B C 1
ATOM 3318 O O . TRP B 1 91 ? -17.942 9.473 2.110 1.00 14.17 71 TRP B O 1
ATOM 3329 N N . GLU B 1 92 ? -18.706 8.140 3.752 1.00 12.77 72 GLU B N 1
ATOM 3330 C CA . GLU B 1 92 ? -20.112 8.450 3.517 1.00 14.44 72 GLU B CA 1
ATOM 3331 C C . GLU B 1 92 ? -20.454 9.935 3.371 1.00 14.51 72 GLU B C 1
ATOM 3332 O O . GLU B 1 92 ? -21.249 10.315 2.505 1.00 15.64 72 GLU B O 1
ATOM 3338 N N . ALA B 1 93 ? -19.863 10.773 4.215 1.00 14.65 73 ALA B N 1
ATOM 3339 C CA . ALA B 1 93 ? -20.149 12.201 4.186 1.00 15.76 73 ALA B CA 1
ATOM 3340 C C . ALA B 1 93 ? -19.431 12.958 3.077 1.00 16.55 73 ALA B C 1
ATOM 3341 O O . ALA B 1 93 ? -19.829 14.067 2.716 1.00 18.01 73 ALA B O 1
ATOM 3343 N N . MET B 1 94 ? -18.380 12.357 2.531 1.00 14.58 74 MET B N 1
ATOM 3344 C CA . MET B 1 94 ? -17.593 13.000 1.482 1.00 14.88 74 MET B CA 1
ATOM 3345 C C . MET B 1 94 ? -18.068 12.677 0.067 1.00 14.37 74 MET B C 1
ATOM 3346 O O . MET B 1 94 ? -18.036 13.532 -0.816 1.00 14.15 74 MET B O 1
ATOM 3351 N N . VAL B 1 95 ? -18.517 11.443 -0.131 1.00 13.68 75 VAL B N 1
ATOM 3352 C CA . VAL B 1 95 ? -18.942 10.971 -1.441 1.00 13.65 75 VAL B CA 1
ATOM 3353 C C . VAL B 1 95 ? -20.433 10.657 -1.516 1.00 14.10 75 VAL B C 1
ATOM 3354 O O . VAL B 1 95 ? -20.945 9.877 -0.720 1.00 14.88 75 VAL B O 1
ATOM 3358 N N . GLY B 1 96 ? -21.119 11.255 -2.486 1.00 14.15 76 GLY B N 1
ATOM 3359 C CA . GLY B 1 96 ? -22.540 10.996 -2.637 1.00 15.06 76 GLY B CA 1
ATOM 3360 C C . GLY B 1 96 ? -23.282 12.104 -3.359 1.00 17.02 76 GLY B C 1
ATOM 3361 O O . GLY B 1 96 ? -22.682 13.092 -3.776 1.00 16.07 76 GLY B O 1
ATOM 3362 N N . PRO B 1 97 ? -24.605 11.967 -3.526 1.00 16.35 77 PRO B N 1
ATOM 3363 C CA . PRO B 1 97 ? -25.400 12.990 -4.212 1.00 17.14 77 PRO B CA 1
ATOM 3364 C C . PRO B 1 97 ? -25.344 14.333 -3.481 1.00 17.46 77 PRO B C 1
ATOM 3365 O O . PRO B 1 97 ? -25.716 14.424 -2.309 1.00 18.00 77 PRO B O 1
ATOM 3369 N N . GLY B 1 98 ? -24.868 15.365 -4.174 1.00 16.44 78 GLY B N 1
ATOM 3370 C CA . GLY B 1 98 ? -24.784 16.692 -3.587 1.00 17.19 78 GLY B CA 1
ATOM 3371 C C . GLY B 1 98 ? -23.713 16.886 -2.527 1.00 17.46 78 GLY B C 1
ATOM 3372 O O . GLY B 1 98 ? -23.642 17.943 -1.898 1.00 18.77 78 GLY B O 1
ATOM 3373 N N . LYS B 1 99 ? -22.874 15.875 -2.332 1.00 16.02 79 LYS B N 1
ATOM 3374 C CA . LYS B 1 99 ? -21.808 15.947 -1.339 1.00 15.52 79 LYS B CA 1
ATOM 3375 C C . LYS B 1 99 ? -20.519 16.517 -1.945 1.00 15.54 79 LYS B C 1
ATOM 3376 O O . LYS B 1 99 ? -20.447 16.728 -3.153 1.00 14.90 79 LYS B O 1
ATOM 3382 N N . PRO B 1 100 ? -19.495 16.793 -1.110 1.00 15.15 80 PRO B N 1
ATOM 3383 C CA . PRO B 1 100 ? -18.223 17.346 -1.601 1.00 14.95 80 PRO B CA 1
ATOM 3384 C C . PRO B 1 100 ? -17.751 16.715 -2.904 1.00 13.85 80 PRO B C 1
ATOM 3385 O O . PRO B 1 100 ? -17.354 17.417 -3.830 1.00 14.16 80 PRO B O 1
ATOM 3389 N N . VAL B 1 101 ? -17.754 15.387 -2.955 1.00 12.89 81 VAL B N 1
ATOM 3390 C CA . VAL B 1 101 ? -17.400 14.671 -4.180 1.00 13.49 81 VAL B CA 1
ATOM 3391 C C . VAL B 1 101 ? -18.800 14.256 -4.632 1.00 12.46 81 VAL B C 1
ATOM 3392 O O . VAL B 1 101 ? -19.303 13.198 -4.253 1.00 13.36 81 VAL B O 1
ATOM 3396 N N . ASP B 1 102 ? -19.418 15.125 -5.427 1.00 13.60 82 ASP B N 1
ATOM 3397 C CA . ASP B 1 102 ? -20.795 14.958 -5.897 1.00 13.52 82 ASP B CA 1
ATOM 3398 C C . ASP B 1 102 ? -20.985 13.901 -6.976 1.00 13.41 82 ASP B C 1
ATOM 3399 O O . ASP B 1 102 ? -20.588 14.092 -8.127 1.00 14.19 82 ASP B O 1
ATOM 3404 N N . THR B 1 103 ? -21.616 12.790 -6.604 1.00 13.70 83 THR B N 1
ATOM 3405 C CA . THR B 1 103 ? -21.825 11.706 -7.549 1.00 14.31 83 THR B CA 1
ATOM 3406 C C . THR B 1 103 ? -22.828 12.050 -8.650 1.00 14.92 83 THR B C 1
ATOM 3407 O O . THR B 1 103 ? -23.037 11.261 -9.570 1.00 14.94 83 THR B O 1
ATOM 3411 N N . ASP B 1 104 ? -23.446 13.226 -8.555 1.00 16.92 84 ASP B N 1
ATOM 3412 C CA . ASP B 1 104 ? -24.374 13.672 -9.597 1.00 16.94 84 ASP B CA 1
ATOM 3413 C C . ASP B 1 104 ? -23.501 14.226 -10.721 1.00 18.46 84 ASP B C 1
ATOM 3414 O O . ASP B 1 104 ? -23.925 14.323 -11.876 1.00 18.70 84 ASP B O 1
ATOM 3419 N N . LEU B 1 105 ? -22.269 14.581 -10.367 1.00 17.51 85 LEU B N 1
ATOM 3420 C CA . LEU B 1 105 ? -21.322 15.142 -11.322 1.00 16.75 85 LEU B CA 1
ATOM 3421 C C . LEU B 1 105 ? -20.226 14.162 -11.718 1.00 16.31 85 LEU B C 1
ATOM 3422 O O . LEU B 1 105 ? -19.828 14.100 -12.884 1.00 15.32 85 LEU B O 1
ATOM 3427 N N . TRP B 1 106 ? -19.747 13.397 -10.743 1.00 14.32 86 TRP B N 1
ATOM 3428 C CA . TRP B 1 106 ? -18.651 12.462 -10.985 1.00 12.85 86 TRP B CA 1
ATOM 3429 C C . TRP B 1 106 ? -18.997 10.989 -10.896 1.00 13.47 86 TRP B C 1
ATOM 3430 O O . TRP B 1 106 ? -19.941 10.594 -10.210 1.00 14.69 86 TRP B O 1
ATOM 3441 N N . HIS B 1 107 ? -18.207 10.188 -11.607 1.00 12.24 87 HIS B N 1
ATOM 3442 C CA . HIS B 1 107 ? -18.319 8.737 -11.581 1.00 11.57 87 HIS B CA 1
ATOM 3443 C C . HIS B 1 107 ? -17.136 8.365 -10.689 1.00 12.75 87 HIS B C 1
ATOM 3444 O O . HIS B 1 107 ? -15.995 8.302 -11.150 1.00 12.40 87 HIS B O 1
ATOM 3451 N N . VAL B 1 108 ? -17.405 8.157 -9.406 1.00 11.17 88 VAL B N 1
ATOM 3452 C CA . VAL B 1 108 ? -16.348 7.814 -8.460 1.00 11.03 88 VAL B CA 1
ATOM 3453 C C . VAL B 1 108 ? -16.028 6.333 -8.487 1.00 11.71 88 VAL B C 1
ATOM 3454 O O . VAL B 1 108 ? -16.920 5.495 -8.413 1.00 11.25 88 VAL B O 1
ATOM 3458 N N . ILE B 1 109 ? -14.743 6.020 -8.612 1.00 10.71 89 ILE B N 1
ATOM 3459 C CA . ILE B 1 109 ? -14.289 4.639 -8.626 1.00 10.78 89 ILE B CA 1
ATOM 3460 C C . ILE B 1 109 ? -13.373 4.487 -7.428 1.00 12.34 89 ILE B C 1
ATOM 3461 O O . ILE B 1 109 ? -12.370 5.187 -7.327 1.00 12.34 89 ILE B O 1
ATOM 3466 N N . CYS B 1 110 ? -13.733 3.598 -6.512 1.00 11.04 90 CYS B N 1
ATOM 3467 C CA . CYS B 1 110 ? -12.902 3.359 -5.341 1.00 11.27 90 CYS B CA 1
ATOM 3468 C C . CYS B 1 110 ? -12.413 1.923 -5.420 1.00 11.75 90 CYS B C 1
ATOM 3469 O O . CYS B 1 110 ? -13.190 1.010 -5.707 1.00 12.61 90 CYS B O 1
ATOM 3472 N N . VAL B 1 111 ? -11.119 1.722 -5.183 1.00 11.55 91 VAL B N 1
ATOM 3473 C CA . VAL B 1 111 ? -10.546 0.385 -5.247 1.00 11.69 91 VAL B CA 1
ATOM 3474 C C . VAL B 1 111 ? -9.940 -0.052 -3.920 1.00 11.09 91 VAL B C 1
ATOM 3475 O O . VAL B 1 111 ? -9.444 0.771 -3.147 1.00 11.90 91 VAL B O 1
ATOM 3479 N N . ASN B 1 112 ? -9.998 -1.351 -3.653 1.00 10.28 92 ASN B N 1
ATOM 3480 C CA . ASN B 1 112 ? -9.385 -1.907 -2.453 1.00 10.30 92 ASN B CA 1
ATOM 3481 C C . ASN B 1 112 ? -7.918 -2.070 -2.879 1.00 10.07 92 ASN B C 1
ATOM 3482 O O . ASN B 1 112 ? -7.629 -2.649 -3.930 1.00 12.20 92 ASN B O 1
ATOM 3487 N N . SER B 1 113 ? -6.995 -1.542 -2.084 1.00 11.42 93 SER B N 1
ATOM 3488 C CA . SER B 1 113 ? -5.576 -1.629 -2.428 1.00 11.17 93 SER B CA 1
ATOM 3489 C C . SER B 1 113 ? -5.087 -3.066 -2.556 1.00 11.88 93 SER B C 1
ATOM 3490 O O . SER B 1 113 ? -5.486 -3.930 -1.774 1.00 12.62 93 SER B O 1
ATOM 3493 N N . LEU B 1 114 ? -4.222 -3.319 -3.538 1.00 11.46 94 LEU B N 1
ATOM 3494 C CA . LEU B 1 114 ? -3.637 -4.647 -3.701 1.00 10.46 94 LEU B CA 1
ATOM 3495 C C . LEU B 1 114 ? -2.901 -4.917 -2.390 1.00 11.85 94 LEU B C 1
ATOM 3496 O O . LEU B 1 114 ? -2.276 -4.011 -1.832 1.00 11.48 94 LEU B O 1
ATOM 3501 N N . GLY B 1 115 ? -2.962 -6.150 -1.896 1.00 11.35 95 GLY B N 1
ATOM 3502 C CA . GLY B 1 115 ? -2.288 -6.463 -0.646 1.00 12.26 95 GLY B CA 1
ATOM 3503 C C . GLY B 1 115 ? -3.201 -6.366 0.564 1.00 12.81 95 GLY B C 1
ATOM 3504 O O . GLY B 1 115 ? -2.822 -6.759 1.668 1.00 12.91 95 GLY B O 1
ATOM 3505 N N . SER B 1 116 ? -4.404 -5.837 0.355 1.00 10.98 96 SER B N 1
ATOM 3506 C CA . SER B 1 116 ? -5.388 -5.692 1.426 1.00 10.95 96 SER B CA 1
ATOM 3507 C C . SER B 1 116 ? -6.142 -7.012 1.626 1.00 13.13 96 SER B C 1
ATOM 3508 O O . SER B 1 116 ? -5.703 -8.061 1.150 1.00 13.35 96 SER B O 1
ATOM 3511 N N . CYS B 1 117 ? -7.276 -6.955 2.320 1.00 13.19 97 CYS B N 1
ATOM 3512 C CA . CYS B 1 117 ? -8.070 -8.146 2.613 1.00 14.75 97 CYS B CA 1
ATOM 3513 C C . CYS B 1 117 ? -9.568 -7.868 2.526 1.00 14.84 97 CYS B C 1
ATOM 3514 O O . CYS B 1 117 ? -10.362 -8.516 3.210 1.00 14.89 97 CYS B O 1
ATOM 3517 N N . LYS B 1 118 ? -9.946 -6.910 1.685 1.00 13.12 98 LYS B N 1
ATOM 3518 C CA . LYS B 1 118 ? -11.348 -6.533 1.520 1.00 13.50 98 LYS B CA 1
ATOM 3519 C C . LYS B 1 118 ? -11.849 -6.852 0.111 1.00 12.93 98 LYS B C 1
ATOM 3520 O O . LYS B 1 118 ? -12.809 -6.243 -0.363 1.00 13.50 98 LYS B O 1
ATOM 3526 N N . GLY B 1 119 ? -11.192 -7.791 -0.559 1.00 12.47 99 GLY B N 1
ATOM 3527 C CA . GLY B 1 119 ? -11.610 -8.157 -1.901 1.00 12.44 99 GLY B CA 1
ATOM 3528 C C . GLY B 1 119 ? -10.463 -8.249 -2.885 1.00 13.79 99 GLY B C 1
ATOM 3529 O O . GLY B 1 119 ? -10.452 -9.118 -3.759 1.00 15.17 99 GLY B O 1
ATOM 3530 N N . SER B 1 120 ? -9.501 -7.343 -2.764 1.00 13.11 100 SER B N 1
ATOM 3531 C CA . SER B 1 120 ? -8.349 -7.368 -3.654 1.00 12.94 100 SER B CA 1
ATOM 3532 C C . SER B 1 120 ? -7.373 -8.411 -3.136 1.00 14.14 100 SER B C 1
ATOM 3533 O O . SER B 1 120 ? -7.267 -8.642 -1.931 1.00 13.80 100 SER B O 1
ATOM 3536 N N . THR B 1 121 ? -6.649 -9.037 -4.051 1.00 12.43 101 THR B N 1
ATOM 3537 C CA . THR B 1 121 ? -5.701 -10.076 -3.679 1.00 13.06 101 THR B CA 1
ATOM 3538 C C . THR B 1 121 ? -4.678 -9.604 -2.655 1.00 13.13 101 THR B C 1
ATOM 3539 O O . THR B 1 121 ? -4.035 -8.567 -2.831 1.00 13.43 101 THR B O 1
ATOM 3543 N N . GLY B 1 122 ? -4.547 -10.379 -1.583 1.00 13.08 102 GLY B N 1
ATOM 3544 C CA . GLY B 1 122 ? -3.609 -10.066 -0.521 1.00 13.91 102 GLY B CA 1
ATOM 3545 C C . GLY B 1 122 ? -3.122 -11.351 0.128 1.00 14.51 102 GLY B C 1
ATOM 3546 O O . GLY B 1 122 ? -3.428 -12.435 -0.363 1.00 14.18 102 GLY B O 1
ATOM 3547 N N . PRO B 1 123 ? -2.368 -11.267 1.235 1.00 13.81 103 PRO B N 1
ATOM 3548 C CA . PRO B 1 123 ? -1.842 -12.442 1.940 1.00 14.32 103 PRO B CA 1
ATOM 3549 C C . PRO B 1 123 ? -2.880 -13.480 2.353 1.00 16.28 103 PRO B C 1
ATOM 3550 O O . PRO B 1 123 ? -2.572 -14.669 2.439 1.00 17.71 103 PRO B O 1
ATOM 3554 N N . ALA B 1 124 ? -4.105 -13.036 2.607 1.00 16.74 104 ALA B N 1
ATOM 3555 C CA . ALA B 1 124 ? -5.170 -13.943 3.022 1.00 16.56 104 ALA B CA 1
ATOM 3556 C C . ALA B 1 124 ? -5.865 -14.624 1.849 1.00 18.72 104 ALA B C 1
ATOM 3557 O O . ALA B 1 124 ? -6.676 -15.533 2.045 1.00 19.93 104 ALA B O 1
ATOM 3559 N N . SER B 1 125 ? -5.553 -14.182 0.635 1.00 16.60 105 SER B N 1
ATOM 3560 C CA . SER B 1 125 ? -6.156 -14.753 -0.565 1.00 17.75 105 SER B CA 1
ATOM 3561 C C . SER B 1 125 ? -5.517 -16.090 -0.921 1.00 16.75 105 SER B C 1
ATOM 3562 O O . SER B 1 125 ? -4.403 -16.392 -0.496 1.00 17.32 105 SER B O 1
ATOM 3565 N N . THR B 1 126 ? -6.228 -16.888 -1.708 1.00 18.54 106 THR B N 1
ATOM 3566 C CA . THR B 1 126 ? -5.719 -18.194 -2.105 1.00 19.62 106 THR B CA 1
ATOM 3567 C C . THR B 1 126 ? -4.690 -18.113 -3.226 1.00 20.27 106 THR B C 1
ATOM 3568 O O . THR B 1 126 ? -4.902 -17.430 -4.227 1.00 20.51 106 THR B O 1
ATOM 3572 N N . ASP B 1 127 ? -3.573 -18.809 -3.044 1.00 20.63 107 ASP B N 1
ATOM 3573 C CA . ASP B 1 127 ? -2.513 -18.859 -4.050 1.00 20.95 107 ASP B CA 1
ATOM 3574 C C . ASP B 1 127 ? -2.893 -20.006 -4.986 1.00 23.25 107 ASP B C 1
ATOM 3575 O O . ASP B 1 127 ? -2.974 -21.155 -4.562 1.00 23.07 107 ASP B O 1
ATOM 3580 N N . PRO B 1 128 ? -3.138 -19.708 -6.271 1.00 23.63 108 PRO B N 1
ATOM 3581 C CA . PRO B 1 128 ? -3.512 -20.771 -7.210 1.00 25.11 108 PRO B CA 1
ATOM 3582 C C . PRO B 1 128 ? -2.497 -21.908 -7.342 1.00 25.77 108 PRO B C 1
ATOM 3583 O O . PRO B 1 128 ? -2.847 -23.014 -7.755 1.00 26.33 108 PRO B O 1
ATOM 3587 N N . ARG B 1 129 ? -1.246 -21.643 -6.984 1.00 25.56 109 ARG B N 1
ATOM 3588 C CA . ARG B 1 129 ? -0.211 -22.665 -7.081 1.00 27.61 109 ARG B CA 1
ATOM 3589 C C . ARG B 1 129 ? -0.272 -23.695 -5.951 1.00 28.15 109 ARG B C 1
ATOM 3590 O O . ARG B 1 129 ? 0.228 -24.812 -6.100 1.00 28.88 109 ARG B O 1
ATOM 3598 N N . THR B 1 130 ? -0.901 -23.336 -4.834 1.00 27.46 110 THR B N 1
ATOM 3599 C CA . THR B 1 130 ? -0.985 -24.248 -3.694 1.00 27.64 110 THR B CA 1
ATOM 3600 C C . THR B 1 130 ? -2.405 -24.571 -3.240 1.00 28.14 110 THR B C 1
ATOM 3601 O O . THR B 1 130 ? -2.639 -25.599 -2.601 1.00 29.17 110 THR B O 1
ATOM 3605 N N . GLY B 1 131 ? -3.350 -23.695 -3.562 1.00 26.50 111 GLY B N 1
ATOM 3606 C CA . GLY B 1 131 ? -4.721 -23.917 -3.144 1.00 26.32 111 GLY B CA 1
ATOM 3607 C C . GLY B 1 131 ? -4.925 -23.439 -1.718 1.00 25.99 111 GLY B C 1
ATOM 3608 O O . GLY B 1 131 ? -6.012 -23.580 -1.153 1.00 27.09 111 GLY B O 1
ATOM 3609 N N . GLU B 1 132 ? -3.870 -22.870 -1.138 1.00 25.06 112 GLU B N 1
ATOM 3610 C CA . GLU B 1 132 ? -3.901 -22.354 0.229 1.00 24.50 112 GLU B CA 1
ATOM 3611 C C . GLU B 1 132 ? -3.615 -20.853 0.255 1.00 23.38 112 GLU B C 1
ATOM 3612 O O . GLU B 1 132 ? -3.148 -20.287 -0.733 1.00 21.73 112 GLU B O 1
ATOM 3618 N N . PRO B 1 133 ? -3.891 -20.191 1.391 1.00 21.43 113 PRO B N 1
ATOM 3619 C CA . PRO B 1 133 ? -3.635 -18.750 1.488 1.00 20.68 113 PRO B CA 1
ATOM 3620 C C . PRO B 1 133 ? -2.147 -18.470 1.318 1.00 19.14 113 PRO B C 1
ATOM 3621 O O . PRO B 1 133 ? -1.308 -19.277 1.714 1.00 19.32 113 PRO B O 1
ATOM 3625 N N . TYR B 1 134 ? -1.820 -17.328 0.724 1.00 16.16 114 TYR B N 1
ATOM 3626 C CA . TYR B 1 134 ? -0.426 -16.957 0.522 1.00 16.19 114 TYR B CA 1
ATOM 3627 C C . TYR B 1 134 ? 0.322 -16.861 1.842 1.00 15.82 114 TYR B C 1
ATOM 3628 O O . TYR B 1 134 ? 1.435 -17.365 1.979 1.00 16.59 114 TYR B O 1
ATOM 3637 N N . ARG B 1 135 ? -0.308 -16.208 2.812 1.00 16.70 115 ARG B N 1
ATOM 3638 C CA . ARG B 1 135 ? 0.314 -15.967 4.106 1.00 17.21 115 ARG B CA 1
ATOM 3639 C C . ARG B 1 135 ? 1.586 -15.176 3.809 1.00 17.53 115 ARG B C 1
ATOM 3640 O O . ARG B 1 135 ? 1.565 -14.266 2.974 1.00 16.88 115 ARG B O 1
ATOM 3648 N N . LEU B 1 136 ? 2.694 -15.520 4.456 1.00 17.70 116 LEU B N 1
ATOM 3649 C CA . LEU B 1 136 ? 3.930 -14.784 4.228 1.00 18.20 116 LEU B CA 1
ATOM 3650 C C . LEU B 1 136 ? 4.655 -15.137 2.933 1.00 18.04 116 LEU B C 1
ATOM 3651 O O . LEU B 1 136 ? 5.780 -14.693 2.709 1.00 18.44 116 LEU B O 1
ATOM 3656 N N . SER B 1 137 ? 4.022 -15.940 2.083 1.00 17.24 117 SER B N 1
ATOM 3657 C CA . SER B 1 137 ? 4.631 -16.271 0.802 1.00 16.61 117 SER B CA 1
ATOM 3658 C C . SER B 1 137 ? 4.215 -15.179 -0.189 1.00 16.52 117 SER B C 1
ATOM 3659 O O . SER B 1 137 ? 4.690 -15.140 -1.325 1.00 16.70 117 SER B O 1
ATOM 3662 N N . PHE B 1 138 ? 3.321 -14.290 0.245 1.00 15.38 118 PHE B N 1
ATOM 3663 C CA . PHE B 1 138 ? 2.878 -13.194 -0.614 1.00 14.93 118 PHE B CA 1
ATOM 3664 C C . PHE B 1 138 ? 4.107 -12.348 -0.937 1.00 13.64 118 PHE B C 1
ATOM 3665 O O . PHE B 1 138 ? 4.934 -12.082 -0.065 1.00 14.23 118 PHE B O 1
ATOM 3673 N N . PRO B 1 139 ? 4.250 -11.918 -2.198 1.00 14.64 119 PRO B N 1
ATOM 3674 C CA . PRO B 1 139 ? 5.403 -11.098 -2.588 1.00 14.97 119 PRO B CA 1
ATOM 3675 C C . PRO B 1 139 ? 5.442 -9.794 -1.797 1.00 15.76 119 PRO B C 1
ATOM 3676 O O . PRO B 1 139 ? 4.393 -9.227 -1.492 1.00 16.09 119 PRO B O 1
ATOM 3680 N N . GLU B 1 140 ? 6.639 -9.317 -1.460 1.00 15.59 120 GLU B N 1
ATOM 3681 C CA . GLU B 1 140 ? 6.735 -8.058 -0.728 1.00 15.87 120 GLU B CA 1
ATOM 3682 C C . GLU B 1 140 ? 5.910 -7.040 -1.512 1.00 14.41 120 GLU B C 1
ATOM 3683 O O . GLU B 1 140 ? 5.985 -6.982 -2.740 1.00 14.93 120 GLU B O 1
ATOM 3689 N N . LEU B 1 141 ? 5.126 -6.245 -0.794 1.00 13.72 121 LEU B N 1
ATOM 3690 C CA . LEU B 1 141 ? 4.254 -5.254 -1.408 1.00 12.69 121 LEU B CA 1
ATOM 3691 C C . LEU B 1 141 ? 4.831 -3.846 -1.401 1.00 11.53 121 LEU B C 1
ATOM 3692 O O . LEU B 1 141 ? 5.408 -3.408 -0.404 1.00 11.44 121 LEU B O 1
ATOM 3697 N N . SER B 1 142 ? 4.667 -3.148 -2.523 1.00 11.39 122 SER B N 1
ATOM 3698 C CA . SER B 1 142 ? 5.131 -1.769 -2.664 1.00 10.69 122 SER B CA 1
ATOM 3699 C C . SER B 1 142 ? 3.964 -0.862 -3.039 1.00 10.34 122 SER B C 1
ATOM 3700 O O . SER B 1 142 ? 3.015 -1.294 -3.698 1.00 11.37 122 SER B O 1
ATOM 3703 N N . ILE B 1 143 ? 4.045 0.400 -2.629 1.00 10.56 123 ILE B N 1
ATOM 3704 C CA . ILE B 1 143 ? 3.009 1.372 -2.952 1.00 9.87 123 ILE B CA 1
ATOM 3705 C C . ILE B 1 143 ? 2.850 1.418 -4.472 1.00 10.27 123 ILE B C 1
ATOM 3706 O O . ILE B 1 143 ? 1.743 1.566 -4.992 1.00 10.49 123 ILE B O 1
ATOM 3711 N N . GLU B 1 144 ? 3.963 1.284 -5.189 1.00 11.08 124 GLU B N 1
ATOM 3712 C CA . GLU B 1 144 ? 3.917 1.293 -6.643 1.00 12.54 124 GLU B CA 1
ATOM 3713 C C . GLU B 1 144 ? 3.041 0.175 -7.210 1.00 12.13 124 GLU B C 1
ATOM 3714 O O . GLU B 1 144 ? 2.433 0.337 -8.269 1.00 13.39 124 GLU B O 1
ATOM 3720 N N . ASP B 1 145 ? 2.981 -0.965 -6.522 1.00 10.62 125 ASP B N 1
ATOM 3721 C CA . ASP B 1 145 ? 2.161 -2.075 -7.001 1.00 11.09 125 ASP B CA 1
ATOM 3722 C C . ASP B 1 145 ? 0.688 -1.715 -6.872 1.00 11.92 125 ASP B C 1
ATOM 3723 O O . ASP B 1 145 ? -0.121 -2.035 -7.746 1.00 11.05 125 ASP B O 1
ATOM 3728 N N . ILE B 1 146 ? 0.347 -1.068 -5.762 1.00 11.76 126 ILE B N 1
ATOM 3729 C CA . ILE B 1 146 ? -1.026 -0.645 -5.511 1.00 11.82 126 ILE B CA 1
ATOM 3730 C C . ILE B 1 146 ? -1.442 0.331 -6.606 1.00 13.18 126 ILE B C 1
ATOM 3731 O O . ILE B 1 146 ? -2.534 0.225 -7.169 1.00 12.68 126 ILE B O 1
ATOM 3736 N N . ALA B 1 147 ? -0.556 1.270 -6.923 1.00 12.44 127 ALA B N 1
ATOM 3737 C CA . ALA B 1 147 ? -0.835 2.254 -7.962 1.00 12.40 127 ALA B CA 1
ATOM 3738 C C . ALA B 1 147 ? -1.010 1.587 -9.324 1.00 11.42 127 ALA B C 1
ATOM 3739 O O . ALA B 1 147 ? -1.957 1.891 -10.046 1.00 12.01 127 ALA B O 1
ATOM 3741 N N . ASP B 1 148 ? -0.093 0.685 -9.679 1.00 11.15 128 ASP B N 1
ATOM 3742 C CA . ASP B 1 148 ? -0.172 -0.004 -10.964 1.00 12.72 128 ASP B CA 1
ATOM 3743 C C . ASP B 1 148 ? -1.455 -0.817 -11.102 1.00 11.48 128 ASP B C 1
ATOM 3744 O O . ASP B 1 148 ? -2.065 -0.842 -12.171 1.00 11.59 128 ASP B O 1
ATOM 3749 N N . ALA B 1 149 ? -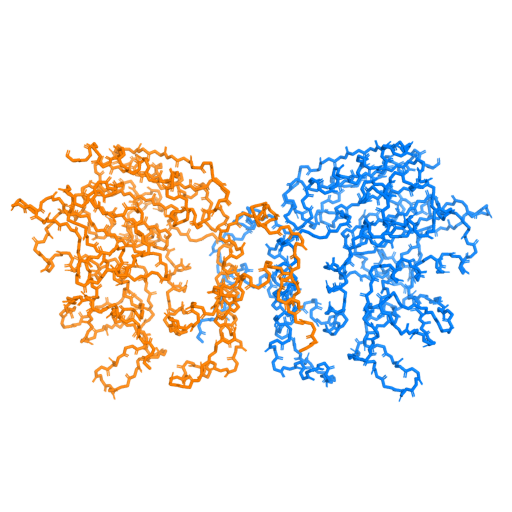1.865 -1.479 -10.023 1.00 11.33 129 ALA B N 1
ATOM 3750 C CA . ALA B 1 149 ? -3.083 -2.287 -10.052 1.00 11.09 129 ALA B CA 1
ATOM 3751 C C . ALA B 1 149 ? -4.315 -1.395 -10.203 1.00 11.58 129 ALA B C 1
ATOM 3752 O O . ALA B 1 149 ? -5.284 -1.760 -10.879 1.00 11.85 129 ALA B O 1
ATOM 3754 N N . ALA B 1 150 ? -4.280 -0.223 -9.576 1.00 12.04 130 ALA B N 1
ATOM 3755 C CA . ALA B 1 150 ? -5.399 0.708 -9.676 1.00 11.30 130 ALA B CA 1
ATOM 3756 C C . ALA B 1 150 ? -5.470 1.261 -11.100 1.00 12.38 130 ALA B C 1
ATOM 3757 O O . ALA B 1 150 ? -6.551 1.399 -11.669 1.00 12.31 130 ALA B O 1
ATOM 3759 N N . ALA B 1 151 ? -4.310 1.567 -11.677 1.00 11.76 131 ALA B N 1
ATOM 3760 C CA . ALA B 1 151 ? -4.261 2.103 -13.033 1.00 12.61 131 ALA B CA 1
ATOM 3761 C C . ALA B 1 151 ? -4.851 1.103 -14.013 1.00 12.88 131 ALA B C 1
ATOM 3762 O O . ALA B 1 151 ? -5.603 1.475 -14.917 1.00 13.47 131 ALA B O 1
ATOM 3764 N N . HIS B 1 152 ? -4.508 -0.171 -13.833 1.00 12.54 132 HIS B N 1
ATOM 3765 C CA . HIS B 1 152 ? -5.025 -1.211 -14.712 1.00 12.57 132 HIS B CA 1
ATOM 3766 C C . HIS B 1 152 ? -6.539 -1.287 -14.584 1.00 13.19 132 HIS B C 1
ATOM 3767 O O . HIS B 1 152 ? -7.254 -1.432 -15.576 1.00 14.24 132 HIS B O 1
ATOM 3774 N N . THR B 1 153 ? -7.020 -1.201 -13.348 1.00 12.47 133 THR B N 1
ATOM 3775 C CA . THR B 1 153 ? -8.448 -1.276 -13.078 1.00 12.79 133 THR B CA 1
ATOM 3776 C C . THR B 1 153 ? -9.228 -0.178 -13.809 1.00 13.53 133 THR B C 1
ATOM 3777 O O . THR B 1 153 ? -10.239 -0.454 -14.458 1.00 13.11 133 THR B O 1
ATOM 3781 N N . VAL B 1 154 ? -8.757 1.061 -13.712 1.00 12.39 134 VAL B N 1
ATOM 3782 C CA . VAL B 1 154 ? -9.428 2.166 -14.381 1.00 13.44 134 VAL B CA 1
ATOM 3783 C C . VAL B 1 154 ? -9.450 1.945 -15.892 1.00 13.91 134 VAL B C 1
ATOM 3784 O O . VAL B 1 154 ? -10.471 2.148 -16.542 1.00 14.27 134 VAL B O 1
ATOM 3788 N N . ARG B 1 155 ? -8.319 1.527 -16.449 1.00 13.41 135 ARG B N 1
ATOM 3789 C CA . ARG B 1 155 ? -8.239 1.284 -17.880 1.00 13.51 135 ARG B CA 1
ATOM 3790 C C . ARG B 1 155 ? -9.135 0.126 -18.309 1.00 14.86 135 ARG B C 1
ATOM 3791 O O . ARG B 1 155 ? -9.722 0.158 -19.389 1.00 15.20 135 ARG B O 1
ATOM 3799 N N . ALA B 1 156 ? -9.248 -0.888 -17.456 1.00 14.63 136 ALA B N 1
ATOM 3800 C CA . ALA B 1 156 ? -10.093 -2.044 -17.753 1.00 14.54 136 ALA B CA 1
ATOM 3801 C C . ALA B 1 156 ? -11.560 -1.615 -17.792 1.00 16.55 136 ALA B C 1
ATOM 3802 O O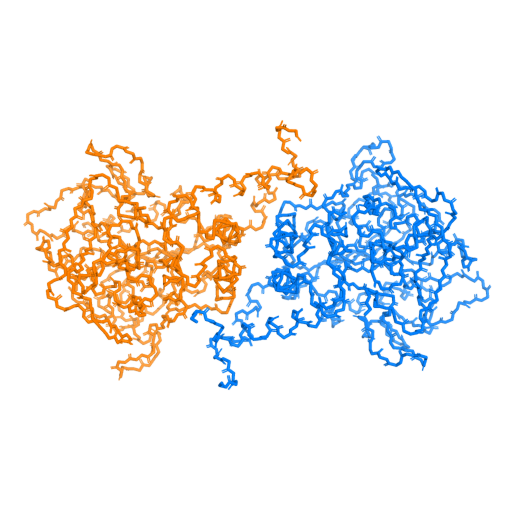 . ALA B 1 156 ? -12.393 -2.272 -18.423 1.00 16.18 136 ALA B O 1
ATOM 3804 N N . LEU B 1 157 ? -11.870 -0.514 -17.113 1.00 15.03 137 LEU B N 1
ATOM 3805 C CA . LEU B 1 157 ? -13.233 0.007 -17.087 1.00 18.30 137 LEU B CA 1
ATOM 3806 C C . LEU B 1 157 ? -13.481 0.949 -18.268 1.00 19.17 137 LEU B C 1
ATOM 3807 O O . LEU B 1 157 ? -14.511 1.622 -18.336 1.00 20.94 137 LEU B O 1
ATOM 3812 N N . GLY B 1 158 ? -12.527 0.999 -19.195 1.00 18.02 138 GLY B N 1
ATOM 3813 C CA . GLY B 1 158 ? -12.677 1.833 -20.377 1.00 18.41 138 GLY B CA 1
ATOM 3814 C C . GLY B 1 158 ? -12.355 3.308 -20.232 1.00 17.80 138 GLY B C 1
ATOM 3815 O O . GLY B 1 158 ? -12.714 4.116 -21.093 1.00 18.24 138 GLY B O 1
ATOM 3816 N N . ILE B 1 159 ? -11.668 3.663 -19.154 1.00 16.26 139 ILE B N 1
ATOM 3817 C CA . ILE B 1 159 ? -11.302 5.048 -18.908 1.00 15.11 139 ILE B CA 1
ATOM 3818 C C . ILE B 1 159 ? -9.831 5.255 -19.215 1.00 16.18 139 ILE B C 1
ATOM 3819 O O . ILE B 1 159 ? -8.973 4.591 -18.635 1.00 17.38 139 ILE B O 1
ATOM 3824 N N . SER B 1 160 ? -9.551 6.179 -20.129 1.00 17.07 140 SER B N 1
ATOM 3825 C CA . SER B 1 160 ? -8.183 6.475 -20.533 1.00 17.80 140 SER B CA 1
ATOM 3826 C C . SER B 1 160 ? -7.594 7.670 -19.792 1.00 17.20 140 SER B C 1
ATOM 3827 O O . SER B 1 160 ? -6.375 7.830 -19.734 1.00 16.34 140 SER B O 1
ATOM 3830 N N . ARG B 1 161 ? -8.454 8.516 -19.235 1.00 15.57 141 ARG B N 1
ATOM 3831 C CA . ARG B 1 161 ? -7.976 9.676 -18.492 1.00 14.98 141 ARG B CA 1
ATOM 3832 C C . ARG B 1 161 ? -8.987 10.122 -17.446 1.00 14.38 141 ARG B C 1
ATOM 3833 O O . ARG B 1 161 ? -10.099 10.550 -17.765 1.00 13.66 141 ARG B O 1
ATOM 3841 N N . LEU B 1 162 ? -8.583 10.001 -16.187 1.00 12.15 142 LEU B N 1
ATOM 3842 C CA . LEU B 1 162 ? -9.416 10.384 -15.057 1.00 11.12 142 LEU B CA 1
ATOM 3843 C C . LEU B 1 162 ? -9.521 11.892 -14.948 1.00 11.93 142 LEU B C 1
ATOM 3844 O O . LEU B 1 162 ? -8.577 12.616 -15.262 1.00 12.55 142 LEU B O 1
ATOM 3849 N N . ALA B 1 163 ? -10.670 12.373 -14.496 1.00 10.67 143 ALA B N 1
ATOM 3850 C CA . ALA B 1 163 ? -10.825 13.800 -14.305 1.00 10.32 143 ALA B CA 1
ATOM 3851 C C . ALA B 1 163 ? -9.981 14.147 -13.085 1.00 11.78 143 ALA B C 1
ATOM 3852 O O . ALA B 1 163 ? -9.381 15.221 -13.010 1.00 11.26 143 ALA B O 1
ATOM 3854 N N . CYS B 1 164 ? -9.927 13.219 -12.133 1.00 10.97 144 CYS B N 1
ATOM 3855 C CA . CYS B 1 164 ? -9.175 13.443 -10.903 1.00 11.38 144 CYS B CA 1
ATOM 3856 C C . CYS B 1 164 ? -8.824 12.145 -10.189 1.00 11.49 144 CYS B C 1
ATOM 3857 O O . CYS B 1 164 ? -9.565 11.162 -10.261 1.00 11.39 144 CYS B O 1
ATOM 3860 N N . VAL B 1 165 ? -7.670 12.128 -9.532 1.00 10.01 145 VAL B N 1
ATOM 3861 C CA . VAL B 1 165 ? -7.299 10.978 -8.718 1.00 11.06 145 VAL B CA 1
ATOM 3862 C C . VAL B 1 165 ? -7.176 11.554 -7.312 1.00 11.39 145 VAL B C 1
ATOM 3863 O O . VAL B 1 165 ? -6.501 12.564 -7.093 1.00 11.49 145 VAL B O 1
ATOM 3867 N N . VAL B 1 166 ? -7.887 10.936 -6.375 1.00 11.62 146 VAL B N 1
ATOM 3868 C CA . VAL B 1 166 ? -7.910 11.370 -4.982 1.00 10.24 146 VAL B CA 1
ATOM 3869 C C . VAL B 1 166 ? -7.216 10.348 -4.094 1.00 9.79 146 VAL B C 1
ATOM 3870 O O . VAL B 1 166 ? -7.463 9.148 -4.208 1.00 11.70 146 VAL B O 1
ATOM 3874 N N . GLY B 1 167 ? -6.356 10.824 -3.204 1.00 10.72 147 GLY B N 1
ATOM 3875 C CA . GLY B 1 167 ? -5.671 9.919 -2.301 1.00 11.40 147 GLY B CA 1
ATOM 3876 C C . GLY B 1 167 ? -5.593 10.507 -0.907 1.00 11.44 147 GLY B C 1
ATOM 3877 O O . GLY B 1 167 ? -5.331 11.697 -0.753 1.00 11.61 147 GLY B O 1
ATOM 3878 N N . ALA B 1 168 ? -5.831 9.681 0.112 1.00 12.53 148 ALA B N 1
ATOM 3879 C CA . ALA B 1 168 ? -5.760 10.131 1.502 1.00 12.02 148 ALA B CA 1
ATOM 3880 C C . ALA B 1 168 ? -4.864 9.189 2.296 1.00 13.65 148 ALA B C 1
ATOM 3881 O O . ALA B 1 168 ? -4.971 7.969 2.155 1.00 11.76 148 ALA B O 1
ATOM 3883 N N . SER B 1 169 ? -3.986 9.761 3.120 1.00 13.37 149 SER B N 1
ATOM 3884 C CA . SER B 1 169 ? -3.076 8.977 3.957 1.00 12.95 149 SER B CA 1
ATOM 3885 C C . SER B 1 169 ? -2.241 8.052 3.073 1.00 13.36 149 SER B C 1
ATOM 3886 O O . SER B 1 169 ? -1.554 8.524 2.166 1.00 13.06 149 SER B O 1
ATOM 3889 N N . MET B 1 170 ? -2.288 6.745 3.327 1.00 12.95 150 MET B N 1
ATOM 3890 C CA . MET B 1 170 ? -1.536 5.801 2.503 1.00 12.09 150 MET B CA 1
ATOM 3891 C C . MET B 1 170 ? -1.938 5.987 1.040 1.00 11.56 150 MET B C 1
ATOM 3892 O O . MET B 1 170 ? -1.117 5.841 0.129 1.00 11.31 150 MET B O 1
ATOM 3897 N N . GLY B 1 171 ? -3.210 6.315 0.824 1.00 10.23 151 GLY B N 1
ATOM 3898 C CA . GLY B 1 171 ? -3.707 6.527 -0.524 1.00 9.31 151 GLY B CA 1
ATOM 3899 C C . GLY B 1 171 ? -3.062 7.728 -1.193 1.00 10.20 151 GLY B C 1
ATOM 3900 O O . GLY B 1 171 ? -3.008 7.810 -2.424 1.00 10.01 151 GLY B O 1
ATOM 3901 N N . GLY B 1 172 ? -2.588 8.668 -0.379 1.00 10.99 152 GLY B N 1
ATOM 3902 C CA . GLY B 1 172 ? -1.920 9.839 -0.915 1.00 11.09 152 GLY B CA 1
ATOM 3903 C C . GLY B 1 172 ? -0.608 9.385 -1.530 1.00 10.56 152 GLY B C 1
ATOM 3904 O O . GLY B 1 172 ? -0.164 9.924 -2.543 1.00 10.60 152 GLY B O 1
ATOM 3905 N N . MET B 1 173 ? 0.023 8.391 -0.909 1.00 11.19 153 MET B N 1
ATOM 3906 C CA . MET B 1 173 ? 1.275 7.855 -1.441 1.00 10.56 153 MET B CA 1
ATOM 3907 C C . MET B 1 173 ? 0.958 7.088 -2.725 1.00 11.45 153 MET B C 1
ATOM 3908 O O . MET B 1 173 ? 1.627 7.251 -3.742 1.00 10.60 153 MET B O 1
ATOM 3913 N N . SER B 1 174 ? -0.076 6.252 -2.676 1.00 10.70 154 SER B N 1
ATOM 3914 C CA . SER B 1 174 ? -0.467 5.474 -3.844 1.00 10.91 154 SER B CA 1
ATOM 3915 C C . SER B 1 174 ? -0.787 6.397 -5.020 1.00 10.41 154 SER B C 1
ATOM 3916 O O . SER B 1 174 ? -0.412 6.113 -6.160 1.00 9.79 154 SER B O 1
ATOM 3919 N N . ALA B 1 175 ? -1.471 7.507 -4.740 1.00 10.40 155 ALA B N 1
ATOM 3920 C CA . ALA B 1 175 ? -1.839 8.456 -5.785 1.00 10.98 155 ALA B CA 1
ATOM 3921 C C . ALA B 1 175 ? -0.612 9.089 -6.433 1.00 10.89 155 ALA B C 1
ATOM 3922 O O . ALA B 1 175 ? -0.566 9.242 -7.648 1.00 9.95 155 ALA B O 1
ATOM 3924 N N . LEU B 1 176 ? 0.377 9.460 -5.621 1.00 10.54 156 LEU B N 1
ATOM 3925 C CA . LEU B 1 176 ? 1.590 10.060 -6.161 1.00 11.38 156 LEU B CA 1
ATOM 3926 C C . LEU B 1 176 ? 2.314 9.055 -7.039 1.00 11.48 156 LEU B C 1
ATOM 3927 O O . LEU B 1 176 ? 2.836 9.414 -8.095 1.00 11.11 156 LEU B O 1
ATOM 3932 N N . ALA B 1 177 ? 2.342 7.797 -6.605 1.00 10.64 157 ALA B N 1
ATOM 3933 C CA . ALA B 1 177 ? 2.992 6.754 -7.388 1.00 11.25 157 ALA B CA 1
ATOM 3934 C C . ALA B 1 177 ? 2.272 6.615 -8.724 1.00 11.46 157 ALA B C 1
ATOM 3935 O O . ALA B 1 177 ? 2.904 6.435 -9.761 1.00 11.24 157 ALA B O 1
ATOM 3937 N N . LEU B 1 178 ? 0.944 6.704 -8.704 1.00 10.52 158 LEU B N 1
ATOM 3938 C CA . LEU B 1 178 ? 0.184 6.583 -9.945 1.00 9.43 158 LEU B CA 1
ATOM 3939 C C . LEU B 1 178 ? 0.488 7.748 -10.886 1.00 9.38 158 LEU B C 1
ATOM 3940 O O . LEU B 1 178 ? 0.657 7.552 -12.092 1.00 10.98 158 LEU B O 1
ATOM 3945 N N . LEU B 1 179 ? 0.574 8.956 -10.337 1.00 11.19 159 LEU B N 1
ATOM 3946 C CA . LEU B 1 179 ? 0.862 10.133 -11.154 1.00 10.42 159 LEU B CA 1
ATOM 3947 C C . LEU B 1 179 ? 2.259 10.071 -11.767 1.00 11.39 159 LEU B C 1
ATOM 3948 O O . LEU B 1 179 ? 2.474 10.532 -12.888 1.00 11.52 159 LEU B O 1
ATOM 3953 N N . ALA B 1 180 ? 3.207 9.494 -11.036 1.00 12.11 160 ALA B N 1
ATOM 3954 C CA . ALA B 1 180 ? 4.576 9.389 -11.531 1.00 13.05 160 ALA B CA 1
ATOM 3955 C C . ALA B 1 180 ? 4.745 8.285 -12.571 1.00 13.68 160 ALA B C 1
ATOM 3956 O O . ALA B 1 180 ? 5.493 8.447 -13.540 1.00 15.20 160 ALA B O 1
ATOM 3958 N N . ARG B 1 181 ? 4.039 7.173 -12.379 1.00 11.45 161 ARG B N 1
ATOM 3959 C CA . ARG B 1 181 ? 4.150 6.020 -13.270 1.00 11.95 161 ARG B CA 1
ATOM 3960 C C . ARG B 1 181 ? 3.182 5.977 -14.448 1.00 12.52 161 ARG B C 1
ATOM 3961 O O . ARG B 1 181 ? 3.449 5.309 -15.451 1.00 13.47 161 ARG B O 1
ATOM 3969 N N . HIS B 1 182 ? 2.061 6.685 -14.327 1.00 12.30 162 HIS B N 1
ATOM 3970 C CA . HIS B 1 182 ? 1.040 6.729 -15.375 1.00 13.39 162 HIS B CA 1
ATOM 3971 C C . HIS B 1 182 ? 0.617 8.188 -15.530 1.00 15.44 162 HIS B C 1
ATOM 3972 O O . HIS B 1 182 ? -0.540 8.536 -15.307 1.00 15.25 162 HIS B O 1
ATOM 3979 N N . PRO B 1 183 ? 1.555 9.055 -15.946 1.00 17.32 163 PRO B N 1
ATOM 3980 C CA . PRO B 1 183 ? 1.325 10.494 -16.129 1.00 18.00 163 PRO B CA 1
ATOM 3981 C C . PRO B 1 183 ? 0.162 10.952 -17.001 1.00 18.86 163 PRO B C 1
ATOM 3982 O O . PRO B 1 183 ? -0.357 12.050 -16.813 1.00 22.12 163 PRO B O 1
ATOM 3986 N N . GLU B 1 184 ? -0.259 10.127 -17.948 1.00 18.82 164 GLU B N 1
ATOM 3987 C CA . GLU B 1 184 ? -1.360 10.524 -18.816 1.00 20.93 164 GLU B CA 1
ATOM 3988 C C . GLU B 1 184 ? -2.727 10.096 -18.295 1.00 18.34 164 GLU B C 1
ATOM 3989 O O . GLU B 1 184 ? -3.748 10.443 -18.884 1.00 18.68 164 GLU B O 1
ATOM 3995 N N . LEU B 1 185 ? -2.747 9.378 -17.176 1.00 16.09 165 LEU B N 1
ATOM 3996 C CA . LEU B 1 185 ? -3.999 8.861 -16.626 1.00 14.93 165 LEU B CA 1
ATOM 3997 C C . LEU B 1 185 ? -4.886 9.777 -15.779 1.00 15.71 165 LEU B C 1
ATOM 3998 O O . LEU B 1 185 ? -6.062 9.465 -15.574 1.00 17.79 165 LEU B O 1
ATOM 4003 N N . ALA B 1 186 ? -4.353 10.888 -15.280 1.00 13.16 166 ALA B N 1
ATOM 4004 C CA . ALA B 1 186 ? -5.161 11.791 -14.457 1.00 11.93 166 ALA B CA 1
ATOM 4005 C C . ALA B 1 186 ? -4.929 13.265 -14.767 1.00 13.50 166 ALA B C 1
ATOM 4006 O O . ALA B 1 186 ? -3.792 13.735 -14.828 1.00 13.32 166 ALA B O 1
ATOM 4008 N N . ARG B 1 187 ? -6.029 13.990 -14.947 1.00 11.72 167 ARG B N 1
ATOM 4009 C CA . ARG B 1 187 ? -5.993 15.412 -15.267 1.00 12.90 167 ARG B CA 1
ATOM 4010 C C . ARG B 1 187 ? -5.706 16.265 -14.041 1.00 12.46 167 ARG B C 1
ATOM 4011 O O . ARG B 1 187 ? -4.982 17.255 -14.123 1.00 13.64 167 ARG B O 1
ATOM 4019 N N . THR B 1 188 ? -6.280 15.880 -12.904 1.00 12.33 168 THR B N 1
ATOM 4020 C CA . THR B 1 188 ? -6.091 16.633 -11.670 1.00 10.66 168 THR B CA 1
ATOM 4021 C C . THR B 1 188 ? -5.879 15.690 -10.490 1.00 9.45 168 THR B C 1
ATOM 4022 O O . THR B 1 188 ? -6.041 14.473 -10.615 1.00 9.66 168 THR B O 1
ATOM 4026 N N . HIS B 1 189 ? -5.533 16.261 -9.340 1.00 9.61 169 HIS B N 1
ATOM 4027 C CA . HIS B 1 189 ? -5.260 15.462 -8.153 1.00 9.30 169 HIS B CA 1
ATOM 4028 C C . HIS B 1 189 ? -5.649 16.152 -6.854 1.00 9.79 169 HIS B C 1
ATOM 4029 O O . HIS B 1 189 ? -5.441 17.356 -6.692 1.00 11.52 169 HIS B O 1
ATOM 4036 N N . ILE B 1 190 ? -6.237 15.383 -5.941 1.00 10.76 170 ILE B N 1
ATOM 4037 C CA . ILE B 1 190 ? -6.594 15.879 -4.619 1.00 10.41 170 ILE B CA 1
ATOM 4038 C C . ILE B 1 190 ? -5.783 15.006 -3.668 1.00 9.77 170 ILE B C 1
ATOM 4039 O O . ILE B 1 190 ? -5.942 13.784 -3.640 1.00 10.75 170 ILE B O 1
ATOM 4044 N N . SER B 1 191 ? -4.895 15.641 -2.914 1.00 9.34 171 SER B N 1
ATOM 4045 C CA . SER B 1 191 ? -4.035 14.944 -1.966 1.00 9.74 171 SER B CA 1
ATOM 4046 C C . SER B 1 191 ? -4.420 15.347 -0.551 1.00 9.81 171 SER B C 1
ATOM 4047 O O . SER B 1 191 ? -4.274 16.510 -0.178 1.00 10.92 171 SER B O 1
ATOM 4050 N N . LEU B 1 192 ? -4.911 14.386 0.233 1.00 10.25 172 LEU B N 1
ATOM 4051 C CA . LEU B 1 192 ? -5.326 14.658 1.607 1.00 9.53 172 LEU B CA 1
ATOM 4052 C C . LEU B 1 192 ? -4.438 13.953 2.626 1.00 10.89 172 LEU B C 1
ATOM 4053 O O . LEU B 1 192 ? -4.401 12.723 2.685 1.00 10.91 172 LEU B O 1
ATOM 4058 N N . SER B 1 193 ? -3.733 14.743 3.429 1.00 10.77 173 SER B N 1
ATOM 4059 C CA . SER B 1 193 ? -2.849 14.212 4.460 1.00 11.25 173 SER B CA 1
ATOM 4060 C C . SER B 1 193 ? -1.931 13.104 3.941 1.00 11.03 173 SER B C 1
ATOM 4061 O O . SER B 1 193 ? -1.836 12.026 4.533 1.00 11.09 173 SER B O 1
ATOM 4064 N N . GLY B 1 194 ? -1.250 13.390 2.835 1.00 9.91 174 GLY B N 1
ATOM 4065 C CA . GLY B 1 194 ? -0.332 12.425 2.252 1.00 10.43 174 GLY B CA 1
ATOM 4066 C C . GLY B 1 194 ? 1.111 12.836 2.478 1.00 11.24 174 GLY B C 1
ATOM 4067 O O . GLY B 1 194 ? 1.383 13.778 3.216 1.00 11.80 174 GLY B O 1
ATOM 4068 N N . ALA B 1 195 ? 2.035 12.124 1.843 1.00 10.47 175 ALA B N 1
ATOM 4069 C CA . ALA B 1 195 ? 3.461 12.426 1.969 1.00 10.76 175 ALA B CA 1
ATOM 4070 C C . ALA B 1 195 ? 4.232 11.715 0.866 1.00 11.62 175 ALA B C 1
ATOM 4071 O O . ALA B 1 195 ? 3.763 10.719 0.316 1.00 13.07 175 ALA B O 1
ATOM 4073 N N . VAL B 1 196 ? 5.415 12.229 0.543 1.00 12.26 176 VAL B N 1
ATOM 4074 C CA . VAL B 1 196 ? 6.244 11.615 -0.490 1.00 13.00 176 VAL B CA 1
ATOM 4075 C C . VAL B 1 196 ? 6.991 10.416 0.091 1.00 12.88 176 VAL B C 1
ATOM 4076 O O . VAL B 1 196 ? 7.484 9.561 -0.642 1.00 13.22 176 VAL B O 1
ATOM 4080 N N . HIS B 1 197 ? 7.078 10.377 1.416 1.00 13.06 177 HIS B N 1
ATOM 4081 C CA . HIS B 1 197 ? 7.728 9.287 2.136 1.00 13.85 177 HIS B CA 1
ATOM 4082 C C . HIS B 1 197 ? 7.517 9.490 3.631 1.00 12.99 177 HIS B C 1
ATOM 4083 O O . HIS B 1 197 ? 7.257 10.608 4.083 1.00 14.01 177 HIS B O 1
ATOM 4090 N N . ALA B 1 198 ? 7.629 8.408 4.391 1.00 11.96 178 ALA B N 1
ATOM 4091 C CA . ALA B 1 198 ? 7.430 8.458 5.833 1.00 12.91 178 ALA B CA 1
ATOM 4092 C C . ALA B 1 198 ? 8.609 9.045 6.595 1.00 13.86 178 ALA B C 1
ATOM 4093 O O . ALA B 1 198 ? 9.766 8.798 6.256 1.00 16.16 178 ALA B O 1
ATOM 4095 N N . LEU B 1 199 ? 8.303 9.827 7.625 1.00 13.76 179 LEU B N 1
ATOM 4096 C CA . LEU B 1 199 ? 9.336 10.411 8.473 1.00 14.97 179 LEU B CA 1
ATOM 4097 C C . LEU B 1 199 ? 9.504 9.462 9.666 1.00 14.73 179 LEU B C 1
ATOM 4098 O O . LEU B 1 199 ? 8.634 8.634 9.938 1.00 14.63 179 LEU B O 1
ATOM 4103 N N . PRO B 1 200 ? 10.623 9.572 10.397 1.00 14.81 180 PRO B N 1
ATOM 4104 C CA . PRO B 1 200 ? 10.935 8.732 11.559 1.00 16.52 180 PRO B CA 1
ATOM 4105 C C . PRO B 1 200 ? 9.820 8.442 12.561 1.00 15.59 180 PRO B C 1
ATOM 4106 O O . PRO B 1 200 ? 9.639 7.295 12.972 1.00 14.69 180 PRO B O 1
ATOM 4110 N N . PHE B 1 201 ? 9.090 9.471 12.979 1.00 14.74 181 PHE B N 1
ATOM 4111 C CA . PHE B 1 201 ? 8.036 9.247 13.958 1.00 14.58 181 PHE B CA 1
ATOM 4112 C C . PHE B 1 201 ? 6.995 8.250 13.469 1.00 13.53 181 PHE B C 1
ATOM 4113 O O . PHE B 1 201 ? 6.690 7.277 14.159 1.00 13.32 181 PHE B O 1
ATOM 4121 N N . SER B 1 202 ? 6.450 8.485 12.280 1.00 13.35 182 SER B N 1
ATOM 4122 C CA . SER B 1 202 ? 5.432 7.586 11.755 1.00 12.44 182 SER B CA 1
ATOM 4123 C C . SER B 1 202 ? 6.000 6.190 11.534 1.00 12.93 182 SER B C 1
ATOM 4124 O O . SER B 1 202 ? 5.292 5.199 11.680 1.00 12.97 182 SER B O 1
ATOM 4127 N N . ILE B 1 203 ? 7.281 6.109 11.185 1.00 12.73 183 ILE B N 1
ATOM 4128 C CA . ILE B 1 203 ? 7.913 4.805 10.988 1.00 12.83 183 ILE B CA 1
ATOM 4129 C C . ILE B 1 203 ? 7.965 4.086 12.334 1.00 12.58 183 ILE B C 1
ATOM 4130 O O . ILE B 1 203 ? 7.684 2.888 12.422 1.00 14.09 183 ILE B O 1
ATOM 4135 N N . ALA B 1 204 ? 8.322 4.822 13.382 1.00 12.15 184 ALA B N 1
ATOM 4136 C CA . ALA B 1 204 ? 8.397 4.256 14.725 1.00 13.14 184 ALA B CA 1
ATOM 4137 C C . ALA B 1 204 ? 7.019 3.766 15.176 1.00 13.76 184 ALA B C 1
ATOM 4138 O O . ALA B 1 204 ? 6.896 2.695 15.770 1.00 14.17 184 ALA B O 1
ATOM 4140 N N . VAL B 1 205 ? 5.983 4.546 14.887 1.00 14.77 185 VAL B N 1
ATOM 4141 C CA . VAL B 1 205 ? 4.627 4.156 15.265 1.00 14.58 185 VAL B CA 1
ATOM 4142 C C . VAL B 1 205 ? 4.234 2.850 14.573 1.00 14.17 185 VAL B C 1
ATOM 4143 O O . VAL B 1 205 ? 3.823 1.888 15.230 1.00 13.92 185 VAL B O 1
ATOM 4147 N N . ARG B 1 206 ? 4.365 2.801 13.252 1.00 13.86 186 ARG B N 1
ATOM 4148 C CA . ARG B 1 206 ? 4.002 1.586 12.534 1.00 13.54 186 ARG B CA 1
ATOM 4149 C C . ARG B 1 206 ? 4.862 0.405 12.971 1.00 14.77 186 ARG B C 1
ATOM 4150 O O . ARG B 1 206 ? 4.399 -0.733 12.978 1.00 15.45 186 ARG B O 1
ATOM 4158 N N . SER B 1 207 ? 6.108 0.678 13.349 1.00 14.98 187 SER B N 1
ATOM 4159 C CA . SER B 1 207 ? 7.005 -0.382 13.804 1.00 17.29 187 SER B CA 1
ATOM 4160 C C . SER B 1 207 ? 6.449 -1.017 15.076 1.00 17.52 187 SER B C 1
ATOM 4161 O O . SER B 1 207 ? 6.462 -2.242 15.232 1.00 19.73 187 SER B O 1
ATOM 4164 N N . LEU B 1 208 ? 5.966 -0.181 15.989 1.00 18.16 188 LEU B N 1
ATOM 4165 C CA . LEU B 1 208 ? 5.399 -0.682 17.235 1.00 19.38 188 LEU B CA 1
ATOM 4166 C C . LEU B 1 208 ? 4.115 -1.444 16.958 1.00 18.94 188 LEU B C 1
ATOM 4167 O O . LEU B 1 208 ? 3.843 -2.465 17.590 1.00 20.02 188 LEU B O 1
ATOM 4172 N N . GLN B 1 209 ? 3.322 -0.946 16.013 1.00 17.41 189 GLN B N 1
ATOM 4173 C CA . GLN B 1 209 ? 2.073 -1.610 15.660 1.00 18.14 189 GLN B CA 1
ATOM 4174 C C . GLN B 1 209 ? 2.360 -3.005 15.126 1.00 18.96 189 GLN B C 1
ATOM 4175 O O . GLN B 1 209 ? 1.708 -3.972 15.518 1.00 19.08 189 GLN B O 1
ATOM 4181 N N . ARG B 1 210 ? 3.334 -3.115 14.226 1.00 17.46 190 ARG B N 1
ATOM 4182 C CA . ARG B 1 210 ? 3.677 -4.417 13.677 1.00 18.82 190 ARG B CA 1
ATOM 4183 C C . ARG B 1 210 ? 4.238 -5.291 14.795 1.00 20.84 190 ARG B C 1
ATOM 4184 O O . ARG B 1 210 ? 4.042 -6.509 14.806 1.00 19.58 190 ARG B O 1
ATOM 4192 N N . GLU B 1 211 ? 4.925 -4.655 15.740 1.00 21.32 191 GLU B N 1
ATOM 4193 C CA . GLU B 1 211 ? 5.499 -5.360 16.880 1.00 23.61 191 GLU B CA 1
ATOM 4194 C C . GLU B 1 211 ? 4.407 -6.015 17.717 1.00 24.36 191 GLU B C 1
ATOM 4195 O O . GLU B 1 211 ? 4.545 -7.164 18.143 1.00 28.21 191 GLU B O 1
ATOM 4201 N N . ALA B 1 212 ? 3.329 -5.276 17.956 1.00 24.94 192 ALA B N 1
ATOM 4202 C CA . ALA B 1 212 ? 2.211 -5.778 18.749 1.00 24.25 192 ALA B CA 1
ATOM 4203 C C . ALA B 1 212 ? 1.643 -7.057 18.145 1.00 24.88 192 ALA B C 1
ATOM 4204 O O . ALA B 1 212 ? 1.186 -7.946 18.865 1.00 24.67 192 ALA B O 1
ATOM 4206 N N . ILE B 1 213 ? 1.679 -7.143 16.820 1.00 22.22 193 ILE B N 1
ATOM 4207 C CA . ILE B 1 213 ? 1.166 -8.306 16.112 1.00 21.44 193 ILE B CA 1
ATOM 4208 C C . ILE B 1 213 ? 2.161 -9.460 16.120 1.00 22.27 193 ILE B C 1
ATOM 4209 O O . ILE B 1 213 ? 1.791 -10.604 16.386 1.00 20.84 193 ILE B O 1
ATOM 4214 N N . ARG B 1 214 ? 3.423 -9.157 15.834 1.00 23.30 194 ARG B N 1
ATOM 4215 C CA . ARG B 1 214 ? 4.465 -10.174 15.805 1.00 26.76 194 ARG B CA 1
ATOM 4216 C C . ARG B 1 214 ? 4.823 -10.692 17.200 1.00 27.03 194 ARG B C 1
ATOM 4217 O O . ARG B 1 214 ? 5.366 -11.789 17.333 1.00 29.02 194 ARG B O 1
ATOM 4225 N N . SER B 1 215 ? 4.510 -9.915 18.235 1.00 27.10 195 SER B N 1
ATOM 4226 C CA . SER B 1 215 ? 4.815 -10.322 19.609 1.00 27.41 195 SER B CA 1
ATOM 4227 C C . SER B 1 215 ? 3.710 -11.197 20.193 1.00 27.57 195 SER B C 1
ATOM 4228 O O . SER B 1 215 ? 3.861 -11.775 21.273 1.00 28.16 195 SER B O 1
ATOM 4231 N N . ASP B 1 216 ? 2.594 -11.281 19.482 1.00 25.23 196 ASP B N 1
ATOM 4232 C CA . ASP B 1 216 ? 1.465 -12.087 19.926 1.00 24.45 196 ASP B CA 1
ATOM 4233 C C . ASP B 1 216 ? 1.714 -13.542 19.516 1.00 23.82 196 ASP B C 1
ATOM 4234 O O . ASP B 1 216 ? 1.806 -13.856 18.332 1.00 22.51 196 ASP B O 1
ATOM 4239 N N . PRO B 1 217 ? 1.855 -14.448 20.498 1.00 23.75 197 PRO B N 1
ATOM 4240 C CA . PRO B 1 217 ? 2.095 -15.860 20.187 1.00 23.40 197 PRO B CA 1
ATOM 4241 C C . PRO B 1 217 ? 1.059 -16.436 19.225 1.00 22.71 197 PRO B C 1
ATOM 4242 O O . PRO B 1 217 ? 1.290 -17.465 18.590 1.00 24.26 197 PRO B O 1
ATOM 4246 N N . GLY B 1 218 ? -0.082 -15.764 19.127 1.00 21.70 198 GLY B N 1
ATOM 4247 C CA . GLY B 1 218 ? -1.139 -16.221 18.245 1.00 21.95 198 GLY B CA 1
ATOM 4248 C C . GLY B 1 218 ? -0.854 -15.982 16.773 1.00 21.19 198 GLY B C 1
ATOM 4249 O O . GLY B 1 218 ? -1.581 -16.482 15.914 1.00 21.50 198 GLY B O 1
ATOM 4250 N N . TRP B 1 219 ? 0.196 -15.223 16.470 1.00 21.21 199 TRP B N 1
ATOM 4251 C CA . TRP B 1 219 ? 0.540 -14.943 15.076 1.00 20.42 199 TRP B CA 1
ATOM 4252 C C . TRP B 1 219 ? 1.065 -16.201 14.389 1.00 21.00 199 TRP B C 1
ATOM 4253 O O . TRP B 1 219 ? 0.845 -16.406 13.195 1.00 19.10 199 TRP B O 1
ATOM 4264 N N . LEU B 1 220 ? 1.759 -17.041 15.151 1.00 22.71 200 LEU B N 1
ATOM 4265 C CA . LEU B 1 220 ? 2.299 -18.293 14.627 1.00 23.86 200 LEU B CA 1
ATOM 4266 C C . LEU B 1 220 ? 3.057 -18.115 13.312 1.00 24.08 200 LEU B C 1
ATOM 4267 O O . LEU B 1 220 ? 2.858 -18.870 12.359 1.00 24.04 200 LEU B O 1
ATOM 4272 N N . GLN B 1 221 ? 3.928 -17.111 13.266 1.00 25.21 201 GLN B N 1
ATOM 4273 C CA . GLN B 1 221 ? 4.718 -16.841 12.071 1.00 25.68 201 GLN B CA 1
ATOM 4274 C C . GLN B 1 221 ? 3.835 -16.653 10.838 1.00 24.46 201 GLN B C 1
ATOM 4275 O O . GLN B 1 221 ? 4.246 -16.952 9.716 1.00 24.57 201 GLN B O 1
ATOM 4281 N N . GLY B 1 222 ? 2.617 -16.166 11.058 1.00 21.54 202 GLY B N 1
ATOM 4282 C CA . GLY B 1 222 ? 1.698 -15.931 9.959 1.00 21.89 202 GLY B CA 1
ATOM 4283 C C . GLY B 1 222 ? 0.799 -17.097 9.592 1.00 22.39 202 GLY B C 1
ATOM 4284 O O . GLY B 1 222 ? 0.026 -17.002 8.637 1.00 20.78 202 GLY B O 1
ATOM 4285 N N . HIS B 1 223 ? 0.882 -18.191 10.346 1.00 22.66 203 HIS B N 1
ATOM 4286 C CA . HIS B 1 223 ? 0.070 -19.376 10.069 1.00 22.58 203 HIS B CA 1
ATOM 4287 C C . HIS B 1 223 ? -1.109 -19.565 11.021 1.00 23.92 203 HIS B C 1
ATOM 4288 O O . HIS B 1 223 ? -1.523 -20.693 11.294 1.00 24.80 203 HIS B O 1
ATOM 4295 N N . TYR B 1 224 ? -1.650 -18.459 11.517 1.00 23.12 204 TYR B N 1
ATOM 4296 C CA . TYR B 1 224 ? -2.786 -18.496 12.430 1.00 24.07 204 TYR B CA 1
ATOM 4297 C C . TYR B 1 224 ? -4.029 -19.010 11.712 1.00 27.63 204 TYR B C 1
ATOM 4298 O O . TYR B 1 224 ? -4.889 -19.651 12.317 1.00 28.60 204 TYR B O 1
ATOM 4307 N N . ASP B 1 225 ? -4.110 -18.723 10.418 1.00 30.14 205 ASP B N 1
ATOM 4308 C CA . ASP B 1 225 ? -5.227 -19.156 9.588 1.00 34.51 205 ASP B CA 1
ATOM 4309 C C . ASP B 1 225 ? -6.600 -18.915 10.212 1.00 35.77 205 ASP B C 1
ATOM 4310 O O . ASP B 1 225 ? -6.966 -17.777 10.502 1.00 37.53 205 ASP B O 1
ATOM 4315 N N . GLU B 1 226 ? -7.358 -19.990 10.416 1.00 37.66 206 GLU B N 1
ATOM 4316 C CA . GLU B 1 226 ? -8.699 -19.885 10.983 1.00 38.56 206 GLU B CA 1
ATOM 4317 C C . GLU B 1 226 ? -8.739 -19.791 12.502 1.00 38.26 206 GLU B C 1
ATOM 4318 O O . GLU B 1 226 ? -9.797 -19.546 13.083 1.00 38.00 206 GLU B O 1
ATOM 4324 N N . GLY B 1 227 ? -7.592 -19.987 13.146 1.00 36.91 207 GLY B N 1
ATOM 4325 C CA . GLY B 1 227 ? -7.544 -19.892 14.594 1.00 35.23 207 GLY B CA 1
ATOM 4326 C C . GLY B 1 227 ? -7.811 -18.459 15.012 1.00 34.91 207 GLY B C 1
ATOM 4327 O O . GLY B 1 227 ? -7.981 -17.587 14.158 1.00 34.63 207 GLY B O 1
ATOM 4328 N N . GLU B 1 228 ? -7.852 -18.199 16.314 1.00 32.85 208 GLU B N 1
ATOM 4329 C CA . GLU B 1 228 ? -8.104 -16.843 16.789 1.00 32.20 208 GLU B CA 1
ATOM 4330 C C . GLU B 1 228 ? -7.072 -15.865 16.243 1.00 30.68 208 GLU B C 1
ATOM 4331 O O . GLU B 1 228 ? -7.382 -14.701 15.987 1.00 31.90 208 GLU B O 1
ATOM 4337 N N . GLY B 1 229 ? -5.845 -16.343 16.066 1.00 28.30 209 GLY B N 1
ATOM 4338 C CA . GLY B 1 229 ? -4.794 -15.484 15.559 1.00 26.16 209 GLY B CA 1
ATOM 4339 C C . GLY B 1 229 ? -4.338 -14.488 16.609 1.00 25.70 209 GLY B C 1
ATOM 4340 O O . GLY B 1 229 ? -4.764 -14.563 17.762 1.00 25.09 209 GLY B O 1
ATOM 4341 N N . PRO B 1 230 ? -3.469 -13.536 16.239 1.00 24.51 210 PRO B N 1
ATOM 4342 C CA . PRO B 1 230 ? -2.957 -12.523 17.166 1.00 23.91 210 PRO B CA 1
ATOM 4343 C C . PRO B 1 230 ? -3.971 -11.408 17.420 1.00 25.05 210 PRO B C 1
ATOM 4344 O O . PRO B 1 230 ? -3.681 -10.235 17.194 1.00 23.53 210 PRO B O 1
ATOM 4348 N N . ARG B 1 231 ? -5.157 -11.775 17.895 1.00 26.62 211 ARG B N 1
ATOM 4349 C CA . ARG B 1 231 ? -6.202 -10.790 18.152 1.00 27.06 211 ARG B CA 1
ATOM 4350 C C . ARG B 1 231 ? -5.751 -9.739 19.157 1.00 27.79 211 ARG B C 1
ATOM 4351 O O . ARG B 1 231 ? -6.049 -8.555 18.999 1.00 26.95 211 ARG B O 1
ATOM 4359 N N . ARG B 1 232 ? -5.035 -10.179 20.187 1.00 28.73 212 ARG B N 1
ATOM 4360 C CA . ARG B 1 232 ? -4.533 -9.280 21.222 1.00 30.65 212 ARG B CA 1
ATOM 4361 C C . ARG B 1 232 ? -3.648 -8.219 20.567 1.00 29.39 212 ARG B C 1
ATOM 4362 O O . ARG B 1 232 ? -3.823 -7.019 20.794 1.00 29.22 212 ARG B O 1
ATOM 4370 N N . GLY B 1 233 ? -2.704 -8.672 19.747 1.00 28.27 213 GLY B N 1
ATOM 4371 C CA . GLY B 1 233 ? -1.804 -7.757 19.066 1.00 25.89 213 GLY B CA 1
ATOM 4372 C C . GLY B 1 233 ? -2.511 -6.796 18.127 1.00 23.85 213 GLY B C 1
ATOM 4373 O O . GLY B 1 233 ? -2.131 -5.628 18.025 1.00 22.52 213 GLY B O 1
ATOM 4374 N N . MET B 1 234 ? -3.535 -7.283 17.430 1.00 21.70 214 MET B N 1
ATOM 4375 C CA . MET B 1 234 ? -4.291 -6.442 16.506 1.00 21.08 214 MET B CA 1
ATOM 4376 C C . MET B 1 234 ? -5.011 -5.330 17.260 1.00 22.24 214 MET B C 1
ATOM 4377 O O . MET B 1 234 ? -5.034 -4.184 16.815 1.00 20.49 214 MET B O 1
ATOM 4382 N N . LEU B 1 235 ? -5.604 -5.676 18.401 1.00 22.58 215 LEU B N 1
ATOM 4383 C CA . LEU B 1 235 ? -6.308 -4.693 19.217 1.00 23.31 215 LEU B CA 1
ATOM 4384 C C . LEU B 1 235 ? -5.360 -3.560 19.580 1.00 22.59 215 LEU B C 1
ATOM 4385 O O . LEU B 1 235 ? -5.670 -2.384 19.384 1.00 22.72 215 LEU B O 1
ATOM 4390 N N . THR B 1 236 ? -4.201 -3.932 20.109 1.00 20.90 216 THR B N 1
ATOM 4391 C CA . THR B 1 236 ? -3.190 -2.968 20.515 1.00 22.90 216 THR B CA 1
ATOM 4392 C C . THR B 1 236 ? -2.694 -2.140 19.337 1.00 21.64 216 THR B C 1
ATOM 4393 O O . THR B 1 236 ? -2.494 -0.928 19.453 1.00 19.59 216 THR B O 1
ATOM 4397 N N . ALA B 1 237 ? -2.490 -2.796 18.202 1.00 20.11 217 ALA B N 1
ATOM 4398 C CA . ALA B 1 237 ? -2.026 -2.087 17.019 1.00 18.35 217 ALA B CA 1
ATOM 4399 C C . ALA B 1 237 ? -2.998 -0.956 16.720 1.00 18.49 217 ALA B C 1
ATOM 4400 O O . ALA B 1 237 ? -2.594 0.180 16.464 1.00 17.61 217 ALA B O 1
ATOM 4402 N N . ARG B 1 238 ? -4.290 -1.267 16.767 1.00 17.68 218 ARG B N 1
ATOM 4403 C CA . ARG B 1 238 ? -5.318 -0.276 16.489 1.00 18.56 218 ARG B CA 1
ATOM 4404 C C . ARG B 1 238 ? -5.366 0.826 17.549 1.00 19.12 218 ARG B C 1
ATOM 4405 O O . ARG B 1 238 ? -5.549 1.997 17.216 1.00 19.98 218 ARG B O 1
ATOM 4413 N N . LYS B 1 239 ? -5.202 0.457 18.818 1.00 19.20 219 LYS B N 1
ATOM 4414 C CA . LYS B 1 239 ? -5.224 1.440 19.898 1.00 20.33 219 LYS B CA 1
ATOM 4415 C C . LYS B 1 239 ? -4.078 2.434 19.749 1.00 19.05 219 LYS B C 1
ATOM 4416 O O . LYS B 1 239 ? -4.281 3.645 19.841 1.00 20.26 219 LYS B O 1
ATOM 4422 N N . LEU B 1 240 ? -2.874 1.919 19.519 1.00 18.97 220 LEU B N 1
ATOM 4423 C CA . LEU B 1 240 ? -1.704 2.775 19.355 1.00 18.48 220 LEU B CA 1
ATOM 4424 C C . LEU B 1 240 ? -1.932 3.728 18.188 1.00 19.08 220 LEU B C 1
ATOM 4425 O O . LEU B 1 240 ? -1.631 4.921 18.274 1.00 18.98 220 LEU B O 1
ATOM 4430 N N . GLY B 1 241 ? -2.476 3.195 17.100 1.00 17.88 221 GLY B N 1
ATOM 4431 C CA . GLY B 1 241 ? -2.751 4.017 15.937 1.00 17.50 221 GLY B CA 1
ATOM 4432 C C . GLY B 1 241 ? -3.739 5.120 16.262 1.00 17.67 221 GLY B C 1
ATOM 4433 O O . GLY B 1 241 ? -3.464 6.298 16.035 1.00 17.94 221 GLY B O 1
ATOM 4434 N N . MET B 1 242 ? -4.890 4.740 16.810 1.00 17.96 222 MET B N 1
ATOM 4435 C CA . MET B 1 242 ? -5.917 5.711 17.156 1.00 18.09 222 MET B CA 1
ATOM 4436 C C . MET B 1 242 ? -5.409 6.847 18.031 1.00 18.51 222 MET B C 1
ATOM 4437 O O . MET B 1 242 ? -5.781 8.000 17.832 1.00 19.06 222 MET B O 1
ATOM 4442 N N . MET B 1 243 ? -4.556 6.521 18.994 1.00 17.92 223 MET B N 1
ATOM 4443 C CA . MET B 1 243 ? -4.015 7.532 19.893 1.00 20.72 223 MET B CA 1
ATOM 4444 C C . MET B 1 243 ? -3.101 8.523 19.189 1.00 21.11 223 MET B C 1
ATOM 4445 O O . MET B 1 243 ? -2.953 9.659 19.633 1.00 24.29 223 MET B O 1
ATOM 4450 N N . THR B 1 244 ? -2.496 8.095 18.087 1.00 18.35 224 THR B N 1
ATOM 4451 C CA . THR B 1 244 ? -1.597 8.967 17.346 1.00 18.75 224 THR B CA 1
ATOM 4452 C C . THR B 1 244 ? -2.301 9.731 16.225 1.00 18.61 224 THR B C 1
ATOM 4453 O O . THR B 1 244 ? -1.761 10.705 15.706 1.00 20.65 224 THR B O 1
ATOM 4457 N N . TYR B 1 245 ? -3.510 9.307 15.868 1.00 18.96 225 TYR B N 1
ATOM 4458 C CA . TYR B 1 245 ? -4.261 9.943 14.782 1.00 19.45 225 TYR B CA 1
ATOM 4459 C C . TYR B 1 245 ? -5.002 11.226 15.142 1.00 19.99 225 TYR B C 1
ATOM 4460 O O . TYR B 1 245 ? -5.404 11.977 14.253 1.00 19.75 225 TYR B O 1
ATOM 4469 N N . ARG B 1 246 ? -5.213 11.467 16.429 1.00 18.95 226 ARG B N 1
ATOM 4470 C CA . ARG B 1 246 ? -5.905 12.676 16.859 1.00 20.63 226 ARG B CA 1
ATOM 4471 C C . ARG B 1 246 ? -5.118 13.331 17.988 1.00 21.49 226 ARG B C 1
ATOM 4472 O O . ARG B 1 246 ? -4.514 12.641 18.813 1.00 23.18 226 ARG B O 1
ATOM 4480 N N . SER B 1 247 ? -5.112 14.661 18.011 1.00 22.00 227 SER B N 1
ATOM 4481 C CA . SER B 1 247 ? -4.352 15.416 19.006 1.00 21.96 227 SER B CA 1
ATOM 4482 C C . SER B 1 247 ? -4.627 15.054 20.458 1.00 22.24 227 SER B C 1
ATOM 4483 O O . SER B 1 247 ? -5.763 14.791 20.849 1.00 20.38 227 SER B O 1
ATOM 4486 N N . ALA B 1 248 ? -3.562 15.057 21.256 1.00 23.45 228 ALA B N 1
ATOM 4487 C CA . ALA B 1 248 ? -3.659 14.741 22.672 1.00 23.89 228 ALA B CA 1
ATOM 4488 C C . ALA B 1 248 ? -4.651 15.678 23.353 1.00 24.72 228 ALA B C 1
ATOM 4489 O O . ALA B 1 248 ? -5.407 15.267 24.233 1.00 25.88 228 ALA B O 1
ATOM 4491 N N . GLN B 1 249 ? -4.652 16.940 22.935 1.00 25.46 229 GLN B N 1
ATOM 4492 C CA . GLN B 1 249 ? -5.555 17.928 23.509 1.00 27.47 229 GLN B CA 1
ATOM 4493 C C . GLN B 1 249 ? -7.012 17.553 23.242 1.00 26.60 229 GLN B C 1
ATOM 4494 O O . GLN B 1 249 ? -7.870 17.709 24.113 1.00 27.06 229 GLN B O 1
ATOM 4500 N N . GLU B 1 250 ? -7.296 17.053 22.042 1.00 25.67 230 GLU B N 1
ATOM 4501 C CA . GLU B 1 250 ? -8.663 16.662 21.715 1.00 24.71 230 GLU B CA 1
ATOM 4502 C C . GLU B 1 250 ? -9.094 15.465 22.560 1.00 24.83 230 GLU B C 1
ATOM 4503 O O . GLU B 1 250 ? -10.255 15.362 22.959 1.00 24.27 230 GLU B O 1
ATOM 4509 N N . TRP B 1 251 ? -8.162 14.554 22.829 1.00 24.36 231 TRP B N 1
ATOM 4510 C CA . TRP B 1 251 ? -8.483 13.390 23.647 1.00 25.12 231 TRP B CA 1
ATOM 4511 C C . TRP B 1 251 ? -8.895 13.853 25.038 1.00 26.96 231 TRP B C 1
ATOM 4512 O O . TRP B 1 251 ? -9.926 13.434 25.564 1.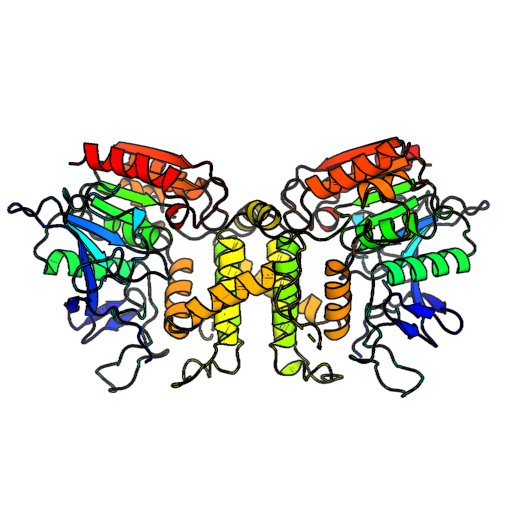00 26.04 231 TRP B O 1
ATOM 4523 N N . ASP B 1 252 ? -8.084 14.725 25.628 1.00 28.30 232 ASP B N 1
ATOM 4524 C CA . ASP B 1 252 ? -8.373 15.234 26.960 1.00 30.45 232 ASP B CA 1
ATOM 4525 C C . ASP B 1 252 ? -9.724 15.945 26.963 1.00 31.06 232 ASP B C 1
ATOM 4526 O O . ASP B 1 252 ? -10.489 15.842 27.918 1.00 33.71 232 ASP B O 1
ATOM 4531 N N . CYS B 1 253 ? -10.021 16.651 25.876 1.00 32.47 233 CYS B N 1
ATOM 4532 C CA . CYS B 1 253 ? -11.273 17.390 25.755 1.00 32.71 233 CYS B CA 1
ATOM 4533 C C . CYS B 1 253 ? -12.500 16.506 25.536 1.00 31.61 233 CYS B C 1
ATOM 4534 O O . CYS B 1 253 ? -13.593 16.819 26.012 1.00 32.38 233 CYS B O 1
ATOM 4537 N N . ARG B 1 254 ? -12.326 15.404 24.815 1.00 29.81 234 ARG B N 1
ATOM 4538 C CA . ARG B 1 254 ? -13.440 14.506 24.532 1.00 27.89 234 ARG B CA 1
ATOM 4539 C C . ARG B 1 254 ? -13.852 13.585 25.675 1.00 27.67 234 ARG B C 1
ATOM 4540 O O . ARG B 1 254 ? -15.035 13.269 25.817 1.00 26.68 234 ARG B O 1
ATOM 4548 N N . PHE B 1 255 ? -12.891 13.151 26.487 1.00 24.21 235 PHE B N 1
ATOM 4549 C CA . PHE B 1 255 ? -13.195 12.226 27.579 1.00 23.75 235 PHE B CA 1
ATOM 4550 C C . PHE B 1 255 ? -12.897 12.693 28.999 1.00 21.93 235 PHE B C 1
ATOM 4551 O O . PHE B 1 255 ? -13.547 12.240 29.944 1.00 22.87 235 PHE B O 1
ATOM 4559 N N . GLY B 1 256 ? -11.920 13.580 29.159 1.00 21.11 236 GLY B N 1
ATOM 4560 C CA . GLY B 1 256 ? -11.568 14.028 30.496 1.00 20.49 236 GLY B CA 1
ATOM 4561 C C . GLY B 1 256 ? -11.220 12.815 31.349 1.00 21.44 236 GLY B C 1
ATOM 4562 O O . GLY B 1 256 ? -10.873 11.765 30.812 1.00 22.92 236 GLY B O 1
ATOM 4563 N N . ARG B 1 257 ? -11.315 12.942 32.669 1.00 20.49 237 ARG B N 1
ATOM 4564 C CA . ARG B 1 257 ? -11.010 11.824 33.561 1.00 20.44 237 ARG B CA 1
ATOM 4565 C C . ARG B 1 257 ? -12.249 10.985 33.887 1.00 21.44 237 ARG B C 1
ATOM 4566 O O . ARG B 1 257 ? -12.268 10.252 34.880 1.00 21.44 237 ARG B O 1
ATOM 4574 N N . THR B 1 258 ? -13.276 11.090 33.051 1.00 19.87 238 THR B N 1
ATOM 4575 C CA . THR B 1 258 ? -14.515 10.352 33.265 1.00 21.57 238 THR B CA 1
ATOM 4576 C C . THR B 1 258 ? -14.283 8.847 33.345 1.00 22.65 238 THR B C 1
ATOM 4577 O O . THR B 1 258 ? -13.642 8.265 32.469 1.00 22.42 238 THR B O 1
ATOM 4581 N N . ARG B 1 259 ? -14.800 8.221 34.400 1.00 22.98 239 ARG B N 1
ATOM 4582 C CA . ARG B 1 259 ? -14.658 6.777 34.576 1.00 25.65 239 ARG B CA 1
ATOM 4583 C C . ARG B 1 259 ? -15.743 6.072 33.771 1.00 27.83 239 ARG B C 1
ATOM 4584 O O . ARG B 1 259 ? -16.751 6.679 33.406 1.00 27.27 239 ARG B O 1
ATOM 4592 N N . ILE B 1 260 ? -15.538 4.788 33.500 1.00 30.84 240 ILE B N 1
ATOM 4593 C CA . ILE B 1 260 ? -16.512 4.010 32.747 1.00 35.89 240 ILE B CA 1
ATOM 4594 C C . ILE B 1 260 ? -17.853 4.016 33.480 1.00 38.90 240 ILE B C 1
ATOM 4595 O O . ILE B 1 260 ? -17.903 3.861 34.700 1.00 38.39 240 ILE B O 1
ATOM 4600 N N . GLY B 1 261 ? -18.936 4.212 32.733 1.00 42.57 241 GLY B N 1
ATOM 4601 C CA . GLY B 1 261 ? -20.256 4.235 33.337 1.00 47.24 241 GLY B CA 1
ATOM 4602 C C . GLY B 1 261 ? -20.739 2.845 33.701 1.00 50.57 241 GLY B C 1
ATOM 4603 O O . GLY B 1 261 ? -21.647 2.682 34.517 1.00 51.01 241 GLY B O 1
ATOM 4604 N N . GLU B 1 262 ? -20.123 1.838 33.090 1.00 53.72 242 GLU B N 1
ATOM 4605 C CA . GLU B 1 262 ? -20.476 0.446 33.335 1.00 56.48 242 GLU B CA 1
ATOM 4606 C C . GLU B 1 262 ? -20.010 0.010 34.720 1.00 57.56 242 GLU B C 1
ATOM 4607 O O . GLU B 1 262 ? -20.342 -1.083 35.180 1.00 58.16 242 GLU B O 1
ATOM 4613 N N . ARG B 1 263 ? -19.242 0.875 35.377 1.00 58.41 243 ARG B N 1
ATOM 4614 C CA . ARG B 1 263 ? -18.710 0.591 36.707 1.00 59.16 243 ARG B CA 1
ATOM 4615 C C . ARG B 1 263 ? -17.670 -0.520 36.653 1.00 59.95 243 ARG B C 1
ATOM 4616 O O . ARG B 1 263 ? -16.524 -0.267 37.082 1.00 60.31 243 ARG B O 1
ATOM 4624 N N . GLY B 1 269 ? -9.923 -8.865 36.155 1.00 57.94 249 GLY B N 1
ATOM 4625 C CA . GLY B 1 269 ? -10.379 -8.114 37.358 1.00 58.01 249 GLY B CA 1
ATOM 4626 C C . GLY B 1 269 ? -9.250 -7.368 38.043 1.00 57.87 249 GLY B C 1
ATOM 4627 O O . GLY B 1 269 ? -9.453 -6.731 39.077 1.00 58.46 249 GLY B O 1
ATOM 4628 N N . ARG B 1 270 ? -8.054 -7.446 37.469 1.00 57.29 250 ARG B N 1
ATOM 4629 C CA . ARG B 1 270 ? -6.892 -6.773 38.034 1.00 56.64 250 ARG B CA 1
ATOM 4630 C C . ARG B 1 270 ? -6.237 -5.894 36.971 1.00 56.07 250 ARG B C 1
ATOM 4631 O O . ARG B 1 270 ? -5.873 -6.370 35.895 1.00 56.11 250 ARG B O 1
ATOM 4639 N N . PHE B 1 271 ? -6.092 -4.609 37.282 1.00 55.10 251 PHE B N 1
ATOM 4640 C CA . PHE B 1 271 ? -5.494 -3.648 36.360 1.00 53.88 251 PHE B CA 1
ATOM 4641 C C . PHE B 1 271 ? -6.285 -3.531 35.060 1.00 51.99 251 PHE B C 1
ATOM 4642 O O . PHE B 1 271 ? -5.725 -3.229 34.005 1.00 52.21 251 PHE B O 1
ATOM 4650 N N . GLY B 1 272 ? -7.590 -3.771 35.143 1.00 49.72 252 GLY B N 1
ATOM 4651 C CA . GLY B 1 272 ? -8.435 -3.671 33.968 1.00 46.37 252 GLY B CA 1
ATOM 4652 C C . GLY B 1 272 ? -8.754 -2.218 33.665 1.00 43.35 252 GLY B C 1
ATOM 4653 O O . GLY B 1 272 ? -8.283 -1.327 34.372 1.00 43.69 252 GLY B O 1
ATOM 4654 N N . PRO B 1 273 ? -9.554 -1.941 32.624 1.00 41.06 253 PRO B N 1
ATOM 4655 C CA . PRO B 1 273 ? -9.906 -0.561 32.270 1.00 38.73 253 PRO B CA 1
ATOM 4656 C C . PRO B 1 273 ? -10.755 0.118 33.341 1.00 36.43 253 PRO B C 1
ATOM 4657 O O . PRO B 1 273 ? -11.566 -0.528 34.005 1.00 35.06 253 PRO B O 1
ATOM 4661 N N . GLU B 1 274 ? -10.565 1.423 33.506 1.00 33.82 254 GLU B N 1
ATOM 4662 C CA . GLU B 1 274 ? -11.323 2.172 34.498 1.00 31.58 254 GLU B CA 1
ATOM 4663 C C . GLU B 1 274 ? -11.816 3.505 33.952 1.00 28.55 254 GLU B C 1
ATOM 4664 O O . GLU B 1 274 ? -12.803 4.057 34.442 1.00 28.79 254 GLU B O 1
ATOM 4670 N N . PHE B 1 275 ? -11.130 4.015 32.933 1.00 23.33 255 PHE B N 1
ATOM 4671 C CA . PHE B 1 275 ? -11.496 5.291 32.329 1.00 21.23 255 PHE B CA 1
ATOM 4672 C C . PHE B 1 275 ? -12.234 5.140 31.006 1.00 20.74 255 PHE B C 1
ATOM 4673 O O . PHE B 1 275 ? -11.949 4.237 30.219 1.00 20.25 255 PHE B O 1
ATOM 4681 N N . GLU B 1 276 ? -13.190 6.035 30.768 1.00 19.91 256 GLU B N 1
ATOM 4682 C CA . GLU B 1 276 ? -13.979 6.002 29.545 1.00 19.71 256 GLU B CA 1
ATOM 4683 C C . GLU B 1 276 ? -13.088 5.985 28.306 1.00 19.45 256 GLU B C 1
ATOM 4684 O O . GLU B 1 276 ? -13.402 5.315 27.323 1.00 19.53 256 GLU B O 1
ATOM 4690 N N . VAL B 1 277 ? -11.973 6.710 28.349 1.00 18.16 257 VAL B N 1
ATOM 4691 C CA . VAL B 1 277 ? -11.081 6.741 27.194 1.00 17.59 257 VAL B CA 1
ATOM 4692 C C . VAL B 1 277 ? -10.586 5.326 26.892 1.00 19.18 257 VAL B C 1
ATOM 4693 O O . VAL B 1 277 ? -10.418 4.953 25.730 1.00 19.27 257 VAL B O 1
ATOM 4697 N N . GLU B 1 278 ? -10.375 4.533 27.940 1.00 18.86 258 GLU B N 1
ATOM 4698 C CA . GLU B 1 278 ? -9.920 3.152 27.774 1.00 20.66 258 GLU B CA 1
ATOM 4699 C C . GLU B 1 278 ? -11.004 2.283 27.144 1.00 21.05 258 GLU B C 1
ATOM 4700 O O . GLU B 1 278 ? -10.728 1.464 26.266 1.00 21.04 258 GLU B O 1
ATOM 4706 N N . SER B 1 279 ? -12.236 2.453 27.612 1.00 20.73 259 SER B N 1
ATOM 4707 C CA . SER B 1 279 ? -13.366 1.695 27.085 1.00 22.56 259 SER B CA 1
ATOM 4708 C C . SER B 1 279 ? -13.583 2.052 25.616 1.00 21.23 259 SER B C 1
ATOM 4709 O O . SER B 1 279 ? -13.858 1.186 24.785 1.00 22.47 259 SER B O 1
ATOM 4712 N N . TYR B 1 280 ? -13.455 3.337 25.305 1.00 20.35 260 TYR B N 1
ATOM 4713 C CA . TYR B 1 280 ? -13.630 3.826 23.941 1.00 20.38 260 TYR B CA 1
ATOM 4714 C C . TYR B 1 280 ? -12.630 3.157 23.004 1.00 20.69 260 TYR B C 1
ATOM 4715 O O . TYR B 1 280 ? -12.999 2.646 21.947 1.00 20.73 260 TYR B O 1
ATOM 4724 N N . LEU B 1 281 ? -11.361 3.170 23.397 1.00 19.69 261 LEU B N 1
ATOM 4725 C CA . LEU B 1 281 ? -10.305 2.568 22.587 1.00 19.97 261 LEU B CA 1
ATOM 4726 C C . LEU B 1 281 ? -10.524 1.076 22.366 1.00 21.91 261 LEU B C 1
ATOM 4727 O O . LEU B 1 281 ? -10.402 0.586 21.243 1.00 21.81 261 LEU B O 1
ATOM 4732 N N . ASP B 1 282 ? -10.851 0.352 23.430 1.00 22.86 262 ASP B N 1
ATOM 4733 C CA . ASP B 1 282 ? -11.068 -1.084 23.306 1.00 26.09 262 ASP B CA 1
ATOM 4734 C C . ASP B 1 282 ? -12.234 -1.392 22.378 1.00 25.93 262 ASP B C 1
ATOM 4735 O O . ASP B 1 282 ? -12.174 -2.337 21.593 1.00 26.66 262 ASP B O 1
ATOM 4740 N N . PHE B 1 283 ? -13.291 -0.590 22.467 1.00 26.94 263 PHE B N 1
ATOM 4741 C CA . PHE B 1 283 ? -14.474 -0.782 21.633 1.00 28.63 263 PHE B CA 1
ATOM 4742 C C . PHE B 1 283 ? -14.142 -0.718 20.145 1.00 29.95 263 PHE B C 1
ATOM 4743 O O . PHE B 1 283 ? -14.535 -1.597 19.374 1.00 30.15 263 PHE B O 1
ATOM 4751 N N . HIS B 1 284 ? -13.425 0.324 19.737 1.00 28.96 264 HIS B N 1
ATOM 4752 C CA . HIS B 1 284 ? -13.066 0.475 18.332 1.00 29.62 264 HIS B CA 1
ATOM 4753 C C . HIS B 1 284 ? -11.950 -0.467 17.907 1.00 29.88 264 HIS B C 1
ATOM 4754 O O . HIS B 1 284 ? -11.875 -0.864 16.743 1.00 29.66 264 HIS B O 1
ATOM 4761 N N . ALA B 1 285 ? -11.085 -0.828 18.847 1.00 28.31 265 ALA B N 1
ATOM 4762 C CA . ALA B 1 285 ? -9.992 -1.742 18.549 1.00 28.85 265 ALA B CA 1
ATOM 4763 C C . ALA B 1 285 ? -10.568 -3.104 18.163 1.00 30.57 265 ALA B C 1
ATOM 4764 O O . ALA B 1 285 ? -10.055 -3.776 17.268 1.00 29.07 265 ALA B O 1
ATOM 4766 N N . GLN B 1 286 ? -11.641 -3.498 18.845 1.00 31.90 266 GLN B N 1
ATOM 4767 C CA . GLN B 1 286 ? -12.301 -4.775 18.588 1.00 33.62 266 GLN B CA 1
ATOM 4768 C C . GLN B 1 286 ? -12.818 -4.857 17.156 1.00 33.63 266 GLN B C 1
ATOM 4769 O O . GLN B 1 286 ? -12.622 -5.864 16.472 1.00 33.26 266 GLN B O 1
ATOM 4775 N N . ARG B 1 287 ? -13.481 -3.795 16.709 1.00 34.61 267 ARG B N 1
ATOM 4776 C CA . ARG B 1 287 ? -14.040 -3.756 15.364 1.00 35.97 267 ARG B CA 1
ATOM 4777 C C . ARG B 1 287 ? -12.968 -3.945 14.298 1.00 35.70 267 ARG B C 1
ATOM 4778 O O . ARG B 1 287 ? -13.190 -4.631 13.300 1.00 35.62 267 ARG B O 1
ATOM 4786 N N . PHE B 1 288 ? -11.808 -3.331 14.508 1.00 33.53 268 PHE B N 1
ATOM 4787 C CA . PHE B 1 288 ? -10.706 -3.456 13.563 1.00 30.88 268 PHE B CA 1
ATOM 4788 C C . PHE B 1 288 ? -10.180 -4.885 13.565 1.00 29.97 268 PHE B C 1
ATOM 4789 O O . PHE B 1 288 ? -10.049 -5.511 12.514 1.00 30.64 268 PHE B O 1
ATOM 4797 N N . ALA B 1 289 ? -9.874 -5.390 14.755 1.00 28.66 269 ALA B N 1
ATOM 4798 C CA . ALA B 1 289 ? -9.353 -6.741 14.908 1.00 28.17 269 ALA B CA 1
ATOM 4799 C C . ALA B 1 289 ? -10.318 -7.768 14.329 1.00 27.90 269 ALA B C 1
ATOM 4800 O O . ALA B 1 289 ? -9.905 -8.837 13.878 1.00 28.54 269 ALA B O 1
ATOM 4802 N N . ASP B 1 290 ? -11.602 -7.433 14.336 1.00 27.38 270 ASP B N 1
ATOM 4803 C CA . ASP B 1 290 ? -12.630 -8.328 13.820 1.00 27.76 270 ASP B CA 1
ATOM 4804 C C . ASP B 1 290 ? -12.773 -8.303 12.303 1.00 26.81 270 ASP B C 1
ATOM 4805 O O . ASP B 1 290 ? -13.349 -9.225 11.723 1.00 25.82 270 ASP B O 1
ATOM 4810 N N . ARG B 1 291 ? -12.252 -7.263 11.657 1.00 24.78 271 ARG B N 1
ATOM 4811 C CA . ARG B 1 291 ? -12.379 -7.163 10.209 1.00 24.77 271 ARG B CA 1
ATOM 4812 C C . ARG B 1 291 ? -11.100 -6.886 9.428 1.00 23.04 271 ARG B C 1
ATOM 4813 O O . ARG B 1 291 ? -11.139 -6.227 8.389 1.00 24.25 271 ARG B O 1
ATOM 4821 N N . PHE B 1 292 ? -9.970 -7.379 9.916 1.00 20.12 272 PHE B N 1
ATOM 4822 C CA . PHE B 1 292 ? -8.719 -7.182 9.196 1.00 16.85 272 PHE B CA 1
ATOM 4823 C C . PHE B 1 292 ? -7.789 -8.365 9.395 1.00 16.85 272 PHE B C 1
ATOM 4824 O O . PHE B 1 292 ? -7.713 -8.932 10.486 1.00 17.61 272 PHE B O 1
ATOM 4832 N N . ASP B 1 293 ? -7.091 -8.740 8.327 1.00 14.68 273 ASP B N 1
ATOM 4833 C CA . ASP B 1 293 ? -6.159 -9.857 8.372 1.00 15.26 273 ASP B CA 1
ATOM 4834 C C . ASP B 1 293 ? -4.800 -9.370 8.856 1.00 14.71 273 ASP B C 1
ATOM 4835 O O . ASP B 1 293 ? -4.238 -8.424 8.302 1.00 14.52 273 ASP B O 1
ATOM 4840 N N . PRO B 1 294 ? -4.256 -10.006 9.906 1.00 13.73 274 PRO B N 1
ATOM 4841 C CA . PRO B 1 294 ? -2.951 -9.611 10.448 1.00 13.85 274 PRO B CA 1
ATOM 4842 C C . PRO B 1 294 ? -1.820 -9.520 9.419 1.00 13.86 274 PRO B C 1
ATOM 4843 O O . PRO B 1 294 ? -1.110 -8.511 9.362 1.00 13.70 274 PRO B O 1
ATOM 4847 N N . ASN B 1 295 ? -1.642 -10.562 8.612 1.00 13.52 275 ASN B N 1
ATOM 4848 C CA . ASN B 1 295 ? -0.574 -10.538 7.614 1.00 13.66 275 ASN B CA 1
ATOM 4849 C C . ASN B 1 295 ? -0.766 -9.404 6.619 1.00 13.92 275 ASN B C 1
ATOM 4850 O O . ASN B 1 295 ? 0.192 -8.718 6.260 1.00 14.10 275 ASN B O 1
ATOM 4855 N N . SER B 1 296 ? -2.001 -9.208 6.163 1.00 13.72 276 SER B N 1
ATOM 4856 C CA . SER B 1 296 ? -2.279 -8.127 5.223 1.00 13.63 276 SER B CA 1
ATOM 4857 C C . SER B 1 296 ? -1.855 -6.810 5.861 1.00 14.02 276 SER B C 1
ATOM 4858 O O . SER B 1 296 ? -1.262 -5.954 5.208 1.00 13.43 276 SER B O 1
ATOM 4861 N N . TYR B 1 297 ? -2.154 -6.650 7.147 1.00 14.16 277 TYR B N 1
ATOM 4862 C CA . TYR B 1 297 ? -1.785 -5.428 7.848 1.00 14.43 277 TYR B CA 1
ATOM 4863 C C . TYR B 1 297 ? -0.273 -5.220 7.814 1.00 15.14 277 TYR B C 1
ATOM 4864 O O . TYR B 1 297 ? 0.204 -4.117 7.551 1.00 14.43 277 TYR B O 1
ATOM 4873 N N . LEU B 1 298 ? 0.480 -6.282 8.084 1.00 14.39 278 LEU B N 1
ATOM 4874 C CA . LEU B 1 298 ? 1.935 -6.191 8.072 1.00 13.50 278 LEU B CA 1
ATOM 4875 C C . LEU B 1 298 ? 2.461 -5.737 6.715 1.00 14.18 278 LEU B C 1
ATOM 4876 O O . LEU B 1 298 ? 3.315 -4.855 6.636 1.00 14.32 278 LEU B O 1
ATOM 4881 N N . TYR B 1 299 ? 1.957 -6.347 5.647 1.00 13.80 279 TYR B N 1
ATOM 4882 C CA . TYR B 1 299 ? 2.407 -5.992 4.307 1.00 12.63 279 TYR B CA 1
ATOM 4883 C C . TYR B 1 299 ? 2.102 -4.545 3.947 1.00 12.54 279 TYR B C 1
ATOM 4884 O O . TYR B 1 299 ? 2.958 -3.846 3.409 1.00 13.37 279 TYR B O 1
ATOM 4893 N N . LEU B 1 300 ? 0.880 -4.098 4.228 1.00 11.58 280 LEU B N 1
ATOM 4894 C CA . LEU B 1 300 ? 0.497 -2.724 3.916 1.00 11.94 280 LEU B CA 1
ATOM 4895 C C . LEU B 1 300 ? 1.309 -1.721 4.734 1.00 12.48 280 LEU B C 1
ATOM 4896 O O . LEU B 1 300 ? 1.778 -0.711 4.207 1.00 12.33 280 LEU B O 1
ATOM 4901 N N . SER B 1 301 ? 1.483 -2.016 6.019 1.00 12.02 281 SER B N 1
ATOM 4902 C CA . SER B 1 301 ? 2.235 -1.150 6.923 1.00 12.73 281 SER B CA 1
ATOM 4903 C C . SER B 1 301 ? 3.683 -1.009 6.449 1.00 13.05 281 SER B C 1
ATOM 4904 O O . SER B 1 301 ? 4.238 0.093 6.410 1.00 12.80 281 SER B O 1
ATOM 4907 N N . HIS B 1 302 ? 4.287 -2.133 6.083 1.00 12.83 282 HIS B N 1
ATOM 4908 C CA . HIS B 1 302 ? 5.666 -2.140 5.609 1.00 12.78 282 HIS B CA 1
ATOM 4909 C C . HIS B 1 302 ? 5.792 -1.310 4.329 1.00 13.39 282 HIS B C 1
ATOM 4910 O O . HIS B 1 302 ? 6.740 -0.537 4.171 1.00 13.50 282 HIS B O 1
ATOM 4917 N N . ALA B 1 303 ? 4.829 -1.463 3.424 1.00 11.57 283 ALA B N 1
ATOM 4918 C CA . ALA B 1 303 ? 4.841 -0.724 2.165 1.00 12.60 283 ALA B CA 1
ATOM 4919 C C . ALA B 1 303 ? 4.872 0.779 2.412 1.00 10.53 283 ALA B C 1
ATOM 4920 O O . ALA B 1 303 ? 5.549 1.516 1.699 1.00 12.65 283 ALA B O 1
ATOM 4922 N N . MET B 1 304 ? 4.136 1.237 3.419 1.00 10.58 284 MET B N 1
ATOM 4923 C CA . MET B 1 304 ? 4.103 2.664 3.730 1.00 11.52 284 MET B CA 1
ATOM 4924 C C . MET B 1 304 ? 5.467 3.195 4.163 1.00 12.84 284 MET B C 1
ATOM 4925 O O . MET B 1 304 ? 5.818 4.334 3.865 1.00 13.40 284 MET B O 1
ATOM 4930 N N . ASP B 1 305 ? 6.224 2.368 4.878 1.00 12.45 285 ASP B N 1
ATOM 4931 C CA . ASP B 1 305 ? 7.546 2.762 5.358 1.00 14.05 285 ASP B CA 1
ATOM 4932 C C . ASP B 1 305 ? 8.601 2.747 4.259 1.00 13.89 285 ASP B C 1
ATOM 4933 O O . ASP B 1 305 ? 9.576 3.499 4.317 1.00 14.20 285 ASP B O 1
ATOM 4938 N N . GLN B 1 306 ? 8.413 1.883 3.269 1.00 13.42 286 GLN B N 1
ATOM 4939 C CA . GLN B 1 306 ? 9.389 1.745 2.191 1.00 14.07 286 GLN B CA 1
ATOM 4940 C C . GLN B 1 306 ? 9.250 2.716 1.025 1.00 14.19 286 GLN B C 1
ATOM 4941 O O . GLN B 1 306 ? 10.214 2.963 0.302 1.00 15.87 286 GLN B O 1
ATOM 4947 N N . PHE B 1 307 ? 8.059 3.268 0.838 1.00 13.38 287 PHE B N 1
ATOM 4948 C CA . PHE B 1 307 ? 7.827 4.190 -0.266 1.00 11.73 287 PHE B CA 1
ATOM 4949 C C . PHE B 1 307 ? 8.673 5.462 -0.199 1.00 11.94 287 PHE B C 1
ATOM 4950 O O . PHE B 1 307 ? 8.813 6.074 0.854 1.00 13.07 287 PHE B O 1
ATOM 4958 N N . ASP B 1 308 ? 9.232 5.854 -1.338 1.00 12.67 288 ASP B N 1
ATOM 4959 C CA . ASP B 1 308 ? 10.029 7.074 -1.413 1.00 14.40 288 ASP B CA 1
ATOM 4960 C C . ASP B 1 308 ? 9.914 7.594 -2.842 1.00 15.65 288 ASP B C 1
ATOM 4961 O O . ASP B 1 308 ? 10.644 7.162 -3.730 1.00 16.89 288 ASP B O 1
ATOM 4966 N N . LEU B 1 309 ? 8.989 8.526 -3.053 1.00 12.58 289 LEU B N 1
ATOM 4967 C CA . LEU B 1 309 ? 8.746 9.079 -4.381 1.00 14.95 289 LEU B CA 1
ATOM 4968 C C . LEU B 1 309 ? 10.003 9.468 -5.152 1.00 18.01 289 LEU B C 1
ATOM 4969 O O . LEU B 1 309 ? 10.129 9.172 -6.337 1.00 19.29 289 LEU B O 1
ATOM 4974 N N . GLY B 1 310 ? 10.943 10.123 -4.493 1.00 20.09 290 GLY B N 1
ATOM 4975 C CA . GLY B 1 310 ? 12.130 10.522 -5.224 1.00 27.78 290 GLY B CA 1
ATOM 4976 C C . GLY B 1 310 ? 13.233 9.496 -5.413 1.00 30.86 290 GLY B C 1
ATOM 4977 O O . GLY B 1 310 ? 14.183 9.780 -6.118 1.00 32.27 290 GLY B O 1
ATOM 4978 N N . ASP B 1 311 ? 13.098 8.301 -4.848 1.00 33.13 291 ASP B N 1
ATOM 4979 C CA . ASP B 1 311 ? 14.162 7.286 -4.908 1.00 34.39 291 ASP B CA 1
ATOM 4980 C C . ASP B 1 311 ? 14.748 6.734 -6.219 1.00 33.94 291 ASP B C 1
ATOM 4981 O O . ASP B 1 311 ? 15.886 6.259 -6.209 1.00 35.22 291 ASP B O 1
ATOM 4986 N N . GLY B 1 312 ? 14.023 6.772 -7.335 1.00 30.85 292 GLY B N 1
ATOM 4987 C CA . GLY B 1 312 ? 14.600 6.225 -8.557 1.00 27.99 292 GLY B CA 1
ATOM 4988 C C . GLY B 1 312 ? 14.000 6.661 -9.883 1.00 25.75 292 GLY B C 1
ATOM 4989 O O . GLY B 1 312 ? 13.158 7.553 -9.929 1.00 24.25 292 GLY B O 1
ATOM 4990 N N . GLY B 1 313 ? 14.444 6.029 -10.969 1.00 23.62 293 GLY B N 1
ATOM 4991 C CA . GLY B 1 313 ? 13.928 6.370 -12.284 1.00 22.14 293 GLY B CA 1
ATOM 4992 C C . GLY B 1 313 ? 14.894 7.144 -13.165 1.00 20.55 293 GLY B C 1
ATOM 4993 O O . GLY B 1 313 ? 14.664 7.284 -14.367 1.00 20.19 293 GLY B O 1
ATOM 4994 N N . GLY B 1 314 ? 15.959 7.666 -12.567 1.00 19.41 294 GLY B N 1
ATOM 4995 C CA . GLY B 1 314 ? 16.956 8.409 -13.321 1.00 21.28 294 GLY B CA 1
ATOM 4996 C C . GLY B 1 314 ? 16.669 9.867 -13.641 1.00 20.20 294 GLY B C 1
ATOM 4997 O O . GLY B 1 314 ? 17.431 10.489 -14.381 1.00 21.52 294 GLY B O 1
ATOM 4998 N N . GLY B 1 315 ? 15.599 10.425 -13.079 1.00 20.00 295 GLY B N 1
ATOM 4999 C CA . GLY B 1 315 ? 15.257 11.813 -13.357 1.00 20.89 295 GLY B CA 1
ATOM 5000 C C . GLY B 1 315 ? 15.945 12.906 -12.551 1.00 22.04 295 GLY B C 1
ATOM 5001 O O . GLY B 1 315 ? 16.143 14.016 -13.058 1.00 25.42 295 GLY B O 1
ATOM 5002 N N . GLY B 1 316 ? 16.294 12.615 -11.301 1.00 21.48 296 GLY B N 1
ATOM 5003 C CA . GLY B 1 316 ? 16.962 13.607 -10.469 1.00 19.77 296 GLY B CA 1
ATOM 5004 C C . GLY B 1 316 ? 16.056 14.544 -9.680 1.00 19.29 296 GLY B C 1
ATOM 5005 O O . GLY B 1 316 ? 14.863 14.676 -9.972 1.00 18.61 296 GLY B O 1
ATOM 5006 N N . GLY B 1 317 ? 16.626 15.196 -8.670 1.00 18.56 297 GLY B N 1
ATOM 5007 C CA . GLY B 1 317 ? 15.863 16.131 -7.859 1.00 17.45 297 GLY B CA 1
ATOM 5008 C C . GLY B 1 317 ? 15.067 15.517 -6.722 1.00 17.54 297 GLY B C 1
ATOM 5009 O O . GLY B 1 317 ? 14.318 16.217 -6.038 1.00 17.04 297 GLY B O 1
ATOM 5010 N N . GLY B 1 318 ? 15.217 14.213 -6.516 1.00 16.33 298 GLY B N 1
ATOM 5011 C CA . GLY B 1 318 ? 14.495 13.553 -5.441 1.00 16.45 298 GLY B CA 1
ATOM 5012 C C . GLY B 1 318 ? 12.989 13.699 -5.577 1.00 16.17 298 GLY B C 1
ATOM 5013 O O . GLY B 1 318 ? 12.470 13.766 -6.690 1.00 15.54 298 GLY B O 1
ATOM 5014 N N . ALA B 1 319 ? 12.292 13.758 -4.446 1.00 16.01 299 ALA B N 1
ATOM 5015 C CA . ALA B 1 319 ? 10.836 13.888 -4.447 1.00 14.96 299 ALA B CA 1
ATOM 5016 C C . ALA B 1 319 ? 10.357 15.182 -5.106 1.00 15.86 299 ALA B C 1
ATOM 5017 O O . ALA B 1 319 ? 9.432 15.163 -5.916 1.00 13.10 299 ALA B O 1
ATOM 5019 N N . PRO B 1 320 ? 10.969 16.327 -4.763 1.00 15.47 300 PRO B N 1
ATOM 5020 C CA . PRO B 1 320 ? 10.531 17.579 -5.388 1.00 15.98 300 PRO B CA 1
ATOM 5021 C C . PRO B 1 320 ? 10.647 17.491 -6.908 1.00 14.49 300 PRO B C 1
ATOM 5022 O O . PRO B 1 320 ? 9.809 18.010 -7.645 1.00 14.13 300 PRO B O 1
ATOM 5026 N N . GLY B 1 321 ? 11.699 16.823 -7.374 1.00 14.34 301 GLY B N 1
ATOM 5027 C CA . GLY B 1 321 ? 11.892 16.663 -8.802 1.00 13.19 301 GLY B CA 1
ATOM 5028 C C . GLY B 1 321 ? 10.798 15.802 -9.405 1.00 13.01 301 GLY B C 1
ATOM 5029 O O . GLY B 1 321 ? 10.244 16.137 -10.449 1.00 14.65 301 GLY B O 1
ATOM 5030 N N . ALA B 1 322 ? 10.484 14.689 -8.749 1.00 13.15 302 ALA B N 1
ATOM 5031 C CA . ALA B 1 322 ? 9.441 13.798 -9.238 1.00 12.70 302 ALA B CA 1
ATOM 5032 C C . ALA B 1 322 ? 8.100 14.528 -9.303 1.00 12.27 302 ALA B C 1
ATOM 5033 O O . ALA B 1 322 ? 7.348 14.375 -10.263 1.00 12.97 302 ALA B O 1
ATOM 5035 N N . LEU B 1 323 ? 7.805 15.319 -8.277 1.00 12.45 303 LEU B N 1
ATOM 5036 C CA . LEU B 1 323 ? 6.543 16.063 -8.245 1.00 11.56 303 LEU B CA 1
ATOM 5037 C C . LEU B 1 323 ? 6.484 17.062 -9.396 1.00 12.79 303 LEU B C 1
ATOM 5038 O O . LEU B 1 323 ? 5.440 17.243 -10.025 1.00 13.61 303 LEU B O 1
ATOM 5043 N N . SER B 1 324 ? 7.611 17.706 -9.682 1.00 13.36 304 SER B N 1
ATOM 5044 C CA . SER B 1 324 ? 7.651 18.696 -10.752 1.00 14.95 304 SER B CA 1
ATOM 5045 C C . SER B 1 324 ? 7.436 18.079 -12.129 1.00 16.09 304 SER B C 1
ATOM 5046 O O . SER B 1 324 ? 6.942 18.741 -13.038 1.00 18.12 304 SER B O 1
ATOM 5049 N N . ARG B 1 325 ? 7.792 16.809 -12.281 1.00 14.54 305 ARG B N 1
ATOM 5050 C CA . ARG B 1 325 ? 7.639 16.141 -13.565 1.00 15.01 305 ARG B CA 1
ATOM 5051 C C . ARG B 1 325 ? 6.243 15.579 -13.799 1.00 14.78 305 ARG B C 1
ATOM 5052 O O . ARG B 1 325 ? 5.919 15.159 -14.908 1.00 15.81 305 ARG B O 1
ATOM 5060 N N . MET B 1 326 ? 5.411 15.575 -12.763 1.00 14.07 306 MET B N 1
ATOM 5061 C CA . MET B 1 326 ? 4.051 15.072 -12.921 1.00 15.30 306 MET B CA 1
ATOM 5062 C C . MET B 1 326 ? 3.321 15.990 -13.889 1.00 16.51 306 MET B C 1
ATOM 5063 O O . MET B 1 326 ? 3.707 17.146 -14.053 1.00 18.52 306 MET B O 1
ATOM 5068 N N . ARG B 1 327 ? 2.277 15.488 -14.539 1.00 16.53 307 ARG B N 1
ATOM 5069 C CA . ARG B 1 327 ? 1.572 16.290 -15.533 1.00 18.09 307 ARG B CA 1
ATOM 5070 C C . ARG B 1 327 ? 0.163 16.762 -15.199 1.00 17.74 307 ARG B C 1
ATOM 5071 O O . ARG B 1 327 ? -0.591 17.111 -16.106 1.00 18.62 307 ARG B O 1
ATOM 5079 N N . VAL B 1 328 ? -0.204 16.789 -13.922 1.00 17.29 308 VAL B N 1
ATOM 5080 C CA . VAL B 1 328 ? -1.544 17.252 -13.564 1.00 17.09 308 VAL B CA 1
ATOM 5081 C C . VAL B 1 328 ? -1.677 18.754 -13.795 1.00 17.58 308 VAL B C 1
ATOM 5082 O O . VAL B 1 328 ? -0.747 19.524 -13.534 1.00 18.26 308 VAL B O 1
ATOM 5086 N N . GLU B 1 329 ? -2.842 19.158 -14.290 1.00 15.95 309 GLU B N 1
ATOM 5087 C CA . GLU B 1 329 ? -3.126 20.559 -14.578 1.00 16.89 309 GLU B CA 1
ATOM 5088 C C . GLU B 1 329 ? -3.444 21.351 -13.323 1.00 16.67 309 GLU B C 1
ATOM 5089 O O . GLU B 1 329 ? -3.077 22.519 -13.200 1.00 17.67 309 GLU B O 1
ATOM 5095 N N . ARG B 1 330 ? -4.148 20.712 -12.396 1.00 16.66 310 ARG B N 1
ATOM 5096 C CA . ARG B 1 330 ? -4.549 21.366 -11.159 1.00 15.25 310 ARG B CA 1
ATOM 5097 C C . ARG B 1 330 ? -4.493 20.367 -10.026 1.00 14.69 310 ARG B C 1
ATOM 5098 O O . ARG B 1 330 ? -4.614 19.164 -10.246 1.00 12.98 310 ARG B O 1
ATOM 5106 N N . ALA B 1 331 ? -4.328 20.871 -8.811 1.00 13.73 311 ALA B N 1
ATOM 5107 C CA . ALA B 1 331 ? -4.283 20.003 -7.651 1.00 13.64 311 ALA B CA 1
ATOM 5108 C C . ALA B 1 331 ? -4.748 20.714 -6.395 1.00 13.08 311 ALA B C 1
ATOM 5109 O O . ALA B 1 331 ? -4.561 21.924 -6.242 1.00 14.52 311 ALA B O 1
ATOM 5111 N N . LEU B 1 332 ? -5.377 19.950 -5.509 1.00 12.40 312 LEU B N 1
ATOM 5112 C CA . LEU B 1 332 ? -5.823 20.455 -4.217 1.00 11.70 312 LEU B CA 1
ATOM 5113 C C . LEU B 1 332 ? -5.054 19.625 -3.203 1.00 11.55 312 LEU B C 1
ATOM 5114 O O . LEU B 1 332 ? -5.135 18.398 -3.212 1.00 12.46 312 LEU B O 1
ATOM 5119 N N . VAL B 1 333 ? -4.291 20.292 -2.345 1.00 11.42 313 VAL B N 1
ATOM 5120 C CA . VAL B 1 333 ? -3.512 19.598 -1.327 1.00 11.05 313 VAL B CA 1
ATOM 5121 C C . VAL B 1 333 ? -3.930 20.117 0.045 1.00 12.20 313 VAL B C 1
ATOM 5122 O O . VAL B 1 333 ? -3.872 21.319 0.310 1.00 13.19 313 VAL B O 1
ATOM 5126 N N . MET B 1 334 ? -4.355 19.205 0.917 1.00 10.49 314 MET B N 1
ATOM 5127 C CA . MET B 1 334 ? -4.803 19.578 2.250 1.00 9.43 314 MET B CA 1
ATOM 5128 C C . MET B 1 334 ? -4.150 18.736 3.338 1.00 10.50 314 MET B C 1
ATOM 5129 O O . MET B 1 334 ? -3.792 17.580 3.116 1.00 11.40 314 MET B O 1
ATOM 5134 N N . GLY B 1 335 ? -4.020 19.328 4.518 1.00 11.41 315 GLY B N 1
ATOM 5135 C CA . GLY B 1 335 ? -3.449 18.626 5.653 1.00 10.93 315 GLY B CA 1
ATOM 5136 C C . GLY B 1 335 ? -4.007 19.221 6.933 1.00 13.10 315 GLY B C 1
ATOM 5137 O O . GLY B 1 335 ? -4.482 20.358 6.929 1.00 13.55 315 GLY B O 1
ATOM 5138 N N . ALA B 1 336 ? -3.959 18.457 8.021 1.00 12.76 316 ALA B N 1
ATOM 5139 C CA . ALA B 1 336 ? -4.453 18.917 9.318 1.00 14.00 316 ALA B CA 1
ATOM 5140 C C . ALA B 1 336 ? -3.295 19.522 10.106 1.00 15.07 316 ALA B C 1
ATOM 5141 O O . ALA B 1 336 ? -2.219 18.937 10.169 1.00 14.89 316 ALA B O 1
ATOM 5143 N N . ARG B 1 337 ? -3.505 20.691 10.705 1.00 15.18 317 ARG B N 1
ATOM 5144 C CA . ARG B 1 337 ? -2.439 21.329 11.469 1.00 17.15 317 ARG B CA 1
ATOM 5145 C C . ARG B 1 337 ? -1.972 20.481 12.653 1.00 17.91 317 ARG B C 1
ATOM 5146 O O . ARG B 1 337 ? -0.830 20.602 13.096 1.00 19.54 317 ARG B O 1
ATOM 5154 N N . THR B 1 338 ? -2.850 19.615 13.150 1.00 15.70 318 THR B N 1
ATOM 5155 C CA . THR B 1 338 ? -2.528 18.768 14.294 1.00 15.84 318 THR B CA 1
ATOM 5156 C C . THR B 1 338 ? -2.003 17.372 13.953 1.00 16.36 318 THR B C 1
ATOM 5157 O O . THR B 1 338 ? -1.705 16.586 14.852 1.00 17.83 318 THR B O 1
ATOM 5161 N N . ASP B 1 339 ? -1.883 17.069 12.665 1.00 14.23 319 ASP B N 1
ATOM 5162 C CA . ASP B 1 339 ? -1.402 15.759 12.216 1.00 13.91 319 ASP B CA 1
ATOM 5163 C C . ASP B 1 339 ? 0.060 15.536 12.614 1.00 15.02 319 ASP B C 1
ATOM 5164 O O . ASP B 1 339 ? 0.932 16.313 12.226 1.00 15.70 319 ASP B O 1
ATOM 5169 N N . ILE B 1 340 ? 0.326 14.488 13.395 1.00 16.09 320 ILE B N 1
ATOM 5170 C CA . ILE B 1 340 ? 1.699 14.185 13.801 1.00 15.93 320 ILE B CA 1
ATOM 5171 C C . ILE B 1 340 ? 2.253 12.949 13.085 1.00 17.26 320 ILE B C 1
ATOM 5172 O O . ILE B 1 340 ? 3.435 12.634 13.208 1.00 16.21 320 ILE B O 1
ATOM 5177 N N . LEU B 1 341 ? 1.403 12.249 12.337 1.00 16.33 321 LEU B N 1
ATOM 5178 C CA . LEU B 1 341 ? 1.849 11.074 11.578 1.00 17.17 321 LEU B CA 1
ATOM 5179 C C . LEU B 1 341 ? 2.489 11.562 10.283 1.00 16.35 321 LEU B C 1
ATOM 5180 O O . LEU B 1 341 ? 3.625 11.212 9.966 1.00 17.37 321 LEU B O 1
ATOM 5185 N N . PHE B 1 342 ? 1.723 12.350 9.532 1.00 15.17 322 PHE B N 1
ATOM 5186 C CA . PHE B 1 342 ? 2.157 12.959 8.276 1.00 14.02 322 PHE B CA 1
ATOM 5187 C C . PHE B 1 342 ? 2.003 14.454 8.566 1.00 14.03 322 PHE B C 1
ATOM 5188 O O . PHE B 1 342 ? 0.976 15.047 8.237 1.00 13.31 322 PHE B O 1
ATOM 5196 N N . PRO B 1 343 ? 3.011 15.082 9.193 1.00 14.44 323 PRO B N 1
ATOM 5197 C CA . PRO B 1 343 ? 2.913 16.513 9.505 1.00 13.48 323 PRO B CA 1
ATOM 5198 C C . PRO B 1 343 ? 2.593 17.423 8.321 1.00 13.41 323 PRO B C 1
ATOM 5199 O O . PRO B 1 343 ? 2.917 17.119 7.174 1.00 12.99 323 PRO B O 1
ATOM 5203 N N . LEU B 1 344 ? 1.950 18.548 8.622 1.00 13.42 324 LEU B N 1
ATOM 5204 C CA . LEU B 1 344 ? 1.554 19.518 7.610 1.00 12.84 324 LEU B CA 1
ATOM 5205 C C . LEU B 1 344 ? 2.646 19.838 6.597 1.00 12.59 324 LEU B C 1
ATOM 5206 O O . LEU B 1 344 ? 2.365 19.999 5.411 1.00 11.84 324 LEU B O 1
ATOM 5211 N N . SER B 1 345 ? 3.886 19.941 7.067 1.00 13.15 325 SER B N 1
ATOM 5212 C CA . SER B 1 345 ? 5.009 20.255 6.189 1.00 12.96 325 SER B CA 1
ATOM 5213 C C . SER B 1 345 ? 5.127 19.271 5.026 1.00 12.71 325 SER B C 1
ATOM 5214 O O . SER B 1 345 ? 5.589 19.632 3.943 1.00 12.20 325 SER B O 1
ATOM 5217 N N . GLN B 1 346 ? 4.709 18.028 5.248 1.00 12.41 326 GLN B N 1
ATOM 5218 C CA . GLN B 1 346 ? 4.778 17.028 4.191 1.00 10.96 326 GLN B CA 1
ATOM 5219 C C . GLN B 1 346 ? 3.736 17.309 3.122 1.00 11.07 326 GLN B C 1
ATOM 5220 O O . GLN B 1 346 ? 3.964 17.060 1.940 1.00 10.19 326 GLN B O 1
ATOM 5226 N N . GLN B 1 347 ? 2.578 17.819 3.530 1.00 12.31 327 GLN B N 1
ATOM 5227 C CA . GLN B 1 347 ? 1.561 18.158 2.548 1.00 11.25 327 GLN B CA 1
ATOM 5228 C C . GLN B 1 347 ? 2.014 19.407 1.785 1.00 12.58 327 GLN B C 1
ATOM 5229 O O . GLN B 1 347 ? 1.818 19.517 0.571 1.00 11.62 327 GLN B O 1
ATOM 5235 N N . GLN B 1 348 ? 2.641 20.344 2.486 1.00 11.81 328 GLN B N 1
ATOM 5236 C CA . GLN B 1 348 ? 3.114 21.553 1.821 1.00 12.78 328 GLN B CA 1
ATOM 5237 C C . GLN B 1 348 ? 4.170 21.175 0.781 1.00 13.18 328 GLN B C 1
ATOM 5238 O O . GLN B 1 348 ? 4.226 21.761 -0.300 1.00 13.44 328 GLN B O 1
ATOM 5244 N N . GLU B 1 349 ? 5.003 20.191 1.107 1.00 12.94 329 GLU B N 1
ATOM 5245 C CA . GLU B 1 349 ? 6.042 19.744 0.183 1.00 13.23 329 GLU B CA 1
ATOM 5246 C C . GLU B 1 349 ? 5.417 19.216 -1.102 1.00 12.86 329 GLU B C 1
ATOM 5247 O O . GLU B 1 349 ? 5.927 19.450 -2.198 1.00 13.25 329 GLU B O 1
ATOM 5253 N N . ILE B 1 350 ? 4.307 18.498 -0.967 1.00 11.19 330 ILE B N 1
ATOM 5254 C CA . ILE B 1 350 ? 3.615 17.967 -2.133 1.00 11.34 330 ILE B CA 1
ATOM 5255 C C . ILE B 1 350 ? 3.083 19.129 -2.976 1.00 11.37 330 ILE B C 1
ATOM 5256 O O . ILE B 1 350 ? 3.248 19.150 -4.196 1.00 10.81 330 ILE B O 1
ATOM 5261 N N . ALA B 1 351 ? 2.458 20.103 -2.324 1.00 11.15 331 ALA B N 1
ATOM 5262 C CA . ALA B 1 351 ? 1.911 21.256 -3.035 1.00 10.55 331 ALA B CA 1
ATOM 5263 C C . ALA B 1 351 ? 2.996 22.036 -3.768 1.00 12.70 331 ALA B C 1
ATOM 5264 O O . ALA B 1 351 ? 2.828 22.409 -4.932 1.00 12.62 331 ALA B O 1
ATOM 5266 N N . ASP B 1 352 ? 4.113 22.276 -3.088 1.00 13.23 332 ASP B N 1
ATOM 5267 C CA . ASP B 1 352 ? 5.213 23.025 -3.685 1.00 13.04 332 ASP B CA 1
ATOM 5268 C C . ASP B 1 352 ? 5.813 22.312 -4.891 1.00 12.78 332 ASP B C 1
ATOM 5269 O O . ASP B 1 352 ? 6.104 22.944 -5.907 1.00 13.57 332 ASP B O 1
ATOM 5274 N N . GLY B 1 353 ? 6.006 21.001 -4.776 1.00 12.55 333 GLY B N 1
ATOM 5275 C CA . GLY B 1 353 ? 6.573 20.244 -5.879 1.00 12.64 333 GLY B CA 1
ATOM 5276 C C . GLY B 1 353 ? 5.671 20.233 -7.103 1.00 12.62 333 GLY B C 1
ATOM 5277 O O . GLY B 1 353 ? 6.127 20.393 -8.239 1.00 13.13 333 GLY B O 1
ATOM 5278 N N . LEU B 1 354 ? 4.376 20.044 -6.885 1.00 11.25 334 LEU B N 1
ATOM 5279 C CA . LEU B 1 354 ? 3.450 20.025 -8.008 1.00 10.83 334 LEU B CA 1
ATOM 5280 C C . LEU B 1 354 ? 3.413 21.393 -8.679 1.00 12.35 334 LEU B C 1
ATOM 5281 O O . LEU B 1 354 ? 3.396 21.491 -9.904 1.00 13.56 334 LEU B O 1
ATOM 5286 N N . SER B 1 355 ? 3.413 22.446 -7.872 1.00 13.99 335 SER B N 1
ATOM 5287 C CA . SER B 1 355 ? 3.376 23.801 -8.405 1.00 14.84 335 SER B CA 1
ATOM 5288 C C . SER B 1 355 ? 4.660 24.113 -9.175 1.00 15.24 335 SER B C 1
ATOM 5289 O O . SER B 1 355 ? 4.628 24.781 -10.214 1.00 14.73 335 SER B O 1
ATOM 5292 N N . ALA B 1 356 ? 5.786 23.617 -8.669 1.00 15.43 336 ALA B N 1
ATOM 5293 C CA . ALA B 1 356 ? 7.075 23.844 -9.317 1.00 18.21 336 ALA B CA 1
ATOM 5294 C C . ALA B 1 356 ? 7.067 23.282 -10.733 1.00 19.23 336 ALA B C 1
ATOM 5295 O O . ALA B 1 356 ? 7.820 23.742 -11.601 1.00 21.07 336 ALA B O 1
ATOM 5297 N N . GLY B 1 357 ? 6.213 22.286 -10.955 1.00 18.16 337 GLY B N 1
ATOM 5298 C CA . GLY B 1 357 ? 6.111 21.657 -12.258 1.00 18.72 337 GLY B CA 1
ATOM 5299 C C . GLY B 1 357 ? 5.042 22.248 -13.161 1.00 18.23 337 GLY B C 1
ATOM 5300 O O . GLY B 1 357 ? 4.754 21.692 -14.220 1.00 20.32 337 GLY B O 1
ATOM 5301 N N . GLY B 1 358 ? 4.442 23.361 -12.745 1.00 17.74 338 GLY B N 1
ATOM 5302 C CA . GLY B 1 358 ? 3.429 24.002 -13.569 1.00 17.67 338 GLY B CA 1
ATOM 5303 C C . GLY B 1 358 ? 1.969 23.771 -13.220 1.00 17.39 338 GLY B C 1
ATOM 5304 O O . GLY B 1 358 ? 1.087 24.374 -13.831 1.00 19.08 338 GLY B O 1
ATOM 5305 N N . ALA B 1 359 ? 1.692 22.903 -12.255 1.00 17.63 339 ALA B N 1
ATOM 5306 C CA . ALA B 1 359 ? 0.307 22.648 -11.876 1.00 15.40 339 ALA B CA 1
ATOM 5307 C C . ALA B 1 359 ? -0.264 23.844 -11.118 1.00 16.03 339 ALA B C 1
ATOM 5308 O O . ALA B 1 359 ? 0.461 24.539 -10.408 1.00 13.82 339 ALA B O 1
ATOM 5310 N N . ASP B 1 360 ? -1.562 24.087 -11.287 1.00 14.92 340 ASP B N 1
ATOM 5311 C CA . ASP B 1 360 ? -2.240 25.174 -10.586 1.00 16.75 340 ASP B CA 1
ATOM 5312 C C . ASP B 1 360 ? -2.697 24.539 -9.275 1.00 15.75 340 ASP B C 1
ATOM 5313 O O . ASP B 1 360 ? -3.704 23.830 -9.232 1.00 16.51 340 ASP B O 1
ATOM 5318 N N . VAL B 1 361 ? -1.952 24.800 -8.209 1.00 15.57 341 VAL B N 1
ATOM 5319 C CA . VAL B 1 361 ? -2.238 24.191 -6.919 1.00 15.69 341 VAL B CA 1
ATOM 5320 C C . VAL B 1 361 ? -2.897 25.035 -5.841 1.00 16.85 341 VAL B C 1
ATOM 5321 O O . VAL B 1 361 ? -2.506 26.175 -5.588 1.00 17.16 341 VAL B O 1
ATOM 5325 N N . SER B 1 362 ? -3.910 24.452 -5.208 1.00 15.74 342 SER B N 1
ATOM 5326 C CA . SER B 1 362 ? -4.606 25.093 -4.102 1.00 17.57 342 SER B CA 1
ATOM 5327 C C . SER B 1 362 ? -4.146 24.340 -2.860 1.00 18.00 342 SER B C 1
ATOM 5328 O O . SER B 1 362 ? -4.316 23.124 -2.769 1.00 15.98 342 SER B O 1
ATOM 5331 N N . PHE B 1 363 ? -3.528 25.040 -1.918 1.00 17.44 343 PHE B N 1
ATOM 5332 C CA . PHE B 1 363 ? -3.099 24.383 -0.694 1.00 17.49 343 PHE B CA 1
ATOM 5333 C C . PHE B 1 363 ? -3.951 24.900 0.450 1.00 18.33 343 PHE B C 1
ATOM 5334 O O . PHE B 1 363 ? -4.213 26.100 0.546 1.00 19.60 343 PHE B O 1
ATOM 5342 N N . LEU B 1 364 ? -4.381 24.005 1.326 1.00 17.71 344 LEU B N 1
ATOM 5343 C CA . LEU B 1 364 ? -5.195 24.439 2.443 1.00 17.74 344 LEU B CA 1
ATOM 5344 C C . LEU B 1 364 ? -4.896 23.701 3.733 1.00 18.13 344 LEU B C 1
ATOM 5345 O O . LEU B 1 364 ? -5.076 22.489 3.823 1.00 17.29 344 LEU B O 1
ATOM 5350 N N . PRO B 1 365 ? -4.392 24.426 4.740 1.00 18.28 345 PRO B N 1
ATOM 5351 C CA . PRO B 1 365 ? -4.084 23.820 6.034 1.00 18.35 345 PRO B CA 1
ATOM 5352 C C . PRO B 1 365 ? -5.398 23.880 6.806 1.00 19.00 345 PRO B C 1
ATOM 5353 O O . PRO B 1 365 ? -6.048 24.928 6.846 1.00 19.68 345 PRO B O 1
ATOM 5357 N N . VAL B 1 366 ? -5.808 22.764 7.395 1.00 17.31 346 VAL B N 1
ATOM 5358 C CA . VAL B 1 366 ? -7.066 22.729 8.128 1.00 18.38 346 VAL B CA 1
ATOM 5359 C C . VAL B 1 366 ? -6.867 22.863 9.632 1.00 19.00 346 VAL B C 1
ATOM 5360 O O . VAL B 1 366 ? -6.128 22.094 10.243 1.00 17.06 346 VAL B O 1
ATOM 5364 N N . ASP B 1 367 ? -7.530 23.850 10.225 1.00 19.45 347 ASP B N 1
ATOM 5365 C CA . ASP B 1 367 ? -7.423 24.064 11.660 1.00 22.02 347 ASP B CA 1
ATOM 5366 C C . ASP B 1 367 ? -8.412 23.131 12.341 1.00 21.62 347 ASP B C 1
ATOM 5367 O O . ASP B 1 367 ? -9.539 23.513 12.661 1.00 23.56 347 ASP B O 1
ATOM 5372 N N . THR B 1 368 ? -7.976 21.893 12.542 1.00 19.89 348 THR B N 1
ATOM 5373 C CA . THR B 1 368 ? -8.794 20.867 13.167 1.00 19.32 348 THR B CA 1
ATOM 5374 C C . THR B 1 368 ? -7.996 20.153 14.250 1.00 19.42 348 THR B C 1
ATOM 5375 O O . THR B 1 368 ? -6.775 20.043 14.162 1.00 17.86 348 THR B O 1
ATOM 5379 N N . PRO B 1 369 ? -8.678 19.672 15.296 1.00 19.17 349 PRO B N 1
ATOM 5380 C CA . PRO B 1 369 ? -8.007 18.963 16.389 1.00 19.52 349 PRO B CA 1
ATOM 5381 C C . PRO B 1 369 ? -7.937 17.458 16.127 1.00 19.56 349 PRO B C 1
ATOM 5382 O O . PRO B 1 369 ? -7.322 16.716 16.895 1.00 20.14 349 PRO B O 1
ATOM 5386 N N . ALA B 1 370 ? -8.556 17.024 15.032 1.00 18.21 350 ALA B N 1
ATOM 5387 C CA . ALA B 1 370 ? -8.621 15.608 14.673 1.00 16.98 350 ALA B CA 1
ATOM 5388 C C . ALA B 1 370 ? -7.395 14.987 14.005 1.00 15.94 350 ALA B C 1
ATOM 5389 O O . ALA B 1 370 ? -7.454 13.841 13.552 1.00 14.94 350 ALA B O 1
ATOM 5391 N N . GLY B 1 371 ? -6.298 15.734 13.937 1.00 15.64 351 GLY B N 1
ATOM 5392 C CA . GLY B 1 371 ? -5.070 15.218 13.351 1.00 15.69 351 GLY B CA 1
ATOM 5393 C C . GLY B 1 371 ? -5.171 14.416 12.063 1.00 14.71 351 GLY B C 1
ATOM 5394 O O . GLY B 1 371 ? -5.895 14.788 11.137 1.00 14.06 351 GLY B O 1
ATOM 5395 N N . HIS B 1 372 ? -4.434 13.308 12.004 1.00 13.05 352 HIS B N 1
ATOM 5396 C CA . HIS B 1 372 ? -4.416 12.466 10.812 1.00 13.17 352 HIS B CA 1
ATOM 5397 C C . HIS B 1 372 ? -5.773 11.869 10.445 1.00 14.49 352 HIS B C 1
ATOM 5398 O O . HIS B 1 372 ? -6.018 11.558 9.280 1.00 16.51 352 HIS B O 1
ATOM 5405 N N . ASP B 1 373 ? -6.645 11.705 11.434 1.00 14.06 353 ASP B N 1
ATOM 5406 C CA . ASP B 1 373 ? -7.982 11.150 11.206 1.00 15.62 353 ASP B CA 1
ATOM 5407 C C . ASP B 1 373 ? -8.971 12.190 10.661 1.00 14.58 353 ASP B C 1
ATOM 5408 O O . ASP B 1 373 ? -10.096 11.842 10.299 1.00 13.32 353 ASP B O 1
ATOM 5413 N N . ALA B 1 374 ? -8.559 13.453 10.596 1.00 14.02 354 ALA B N 1
ATOM 5414 C CA . ALA B 1 374 ? -9.452 14.520 10.147 1.00 14.04 354 ALA B CA 1
ATOM 5415 C C . ALA B 1 374 ? -10.128 14.325 8.789 1.00 13.43 354 ALA B C 1
ATOM 5416 O O . ALA B 1 374 ? -11.298 14.682 8.623 1.00 14.17 354 ALA B O 1
ATOM 5418 N N . PHE B 1 375 ? -9.421 13.760 7.815 1.00 12.18 355 PHE B N 1
ATOM 5419 C CA . PHE B 1 375 ? -10.041 13.566 6.509 1.00 12.85 355 PHE B CA 1
ATOM 5420 C C . PHE B 1 375 ? -11.189 12.558 6.585 1.00 13.15 355 PHE B C 1
ATOM 5421 O O . PHE B 1 375 ? -11.973 12.433 5.644 1.00 14.68 355 PHE B O 1
ATOM 5429 N N . LEU B 1 376 ? -11.294 11.862 7.716 1.00 12.65 356 LEU B N 1
ATOM 5430 C CA . LEU B 1 376 ? -12.351 10.874 7.928 1.00 13.16 356 LEU B CA 1
ATOM 5431 C C . LEU B 1 376 ? -13.415 11.340 8.918 1.00 15.04 356 LEU B C 1
ATOM 5432 O O . LEU B 1 376 ? -14.604 11.102 8.713 1.00 15.85 356 LEU B O 1
ATOM 5437 N N . VAL B 1 377 ? -12.987 11.999 9.992 1.00 15.01 357 VAL B N 1
ATOM 5438 C CA . VAL B 1 377 ? -13.920 12.431 11.033 1.00 15.66 357 VAL B CA 1
ATOM 5439 C C . VAL B 1 377 ? -14.263 13.911 11.089 1.00 16.29 357 VAL B C 1
ATOM 5440 O O . VAL B 1 377 ? -15.103 14.317 11.896 1.00 17.30 357 VAL B O 1
ATOM 5444 N N . ASP B 1 378 ? -13.616 14.721 10.260 1.00 15.32 358 ASP B N 1
ATOM 5445 C CA . ASP B 1 378 ? -13.908 16.149 10.248 1.00 17.33 358 ASP B CA 1
ATOM 5446 C C . ASP B 1 378 ? -14.187 16.595 8.817 1.00 17.29 358 ASP B C 1
ATOM 5447 O O . ASP B 1 378 ? -13.574 17.533 8.306 1.00 17.54 358 ASP B O 1
ATOM 5452 N N . ILE B 1 379 ? -15.117 15.904 8.173 1.00 17.50 359 ILE B N 1
ATOM 5453 C CA . ILE B 1 379 ? -15.488 16.234 6.810 1.00 17.26 359 ILE B CA 1
ATOM 5454 C C . ILE B 1 379 ? -16.182 17.596 6.809 1.00 16.40 359 ILE B C 1
ATOM 5455 O O . ILE B 1 379 ? -16.255 18.268 5.779 1.00 16.04 359 ILE B O 1
ATOM 5460 N N . GLU B 1 380 ? -16.670 18.017 7.973 1.00 18.26 360 GLU B N 1
ATOM 5461 C CA . GLU B 1 380 ? -17.304 19.326 8.067 1.00 19.49 360 GLU B CA 1
ATOM 5462 C C . GLU B 1 380 ? -16.282 20.376 7.637 1.00 18.40 360 GLU B C 1
ATOM 5463 O O . GLU B 1 380 ? -16.641 21.392 7.047 1.00 17.43 360 GLU B O 1
ATOM 5469 N N . ARG B 1 381 ? -15.006 20.119 7.928 1.00 17.00 361 ARG B N 1
ATOM 5470 C CA . ARG B 1 381 ? -13.940 21.047 7.558 1.00 16.27 361 ARG B CA 1
ATOM 5471 C C . ARG B 1 381 ? -13.200 20.669 6.274 1.00 14.61 361 ARG B C 1
ATOM 5472 O O . ARG B 1 381 ? -12.784 21.542 5.520 1.00 14.24 361 ARG B O 1
ATOM 5480 N N . PHE B 1 382 ? -13.030 19.372 6.031 1.00 15.00 362 PHE B N 1
ATOM 5481 C CA . PHE B 1 382 ? -12.330 18.913 4.833 1.00 14.33 362 PHE B CA 1
ATOM 5482 C C . PHE B 1 382 ? -13.208 18.926 3.587 1.00 14.59 362 PHE B C 1
ATOM 5483 O O . PHE B 1 382 ? -12.713 19.054 2.468 1.00 14.98 362 PHE B O 1
ATOM 5491 N N . GLY B 1 383 ? -14.514 18.813 3.788 1.00 14.43 363 GLY B N 1
ATOM 5492 C CA . GLY B 1 383 ? -15.434 18.775 2.667 1.00 13.43 363 GLY B CA 1
ATOM 5493 C C . GLY B 1 383 ? -15.572 20.001 1.784 1.00 13.79 363 GLY B C 1
ATOM 5494 O O . GLY B 1 383 ? -15.428 19.892 0.566 1.00 12.94 363 GLY B O 1
ATOM 5495 N N . PRO B 1 384 ? -15.864 21.180 2.354 1.00 13.32 364 PRO B N 1
ATOM 5496 C CA . PRO B 1 384 ? -16.016 22.384 1.530 1.00 13.17 364 PRO B CA 1
ATOM 5497 C C . PRO B 1 384 ? -14.877 22.690 0.553 1.00 12.48 364 PRO B C 1
ATOM 5498 O O . PRO B 1 384 ? -15.129 23.027 -0.602 1.00 12.23 364 PRO B O 1
ATOM 5502 N N . PRO B 1 385 ? -13.612 22.583 0.996 1.00 12.52 365 PRO B N 1
ATOM 5503 C CA . PRO B 1 385 ? -12.506 22.869 0.072 1.00 12.99 365 PRO B CA 1
ATOM 5504 C C . PRO B 1 385 ? -12.468 21.883 -1.090 1.00 11.80 365 PRO B C 1
ATOM 5505 O O . PRO B 1 385 ? -12.112 22.243 -2.217 1.00 12.24 365 PRO B O 1
ATOM 5509 N N . VAL B 1 386 ? -12.829 20.635 -0.812 1.00 12.58 366 VAL B N 1
ATOM 5510 C CA . VAL B 1 386 ? -12.851 19.614 -1.849 1.00 11.70 366 VAL B CA 1
ATOM 5511 C C . VAL B 1 386 ? -13.938 19.974 -2.857 1.00 12.72 366 VAL B C 1
ATOM 5512 O O . VAL B 1 386 ? -13.728 19.910 -4.063 1.00 12.62 366 VAL B O 1
ATOM 5516 N N . ALA B 1 387 ? -15.101 20.371 -2.352 1.00 12.65 367 ALA B N 1
ATOM 5517 C CA . ALA B 1 387 ? -16.202 20.755 -3.224 1.00 13.45 367 ALA B CA 1
ATOM 5518 C C . ALA B 1 387 ? -15.800 21.947 -4.089 1.00 13.13 367 ALA B C 1
ATOM 5519 O O . ALA B 1 387 ? -16.087 21.989 -5.288 1.00 13.36 367 ALA B O 1
ATOM 5521 N N . LYS B 1 388 ? -15.132 22.914 -3.473 1.00 13.49 368 LYS B N 1
ATOM 5522 C CA . LYS B 1 388 ? -14.690 24.118 -4.168 1.00 13.77 368 LYS B CA 1
ATOM 5523 C C . LYS B 1 388 ? -13.751 23.785 -5.321 1.00 13.10 368 LYS B C 1
ATOM 5524 O O . LYS B 1 388 ? -13.891 24.310 -6.425 1.00 12.54 368 LYS B O 1
ATOM 5530 N N . PHE B 1 389 ? -12.790 22.904 -5.060 1.00 13.50 369 PHE B N 1
ATOM 5531 C CA . PHE B 1 389 ? -11.830 22.505 -6.082 1.00 13.45 369 PHE B CA 1
ATOM 5532 C C . PHE B 1 389 ? -12.507 21.775 -7.238 1.00 13.88 369 PHE B C 1
ATOM 5533 O O . PHE B 1 389 ? -12.275 22.086 -8.406 1.00 14.27 369 PHE B O 1
ATOM 5541 N N . LEU B 1 390 ? -13.338 20.794 -6.911 1.00 12.71 370 LEU B N 1
ATOM 5542 C CA . LEU B 1 390 ? -14.017 20.023 -7.937 1.00 12.95 370 LEU B CA 1
ATOM 5543 C C . LEU B 1 390 ? -14.972 20.874 -8.775 1.00 13.20 370 LEU B C 1
ATOM 5544 O O . LEU B 1 390 ? -15.227 20.561 -9.932 1.00 15.18 370 LEU B O 1
ATOM 5549 N N . ALA B 1 391 ? -15.483 21.956 -8.196 1.00 15.02 371 ALA B N 1
ATOM 5550 C CA . ALA B 1 391 ? -16.383 22.850 -8.925 1.00 16.12 371 ALA B CA 1
ATOM 5551 C C . ALA B 1 391 ? -15.602 23.527 -10.052 1.00 17.61 371 ALA B C 1
ATOM 5552 O O . ALA B 1 391 ? -16.165 23.888 -11.091 1.00 17.63 371 ALA B O 1
ATOM 5554 N N . ILE B 1 392 ? -14.301 23.705 -9.836 1.00 17.73 372 ILE B N 1
ATOM 5555 C CA . ILE B 1 392 ? -13.433 24.324 -10.832 1.00 18.99 372 ILE B CA 1
ATOM 5556 C C . ILE B 1 392 ? -13.051 23.294 -11.894 1.00 20.04 372 ILE B C 1
ATOM 5557 O O . ILE B 1 392 ? -12.893 23.627 -13.071 1.00 20.31 372 ILE B O 1
ATOM 5562 N N . VAL B 1 393 ? -12.914 22.041 -11.470 1.00 18.63 373 VAL B N 1
ATOM 5563 C CA . VAL B 1 393 ? -12.553 20.954 -12.377 1.00 20.00 373 VAL B CA 1
ATOM 5564 C C . VAL B 1 393 ? -13.708 20.576 -13.300 1.00 21.36 373 VAL B C 1
ATOM 5565 O O . VAL B 1 393 ? -13.491 20.209 -14.457 1.00 22.36 373 VAL B O 1
ATOM 5569 N N . ALA B 1 394 ? -14.931 20.666 -12.785 1.00 21.45 374 ALA B N 1
ATOM 5570 C CA . ALA B 1 394 ? -16.121 20.314 -13.551 1.00 23.04 374 ALA B CA 1
ATOM 5571 C C . ALA B 1 394 ? -16.231 21.078 -14.867 1.00 25.86 374 ALA B C 1
ATOM 5572 O O . ALA B 1 394 ? -15.578 22.134 -15.005 1.00 27.18 374 ALA B O 1
#

Radius of gyration: 28.48 Å; Cα contacts (8 Å, |Δi|>4): 1743; chains: 2; bounding box: 62×58×85 Å

CATH classification: 3.40.50.1820 (+1 more: 1.10.1740.110)

InterPro domains:
  IPR000073 Alpha/beta hydrolase fold-1 [PF00561] (70-357)
  IPR008220 Homoserine/serine acetyltransferase MetX-like [MF_00296] (5-371)
  IPR008220 Homoserine/serine acetyltransferase MetX-like [NF001209] (6-371)
  IPR008220 Homoserine/serine acetyltransferase MetX-like [PIRSF000443] (7-370)
  IPR008220 Homoserine/serine acetyltransferase MetX-like [PTHR32268] (13-371)
  IPR029058 Alpha/Beta hydrolase fold [G3DSA:3.40.50.1820] (21-369)
  IPR029058 Alpha/Beta hydrolase fold [SSF53474] (15-371)

Sequence (737 aa):
MREFIPPASRFIELPDGFAMRRGGALYGARIAYETFGSLNAARDNAVLVLTALSGDAHAASRPDDPTPGWWEAMVGPGKPVDTDLWHVICVNSLGSCKGSTGPASTDPRTGEPYRLSFPELSIEDIADAAAHTVRALGISRLACVVGASMGGMSALALLARHPELARTHISLSGAVHALPFSIAVRSLQREAIRSDPGWLQGHYDEGEGPRRGMLTARKLGMMTYRSAQEWDCRFGRTRIGERRFGPEFEVESYLDFHAQRFADRFDPNSYLYLSHAMDQFDLGDGGGGGGGAPGALSRMRVERALVMGARTDILFPLSQQQEIADGLSAGGADVSFLPVDTPAGHDAFLVDIERFGPPVAKFLAIVAMREFIPPASRFIELPDGFAMRRGGALYGARIAYETFGSLNAARDNAVLVLTALSGDAHAASRPDDPTPGWWEAMVGPGKPVDTDLWHVICVNSLGSCKGSTGPASTDPRTGEPYRLSFPELSIEDIADAAAHTVRALGISRLACVVGASMGGMSALALLARHPELARTHISLSGAVHALPFSIAVRSLQREAIRSDPGWLQGHYDEGEGPRRGMLTARKLGMMTYRSAQEWDCRFGRTRIGERGRFGPEFEVESYLDFHAQRFADRFDPNSYLYLSHAMDQFDLGDGGGGGGGAPGALSRMRVERALVMGARTDILFPLSQQQEIADGLSAGGADVSFLPVDTPAGHDAFLVDIERFGPPVAKFLAIVA

Foldseek 3Di:
DQFAAQQVWDKDFDDAQCDAPVDDGAGRWIKTKDKFADQDPVRAFEEEEEEALLAARFQAADPSGNDGHLPHQAEYPPFLNHSPRHTYMYIGFALWRHRGDHQSDQRVVVRHGCFVVGPQHALLSSLVNSLVVCVVVVHQEYLEYEAAASRLCSVLSNLLVPQRHYQEYEHELYFLAWDDVLLVLLVVLLVLQVVQPQCVSRPHDPDCRSLRSQLVSQLSVQCQQFAVVVLCVPFPQDFDPDDVVDGTGPSVVVSNVVSNVSSVRGRSSSSNSSSVNRNPGHLQVPDVSPPGNLQSLLPGNHAEYEFEFECRAPGRHPVRSVSSQNSVVNNNHHYDYYYDHDRSYSCCSRPVCVGVTVVSSVVVVVSD/DQAAAQPVWDKDFPPAWQAAPVDDTAGRWIKTKDKFADQDPVSAQEEEEEEALLAARCQAADPSRRPGHLPHQQDYPPFLNHSPRHTYMYIGFAQWRHRGDHQQDARVVPRHGCFVVPPQHALLSRLVNSLVVCVSVVAQAYLEYEAAASGLCNVLSNLLVPQRHYQEYEHELYFLAFDVVLLVLLVVLLVLQVVQVCCVSRPNRPPLRSLRSQLVSQLSVQCQQFAPVVLCVVFPQDFDPVCPPPDGTGPSNVVSSVVSNVSSVHTRSSSSVSSSVNRNPGFQQPDDPQDDGNLRSLLPGNHQEYEFEFECQAPRRHPVRSVSSQNSVVNNNHHYDYYYFDDRRYSCCSRPVCVGVRPVSSVVVVVSD

Nearest PDB structures (foldseek):
  3vvm-assembly1_A  TM=1.003E+00  e=2.371E-85  Streptomyces lavendulae subsp. lavendulae
  3vvl-assembly1_A  TM=1.002E+00  e=1.482E-83  Streptomyces lavendulae subsp. lavendulae
  2b61-assembly1_A-2  TM=9.458E-01  e=7.761E-38  Haemophilus influenzae
  2vat-assembly1_A  TM=9.369E-01  e=5.244E-34  Hapsidospora chrysogena
  2pl5-assembly1_A-2  TM=8.713E-01  e=8.027E-34  Leptospira interrogans